Protein AF-0000000069191379 (afdb_homodimer)

pLDDT: mean 88.13, std 10.53, range [28.73, 98.75]

Foldseek 3Di:
DPPPLDAPALAEEEEEFEAPPLCSLLLLVLLCVLCVVAFEFEAELACPDDDGPDDGPHYLVVVDHLVCQCVVVVDDNLVSSLVSLVVVLVCLVVVLVVVVPDPGRYYYYYHHNHRCSQQVHPSNQSNLVVNLSHYQYEYEYGGEQVQCPQLVSLLVVLVVVVSSCVRRVAAYEYEHEPCVPDPNVLSVCLQAPLVSSLVSCCVVDVVCNVVVNVSSVVSNVVSVPHHYFYAYSVPSPGCPCVVVNSVVRSVCSVVPVVVVVVVVVVVVVVVVVVVVVVVVVVVVVVD/DPPPLDAPALAEEEEEFEAPPLCSLLLLVLLCVLCVVAFEFEAELACPDDDGPDDGPHYLVVVDHLVCQCVVVVDDNLVSSLVSLVVVLVCLVVVLVVVVPDPGRYYYYYHHNHRCSQQVHPSNQSNLVVNLSHYQYEYEYGGEQVQCPQLVSVLVVLVVVVSSCVRRVAAYEYEHEDCVPDPNVLSVCLQAPLVSSLVSCCVVDVVCNVVVNVSSVVSNVVSVPHHYFYAYSVPSPGCPCVVVNSVVRSVCSVVPVVVVVVVVVVVVVVVVVVVVVVVVVVVVVVD

Nearest PDB structures (foldseek):
  5hci-assembly5_E  TM=9.777E-01  e=1.258E-28  Saccharomyces cerevisiae
  5hci-assembly4_F-5  TM=9.527E-01  e=1.159E-26  Saccharomyces cerevisiae
  5hci-assembly3_C-4  TM=9.500E-01  e=1.145E-25  Saccharomyces cerevisiae
  5hcn-assembly1_A  TM=8.365E-01  e=9.377E-24  Saccharomyces cerevisiae
  7zhf-assembly1_A  TM=8.586E-01  e=3.256E-19  Sulfolobus acidocaldarius

Sequence (574 aa):
MDIEFQIKENKVAILIIGMAGTGKTTFVQQLSKQLKNEKHTLINLDPAVYSLPYEPEEDIRKSINYKELMTKNKLGPNGAIMTALNLYSLQLNQLIEKIEKSDSNIQIIDTPGQIEVFTWSASGNLISQTLSMSMPTIIFYVIDIARCQNPNSFMSNLLFSCSIFYKFKLPMVIVFNKCDVADSKQPLEWLRNYDSFTEALKNKDTYLSTLSKQMVLTLEEFYNNFTVLEVSSLTGQGFEKINEVIATAKQEYMNITLVDIQKRMNDQKQKNYDKQINQITQKIQNLMDIEFQIKENKVAILIIGMAGTGKTTFVQQLSKQLKNEKHTLINLDPAVYSLPYEPEEDIRKSINYKELMTKNKLGPNGAIMTALNLYSLQLNQLIEKIEKSDSNIQIIDTPGQIEVFTWSASGNLISQTLSMSMPTIIFYVIDIARCQNPNSFMSNLLFSCSIFYKFKLPMVIVFNKCDVADSKQPLEWLRNYDSFTEALKNKDTYLSTLSKQMVLTLEEFYNNFTVLEVSSLTGQGFEKINEVIATAKQEYMNITLVDIQKRMNDQKQKNYDKQINQITQKIQNL

Organism: Paramecium tetraurelia (NCBI:txid5888)

Solvent-accessible surface area (backbone atoms only — not comparable to full-atom values): 29813 Å² total; per-residue (Å²): 133,81,79,73,78,63,61,39,76,79,32,38,37,35,40,41,42,34,51,70,88,31,45,59,72,48,33,51,43,38,48,50,62,74,37,64,91,47,53,60,41,39,32,38,58,36,47,66,64,85,78,69,96,58,79,53,79,40,50,42,55,80,82,36,60,40,68,56,42,23,65,78,65,72,36,40,70,66,56,20,52,40,50,47,42,45,60,49,54,74,47,43,66,58,51,51,52,51,51,70,70,41,86,43,35,36,37,41,32,41,49,39,51,57,41,61,53,37,71,72,27,70,40,34,49,48,52,54,48,55,45,47,55,39,19,38,38,31,34,40,39,37,37,38,32,69,65,28,72,45,56,44,40,32,51,17,50,53,32,36,52,50,15,52,37,46,56,69,60,44,34,52,31,42,29,38,23,43,52,81,81,23,77,51,63,62,50,52,43,38,57,76,30,60,64,61,34,47,50,51,38,44,75,72,34,67,82,50,32,67,65,43,44,53,44,45,56,43,46,38,65,57,44,70,70,46,49,72,41,57,24,14,42,88,80,56,47,61,51,85,53,48,67,58,52,51,50,50,39,43,49,44,18,60,69,44,44,46,48,50,51,53,51,52,53,50,51,48,51,50,49,51,49,50,51,51,50,50,53,50,50,51,53,58,69,71,102,132,81,79,73,79,64,62,41,77,80,32,36,36,36,40,42,43,34,51,70,87,31,45,60,72,50,33,53,43,37,50,51,62,74,39,64,91,47,52,58,42,39,32,38,59,36,48,66,63,86,78,68,95,58,80,52,79,39,50,43,55,80,81,37,60,39,68,55,42,22,64,77,66,70,36,39,69,65,56,20,52,40,48,47,44,45,59,51,54,74,49,44,66,59,52,50,50,53,50,72,72,41,86,43,34,34,36,41,33,39,48,40,50,56,41,62,52,38,70,73,28,71,41,33,48,48,53,53,48,54,44,47,54,41,19,36,37,32,34,39,40,37,36,37,34,68,64,29,70,45,55,45,40,33,50,17,50,53,32,35,51,49,16,51,36,48,57,66,60,44,35,53,32,43,29,37,21,43,52,82,81,25,76,52,64,62,50,53,43,39,56,75,29,59,66,60,34,48,50,51,37,43,76,72,33,67,80,51,32,68,65,42,44,54,45,45,56,44,46,37,67,57,43,69,70,44,49,72,42,56,23,15,43,87,80,54,46,60,54,85,54,48,68,58,52,52,52,52,38,44,47,44,17,60,69,44,44,46,48,52,51,52,50,52,52,52,51,50,51,49,50,52,49,50,51,51,50,49,54,50,50,52,54,58,70,71,103

Radius of gyration: 24.92 Å; Cα contacts (8 Å, |Δi|>4): 942; chains: 2; bounding box: 95×68×50 Å

InterPro domains:
  IPR004130 GPN-loop GTPase [PF03029] (16-250)
  IPR004130 GPN-loop GTPase [PTHR21231] (14-271)
  IPR027417 P-loop containing nucleoside triphosphate hydrolase [G3DSA:3.40.50.300] (3-253)
  IPR027417 P-loop containing nucleoside triphosphate hydrolase [SSF52540] (14-250)
  IPR030230 GPN-loop GTPase 1 [cd17870] (12-248)

Secondary structure (DSSP, 8-state):
--------TT-EEEEEEE-TTS-HHHHHHHHHHHTTTS-EEEEE--TT-S--SS--SEEHHHH--HHHHHHHTT--HHHHHHHHHHHHHTTHHHHHHHHHHSS-SEEEEEPPSSHHHHHTSHHHHHHHHHHHHHS-EEEEEEEEGGGGSSHHHHHHHHHHHHHHHHHH---EEEEEE-TTTS--HHHHHHHH-HHHHHHHHHHH-STHHHHHHHHHHHHHHHHTTSEEEE--TTT-TT-TTHHHHHHHHHHHIIIIIHHHHHHHHHHHHHHHHHHHHHHHHHHHHH-/--------TT-EEEEEEE-TTS-HHHHHHHHHHHTTTS-EEEEE--TT-S--SS--SEEHHHH--HHHHHHHHT--HHHHHHHHHHHHHTTHHHHHHHHHHSS-SEEEEEPPSSHHHHHTSHHHHHHHHHHHHHS-EEEEEEEEGGGGSSHHHHHHHHHHHHHHHHHH---EEEEEE-TTTS--HHHHHHHH-HHHHHHHHHHH-STTHHHHHHHHHHHHHHHTTSEEEE--TTT-TT-TTHHHHHHHHHHHIIIIIHHHHHHHHHHHHHHHHHHHHHHHHHHHHH-

Structure (mmCIF, N/CA/C/O backbone):
data_AF-0000000069191379-model_v1
#
loop_
_entity.id
_entity.type
_entity.pdbx_description
1 polymer 'GPN-loop GTPase'
#
loop_
_atom_site.group_PDB
_atom_site.id
_atom_site.type_symbol
_atom_site.label_atom_id
_atom_site.label_alt_id
_atom_site.label_comp_id
_atom_site.label_asym_id
_atom_site.label_entity_id
_atom_site.label_seq_id
_atom_site.pdbx_PDB_ins_code
_atom_site.Cartn_x
_atom_site.Cartn_y
_atom_site.Cartn_z
_atom_site.occupancy
_atom_site.B_iso_or_equiv
_atom_site.auth_seq_id
_atom_site.auth_comp_id
_atom_site.auth_asym_id
_atom_site.auth_atom_id
_atom_site.pdbx_PDB_model_num
ATOM 1 N N . MET A 1 1 ? -21.703 -32.844 -11.859 1 28.73 1 MET A N 1
ATOM 2 C CA . MET A 1 1 ? -20.344 -32.875 -12.406 1 28.73 1 MET A CA 1
ATOM 3 C C . MET A 1 1 ? -19.344 -32.281 -11.422 1 28.73 1 MET A C 1
ATOM 5 O O . MET A 1 1 ? -19.453 -31.109 -11.055 1 28.73 1 MET A O 1
ATOM 9 N N . ASP A 1 2 ? -18.75 -32.969 -10.469 1 37.78 2 ASP A N 1
ATOM 10 C CA . ASP A 1 2 ? -17.766 -32.688 -9.43 1 37.78 2 ASP A CA 1
ATOM 11 C C . ASP A 1 2 ? -16.547 -31.969 -10 1 37.78 2 ASP A C 1
ATOM 13 O O . ASP A 1 2 ? -15.828 -32.531 -10.828 1 37.78 2 ASP A O 1
ATOM 17 N N . ILE A 1 3 ? -16.547 -30.797 -10.391 1 44.41 3 ILE A N 1
ATOM 18 C CA . ILE A 1 3 ? -15.383 -30.078 -10.914 1 44.41 3 ILE A CA 1
ATOM 19 C C . ILE A 1 3 ? -14.148 -30.422 -10.086 1 44.41 3 ILE A C 1
ATOM 21 O O . ILE A 1 3 ? -14.062 -30.062 -8.906 1 44.41 3 ILE A O 1
ATOM 25 N N . GLU A 1 4 ? -13.664 -31.641 -10.156 1 50.31 4 GLU A N 1
ATOM 26 C CA . GLU A 1 4 ? -12.414 -32.094 -9.547 1 50.31 4 GLU A CA 1
ATOM 27 C C . GLU A 1 4 ? -11.312 -31.031 -9.727 1 50.31 4 GLU A C 1
ATOM 29 O O . GLU A 1 4 ? -11.016 -30.625 -10.852 1 50.31 4 GLU A O 1
ATOM 34 N N . PHE A 1 5 ? -11.164 -30.172 -8.781 1 62.31 5 PHE A N 1
ATOM 35 C CA . PHE A 1 5 ? -10.086 -29.219 -8.641 1 62.31 5 PHE A CA 1
ATOM 36 C C . PHE A 1 5 ? -8.727 -29.891 -8.805 1 62.31 5 PHE A C 1
ATOM 38 O O . PHE A 1 5 ? -8.375 -30.781 -8.023 1 62.31 5 PHE A O 1
ATOM 45 N N . GLN A 1 6 ? -8.25 -30 -10.094 1 81.31 6 GLN A N 1
ATOM 46 C CA . GLN A 1 6 ? -6.957 -30.656 -10.281 1 81.31 6 GLN A CA 1
ATOM 47 C C . GLN A 1 6 ? -5.828 -29.641 -10.391 1 81.31 6 GLN A C 1
ATOM 49 O O . GLN A 1 6 ? -5.84 -28.781 -11.281 1 81.31 6 GLN A O 1
ATOM 54 N N . ILE A 1 7 ? -4.914 -29.641 -9.375 1 90.25 7 ILE A N 1
ATOM 55 C CA . ILE A 1 7 ? -3.742 -28.781 -9.336 1 90.25 7 ILE A CA 1
ATOM 56 C C . ILE A 1 7 ? -2.65 -29.359 -10.234 1 90.25 7 ILE A C 1
ATOM 58 O O . ILE A 1 7 ? -2.32 -30.547 -10.141 1 90.25 7 ILE A O 1
ATOM 62 N N . LYS A 1 8 ? -2.199 -28.562 -11.172 1 94.38 8 LYS A N 1
ATOM 63 C CA . LYS A 1 8 ? -1.038 -28.953 -11.969 1 94.38 8 LYS A CA 1
ATOM 64 C C . LYS A 1 8 ? 0.255 -28.781 -11.18 1 94.38 8 LYS A C 1
ATOM 66 O O . LYS A 1 8 ? 0.921 -27.75 -11.281 1 94.38 8 LYS A O 1
ATOM 71 N N . GLU A 1 9 ? 0.688 -29.844 -10.617 1 94.31 9 GLU A N 1
ATOM 72 C CA . GLU A 1 9 ? 1.772 -29.781 -9.641 1 94.31 9 GLU A CA 1
ATOM 73 C C . GLU A 1 9 ? 3.117 -29.547 -10.32 1 94.31 9 GLU A C 1
ATOM 75 O O . GLU A 1 9 ? 4.09 -29.156 -9.672 1 94.31 9 GLU A O 1
ATOM 80 N N . ASN A 1 10 ? 3.162 -29.875 -11.609 1 95.06 10 ASN A N 1
ATOM 81 C CA . ASN A 1 10 ? 4.426 -29.734 -12.32 1 95.06 10 ASN A CA 1
ATOM 82 C C . ASN A 1 10 ? 4.641 -28.297 -12.805 1 95.06 10 ASN A C 1
ATOM 84 O O . ASN A 1 10 ? 5.672 -28 -13.406 1 95.06 10 ASN A O 1
ATOM 88 N N . LYS A 1 11 ? 3.766 -27.438 -12.539 1 97.25 11 LYS A N 1
ATOM 89 C CA . LYS A 1 11 ? 3.861 -26.031 -12.938 1 97.25 11 LYS A CA 1
ATOM 90 C C . LYS A 1 11 ? 3.924 -25.109 -11.719 1 97.25 11 LYS A C 1
ATOM 92 O O . LYS A 1 11 ? 3.592 -25.531 -10.602 1 97.25 11 LYS A O 1
ATOM 97 N N . VAL A 1 12 ? 4.438 -23.891 -11.961 1 98.44 12 VAL A N 1
ATOM 98 C CA . VAL A 1 12 ? 4.441 -22.891 -10.898 1 98.44 12 VAL A CA 1
ATOM 99 C C . VAL A 1 12 ? 4.176 -21.516 -11.492 1 98.44 12 VAL A C 1
ATOM 101 O O . VAL A 1 12 ? 4.684 -21.188 -12.57 1 98.44 12 VAL A O 1
ATOM 104 N N . ALA A 1 13 ? 3.246 -20.828 -10.883 1 98.56 13 ALA A N 1
ATOM 105 C CA . ALA A 1 13 ? 2.998 -19.422 -11.234 1 98.56 13 ALA A CA 1
ATOM 106 C C . ALA A 1 13 ? 3.654 -18.484 -10.234 1 98.56 13 ALA A C 1
ATOM 108 O O . ALA A 1 13 ? 3.506 -18.656 -9.023 1 98.56 13 ALA A O 1
ATOM 109 N N . ILE A 1 14 ? 4.402 -17.516 -10.75 1 98.75 14 ILE A N 1
ATOM 110 C CA . ILE A 1 14 ? 5.09 -16.531 -9.914 1 98.75 14 ILE A CA 1
ATOM 111 C C . ILE A 1 14 ? 4.5 -15.141 -10.164 1 98.75 14 ILE A C 1
ATOM 113 O O . ILE A 1 14 ? 4.707 -14.555 -11.227 1 98.75 14 ILE A O 1
ATOM 117 N N . LEU A 1 15 ? 3.801 -14.633 -9.188 1 98.44 15 LEU A N 1
ATOM 118 C CA . LEU A 1 15 ? 3.289 -13.273 -9.242 1 98.44 15 LEU A CA 1
ATOM 119 C C . LEU A 1 15 ? 4.34 -12.273 -8.766 1 98.44 15 LEU A C 1
ATOM 121 O O . LEU A 1 15 ? 4.758 -12.312 -7.605 1 98.44 15 LEU A O 1
ATOM 125 N N . ILE A 1 16 ? 4.738 -11.391 -9.68 1 98.44 16 ILE A N 1
ATOM 126 C CA . ILE A 1 16 ? 5.719 -10.375 -9.312 1 98.44 16 ILE A CA 1
ATOM 127 C C . ILE A 1 16 ? 5 -9.109 -8.844 1 98.44 16 ILE A C 1
ATOM 129 O O . ILE A 1 16 ? 4.363 -8.414 -9.641 1 98.44 16 ILE A O 1
ATOM 133 N N . ILE A 1 17 ? 5.125 -8.836 -7.527 1 96.75 17 ILE A N 1
ATOM 134 C CA . ILE A 1 17 ? 4.449 -7.695 -6.918 1 96.75 17 ILE A CA 1
ATOM 135 C C . ILE A 1 17 ? 5.477 -6.754 -6.297 1 96.75 17 ILE A C 1
ATOM 137 O O . ILE A 1 17 ? 6.48 -7.203 -5.734 1 96.75 17 ILE A O 1
ATOM 141 N N . GLY A 1 18 ? 5.281 -5.488 -6.43 1 92.25 18 GLY A N 1
ATOM 142 C CA . GLY A 1 18 ? 6.16 -4.473 -5.867 1 92.25 18 GLY A CA 1
ATOM 143 C C . GLY A 1 18 ? 5.742 -3.061 -6.23 1 92.25 18 GLY A C 1
ATOM 144 O O . GLY A 1 18 ? 5.027 -2.852 -7.211 1 92.25 18 GLY A O 1
ATOM 145 N N . MET A 1 19 ? 6.211 -2.162 -5.445 1 86.69 19 MET A N 1
ATOM 146 C CA . MET A 1 19 ? 5.875 -0.762 -5.684 1 86.69 19 MET A CA 1
ATOM 147 C C . MET A 1 19 ? 6.547 -0.248 -6.949 1 86.69 19 MET A C 1
ATOM 149 O O . MET A 1 19 ? 7.512 -0.845 -7.43 1 86.69 19 MET A O 1
ATOM 153 N N . ALA A 1 20 ? 5.98 0.893 -7.402 1 81.19 20 ALA A N 1
ATOM 154 C CA . ALA A 1 20 ? 6.586 1.519 -8.578 1 81.19 20 ALA A CA 1
ATOM 155 C C . ALA A 1 20 ? 8.031 1.924 -8.297 1 81.19 20 ALA A C 1
ATOM 157 O O . ALA A 1 20 ? 8.336 2.447 -7.223 1 81.19 20 ALA A O 1
ATOM 158 N N . GLY A 1 21 ? 8.898 1.618 -9.164 1 82.25 21 GLY A N 1
ATOM 159 C CA . GLY A 1 21 ? 10.273 2.066 -9.039 1 82.25 21 GLY A CA 1
ATOM 160 C C . GLY A 1 21 ? 11.18 1.044 -8.375 1 82.25 21 GLY A C 1
ATOM 161 O O . GLY A 1 21 ? 12.398 1.237 -8.297 1 82.25 21 GLY A O 1
ATOM 162 N N . THR A 1 22 ? 10.586 -0.043 -7.926 1 90.38 22 THR A N 1
ATOM 163 C CA . THR A 1 22 ? 11.398 -1.034 -7.227 1 90.38 22 THR A CA 1
ATOM 164 C C . THR A 1 22 ? 12.172 -1.895 -8.219 1 90.38 22 THR A C 1
ATOM 166 O O . THR A 1 22 ? 13.086 -2.625 -7.832 1 90.38 22 THR A O 1
ATOM 169 N N . GLY A 1 23 ? 11.773 -1.884 -9.516 1 91.19 23 GLY A N 1
ATOM 170 C CA . GLY A 1 23 ? 12.477 -2.631 -10.547 1 91.19 23 GLY A CA 1
ATOM 171 C C . GLY A 1 23 ? 11.789 -3.93 -10.914 1 91.19 23 GLY A C 1
ATOM 172 O O . GLY A 1 23 ? 12.438 -4.879 -11.367 1 91.19 23 GLY A O 1
ATOM 173 N N . LYS A 1 24 ? 10.5 -3.984 -10.797 1 93.62 24 LYS A N 1
ATOM 174 C CA . LYS A 1 24 ? 9.727 -5.199 -11.062 1 93.62 24 LYS A CA 1
ATOM 175 C C . LYS A 1 24 ? 9.945 -5.684 -12.492 1 93.62 24 LYS A C 1
ATOM 177 O O . LYS A 1 24 ? 10.25 -6.855 -12.711 1 93.62 24 LYS A O 1
ATOM 182 N N . THR A 1 25 ? 9.773 -4.715 -13.484 1 93.31 25 THR A N 1
ATOM 183 C CA . THR A 1 25 ? 9.867 -5.082 -14.891 1 93.31 25 THR A CA 1
ATOM 184 C C . THR A 1 25 ? 11.281 -5.539 -15.234 1 93.31 25 THR A C 1
ATOM 186 O O . THR A 1 25 ? 11.461 -6.512 -15.969 1 93.31 25 THR A O 1
ATOM 189 N N . THR A 1 26 ? 12.289 -4.887 -14.711 1 95.12 26 THR A N 1
ATOM 190 C CA . THR A 1 26 ? 13.68 -5.293 -14.891 1 95.12 26 THR A CA 1
ATOM 191 C C . THR A 1 26 ? 13.938 -6.641 -14.227 1 95.12 26 THR A C 1
ATOM 193 O O . THR A 1 26 ? 14.703 -7.457 -14.742 1 95.12 26 THR A O 1
ATOM 196 N N . PHE A 1 27 ? 13.32 -6.855 -13.078 1 97.81 27 PHE A N 1
ATOM 197 C CA . PHE A 1 27 ? 13.445 -8.125 -12.367 1 97.81 27 PHE A CA 1
ATOM 198 C C . PHE A 1 27 ? 12.883 -9.266 -13.203 1 97.81 27 PHE A C 1
ATOM 200 O O . PHE A 1 27 ? 13.492 -10.336 -13.297 1 97.81 27 PHE A O 1
ATOM 207 N N . VAL A 1 28 ? 11.727 -9.047 -13.859 1 98.12 28 VAL A N 1
ATOM 208 C CA . VAL A 1 28 ? 11.086 -10.062 -14.695 1 98.12 28 VAL A CA 1
ATOM 209 C C . VAL A 1 28 ? 12.023 -10.438 -15.844 1 98.12 28 VAL A C 1
ATOM 211 O O . VAL A 1 28 ? 12.211 -11.617 -16.141 1 98.12 28 VAL A O 1
ATOM 214 N N . GLN A 1 29 ? 12.562 -9.438 -16.453 1 97.75 29 GLN A N 1
ATOM 215 C CA . GLN A 1 29 ? 13.5 -9.68 -17.547 1 97.75 29 GLN A CA 1
ATOM 216 C C . GLN A 1 29 ? 14.703 -10.5 -17.078 1 97.75 29 GLN A C 1
ATOM 218 O O . GLN A 1 29 ? 15.086 -11.477 -17.734 1 97.75 29 GLN A O 1
ATOM 223 N N . GLN A 1 30 ? 15.305 -10.086 -15.977 1 98.06 30 GLN A N 1
ATOM 224 C CA . GLN A 1 30 ? 16.484 -10.766 -15.453 1 98.06 30 GLN A CA 1
ATOM 225 C C . GLN A 1 30 ? 16.141 -12.18 -14.992 1 98.06 30 GLN A C 1
ATOM 227 O O . GLN A 1 30 ? 16.922 -13.117 -15.195 1 98.06 30 GLN A O 1
ATOM 232 N N . LEU A 1 31 ? 14.977 -12.328 -14.352 1 98.19 31 LEU A N 1
ATOM 233 C CA . LEU A 1 31 ? 14.516 -13.641 -13.922 1 98.19 31 LEU A CA 1
ATOM 234 C C . LEU A 1 31 ? 14.375 -14.586 -15.109 1 98.19 31 LEU A C 1
ATOM 236 O O . LEU A 1 31 ? 14.789 -15.742 -15.047 1 98.19 31 LEU A O 1
ATOM 240 N N . SER A 1 32 ? 13.797 -14.07 -16.172 1 97.56 32 SER A N 1
ATOM 241 C CA . SER A 1 32 ? 13.656 -14.844 -17.391 1 97.56 32 SER A CA 1
ATOM 242 C C . SER A 1 32 ? 15.008 -15.305 -17.922 1 97.56 32 SER A C 1
ATOM 244 O O . SER A 1 32 ? 15.172 -16.453 -18.328 1 97.56 32 SER A O 1
ATOM 246 N N . LYS A 1 33 ? 15.945 -14.398 -17.891 1 97.19 33 LYS A N 1
ATOM 247 C CA . LYS A 1 33 ? 17.297 -14.727 -18.344 1 97.19 33 LYS A CA 1
ATOM 248 C C . LYS A 1 33 ? 17.922 -15.805 -17.469 1 97.19 33 LYS A C 1
ATOM 250 O O . LYS A 1 33 ? 18.594 -16.703 -17.969 1 97.19 33 LYS A O 1
ATOM 255 N N . GLN A 1 34 ? 17.703 -15.695 -16.172 1 96.56 34 GLN A N 1
ATOM 256 C CA . GLN A 1 34 ? 18.312 -16.609 -15.219 1 96.56 34 GLN A CA 1
ATOM 257 C C . GLN A 1 34 ? 17.641 -17.984 -15.281 1 96.56 34 GLN A C 1
ATOM 259 O O . GLN A 1 34 ? 18.25 -19 -14.898 1 96.56 34 GLN A O 1
ATOM 264 N N . LEU A 1 35 ? 16.469 -18.016 -15.812 1 96.62 35 LEU A N 1
ATOM 265 C CA . LEU A 1 35 ? 15.719 -19.266 -15.922 1 96.62 35 LEU A CA 1
ATOM 266 C C . LEU A 1 35 ? 15.766 -19.797 -17.344 1 96.62 35 LEU A C 1
ATOM 268 O O . LEU A 1 35 ? 14.844 -20.5 -17.781 1 96.62 35 LEU A O 1
ATOM 272 N N . LYS A 1 36 ? 16.75 -19.562 -18.031 1 91.31 36 LYS A N 1
ATOM 273 C CA . LYS A 1 36 ? 16.844 -19.922 -19.453 1 91.31 36 LYS A CA 1
ATOM 274 C C . LYS A 1 36 ? 16.812 -21.438 -19.641 1 91.31 36 LYS A C 1
ATOM 276 O O . LYS A 1 36 ? 16.359 -21.922 -20.672 1 91.31 36 LYS A O 1
ATOM 281 N N . ASN A 1 37 ? 17.203 -22.188 -18.688 1 92.06 37 ASN A N 1
ATOM 282 C CA . ASN A 1 37 ? 17.234 -23.641 -18.797 1 92.06 37 ASN A CA 1
ATOM 283 C C . ASN A 1 37 ? 15.898 -24.266 -18.391 1 92.06 37 ASN A C 1
ATOM 285 O O . ASN A 1 37 ? 15.719 -25.469 -18.484 1 92.06 37 ASN A O 1
ATOM 289 N N . GLU A 1 38 ? 14.992 -23.438 -17.953 1 93.94 38 GLU A N 1
ATOM 290 C CA . GLU A 1 38 ? 13.633 -23.859 -17.609 1 93.94 38 GLU A CA 1
ATOM 291 C C . GLU A 1 38 ? 12.625 -23.281 -18.609 1 93.94 38 GLU A C 1
ATOM 293 O O . GLU A 1 38 ? 12.742 -22.141 -19.047 1 93.94 38 GLU A O 1
ATOM 298 N N . LYS A 1 39 ? 11.812 -24.141 -19.062 1 96.38 39 LYS A N 1
ATOM 299 C CA . LYS A 1 39 ? 10.75 -23.625 -19.922 1 96.38 39 LYS A CA 1
ATOM 300 C C . LYS A 1 39 ? 9.812 -22.703 -19.125 1 96.38 39 LYS A C 1
ATOM 302 O O . LYS A 1 39 ? 9.188 -23.141 -18.156 1 96.38 39 LYS A O 1
ATOM 307 N N . HIS A 1 40 ? 9.805 -21.438 -19.5 1 97.31 40 HIS A N 1
ATOM 308 C CA . HIS A 1 40 ? 8.977 -20.484 -18.766 1 97.31 40 HIS A CA 1
ATOM 309 C C . HIS A 1 40 ? 8.227 -19.562 -19.719 1 97.31 40 HIS A C 1
ATOM 311 O O . HIS A 1 40 ? 8.586 -19.453 -20.891 1 97.31 40 HIS A O 1
ATOM 317 N N . THR A 1 41 ? 7.148 -19.078 -19.203 1 97.12 41 THR A N 1
ATOM 318 C CA . THR A 1 41 ? 6.324 -18.125 -19.938 1 97.12 41 THR A CA 1
ATOM 319 C C . THR A 1 41 ? 6.273 -16.797 -19.203 1 97.12 41 THR A C 1
ATOM 321 O O . THR A 1 41 ? 6.195 -16.75 -17.969 1 97.12 41 THR A O 1
ATOM 324 N N . LEU A 1 42 ? 6.309 -15.703 -20 1 98.06 42 LEU A N 1
ATOM 325 C CA . LEU A 1 42 ? 6.168 -14.352 -19.469 1 98.06 42 LEU A CA 1
ATOM 326 C C . LEU A 1 42 ? 4.777 -13.797 -19.75 1 98.06 42 LEU A C 1
ATOM 328 O O . LEU A 1 42 ? 4.301 -13.844 -20.875 1 98.06 42 LEU A O 1
ATOM 332 N N . ILE A 1 43 ? 4.141 -13.367 -18.703 1 98.06 43 ILE A N 1
ATOM 333 C CA . ILE A 1 43 ? 2.793 -12.82 -18.797 1 98.06 43 ILE A CA 1
ATOM 334 C C . ILE A 1 43 ? 2.771 -11.398 -18.25 1 98.06 43 ILE A C 1
ATOM 336 O O . ILE A 1 43 ? 3.186 -11.156 -17.109 1 98.06 43 ILE A O 1
ATOM 340 N N . ASN A 1 44 ? 2.303 -10.422 -19.031 1 97.62 44 ASN A N 1
ATOM 341 C CA . ASN A 1 44 ? 2.172 -9.039 -18.578 1 97.62 44 ASN A CA 1
ATOM 342 C C . ASN A 1 44 ? 0.726 -8.695 -18.25 1 97.62 44 ASN A C 1
ATOM 344 O O . ASN A 1 44 ? -0.142 -8.711 -19.125 1 97.62 44 ASN A O 1
ATOM 348 N N . LEU A 1 45 ? 0.503 -8.352 -17 1 96.94 45 LEU A N 1
ATOM 349 C CA . LEU A 1 45 ? -0.832 -7.957 -16.562 1 96.94 45 LEU A CA 1
ATOM 350 C C . LEU A 1 45 ? -0.883 -6.465 -16.25 1 96.94 45 LEU A C 1
ATOM 352 O O . LEU A 1 45 ? -1.843 -5.988 -15.633 1 96.94 45 LEU A O 1
ATOM 356 N N . ASP A 1 46 ? 0.133 -5.695 -16.594 1 94.06 46 ASP A N 1
ATOM 357 C CA . ASP A 1 46 ? 0.14 -4.242 -16.438 1 94.06 46 ASP A CA 1
ATOM 358 C C . ASP A 1 46 ? -0.352 -3.555 -17.719 1 94.06 46 ASP A C 1
ATOM 360 O O . ASP A 1 46 ? 0.407 -3.393 -18.672 1 94.06 46 ASP A O 1
ATOM 364 N N . PRO A 1 47 ? -1.542 -3.072 -17.688 1 94.06 47 PRO A N 1
ATOM 365 C CA . PRO A 1 47 ? -2.076 -2.461 -18.906 1 94.06 47 PRO A CA 1
ATOM 366 C C . PRO A 1 47 ? -1.51 -1.067 -19.156 1 94.06 47 PRO A C 1
ATOM 368 O O . PRO A 1 47 ? -1.688 -0.517 -20.25 1 94.06 47 PRO A O 1
ATOM 371 N N . ALA A 1 48 ? -0.866 -0.484 -18.141 1 89.31 48 ALA A N 1
ATOM 372 C CA . ALA A 1 48 ? -0.46 0.916 -18.234 1 89.31 48 ALA A CA 1
ATOM 373 C C . ALA A 1 48 ? 1.012 1.035 -18.625 1 89.31 48 ALA A C 1
ATOM 375 O O . ALA A 1 48 ? 1.515 2.139 -18.844 1 89.31 48 ALA A O 1
ATOM 376 N N . VAL A 1 49 ? 1.692 -0.083 -18.719 1 87.06 49 VAL A N 1
ATOM 377 C CA . VAL A 1 49 ? 3.119 -0.036 -19.016 1 87.06 49 VAL A CA 1
ATOM 378 C C . VAL A 1 49 ? 3.326 0.376 -20.484 1 87.06 49 VAL A C 1
ATOM 380 O O . VAL A 1 49 ? 2.617 -0.095 -21.375 1 87.06 49 VAL A O 1
ATOM 383 N N . TYR A 1 50 ? 4.242 1.336 -20.672 1 81.12 50 TYR A N 1
ATOM 384 C CA . TYR A 1 50 ? 4.473 1.89 -22 1 81.12 50 TYR A CA 1
ATOM 385 C C . TYR A 1 50 ? 5.305 0.936 -22.844 1 81.12 50 TYR A C 1
ATOM 387 O O . TYR A 1 50 ? 4.961 0.661 -24 1 81.12 50 TYR A O 1
ATOM 395 N N . SER A 1 51 ? 6.383 0.491 -22.266 1 87.56 51 SER A N 1
ATOM 396 C CA . SER A 1 51 ? 7.285 -0.421 -22.969 1 87.56 51 SER A CA 1
ATOM 397 C C . SER A 1 51 ? 7.824 -1.491 -22.016 1 87.56 51 SER A C 1
ATOM 399 O O . SER A 1 51 ? 8.008 -1.24 -20.828 1 87.56 51 SER A O 1
ATOM 401 N N . LEU A 1 52 ? 8.016 -2.67 -22.609 1 92.44 52 LEU A N 1
ATOM 402 C CA . LEU A 1 52 ? 8.547 -3.797 -21.844 1 92.44 52 LEU A CA 1
ATOM 403 C C . LEU A 1 52 ? 9.914 -4.211 -22.375 1 92.44 52 LEU A C 1
ATOM 405 O O . LEU A 1 52 ? 10.141 -4.23 -23.594 1 92.44 52 LEU A O 1
ATOM 409 N N . PRO A 1 53 ? 10.852 -4.48 -21.516 1 93.94 53 PRO A N 1
ATOM 410 C CA . PRO A 1 53 ? 12.172 -4.957 -21.938 1 93.94 53 PRO A CA 1
ATOM 411 C C . PRO A 1 53 ? 12.18 -6.449 -22.266 1 93.94 53 PRO A C 1
ATOM 413 O O . PRO A 1 53 ? 13.25 -7.031 -22.484 1 93.94 53 PRO A O 1
ATOM 416 N N . TYR A 1 54 ? 11.07 -7.121 -22.25 1 95.56 54 TYR A N 1
ATOM 417 C CA . TYR A 1 54 ? 10.883 -8.523 -22.594 1 95.56 54 TYR A CA 1
ATOM 418 C C . TYR A 1 54 ? 9.656 -8.719 -23.484 1 95.56 54 TYR A C 1
ATOM 420 O O . TYR A 1 54 ? 8.852 -7.797 -23.641 1 95.56 54 TYR A O 1
ATOM 428 N N . GLU A 1 55 ? 9.586 -9.875 -24.047 1 95.06 55 GLU A N 1
ATOM 429 C CA . GLU A 1 55 ? 8.438 -10.203 -24.891 1 95.06 55 GLU A CA 1
ATOM 430 C C . GLU A 1 55 ? 7.484 -11.148 -24.172 1 95.06 55 GLU A C 1
ATOM 432 O O . GLU A 1 55 ? 7.77 -12.344 -24.047 1 95.06 55 GLU A O 1
ATOM 437 N N . PRO A 1 56 ? 6.398 -10.617 -23.797 1 97 56 PRO A N 1
ATOM 438 C CA . PRO A 1 56 ? 5.453 -11.492 -23.094 1 97 56 PRO A CA 1
ATOM 439 C C . PRO A 1 56 ? 4.676 -12.398 -24.047 1 97 56 PRO A C 1
ATOM 441 O O . PRO A 1 56 ? 4.32 -11.984 -25.156 1 97 56 PRO A O 1
ATOM 444 N N . GLU A 1 57 ? 4.508 -13.602 -23.688 1 95.69 57 GLU A N 1
ATOM 445 C CA . GLU A 1 57 ? 3.658 -14.516 -24.438 1 95.69 57 GLU A CA 1
ATOM 446 C C . GLU A 1 57 ? 2.186 -14.133 -24.312 1 95.69 57 GLU A C 1
ATOM 448 O O . GLU A 1 57 ? 1.406 -14.336 -25.25 1 95.69 57 GLU A O 1
ATOM 453 N N . GLU A 1 58 ? 1.824 -13.68 -23.141 1 96.12 58 GLU A N 1
ATOM 454 C CA . GLU A 1 58 ? 0.505 -13.117 -22.875 1 96.12 58 GLU A CA 1
ATOM 455 C C . GLU A 1 58 ? 0.61 -11.672 -22.391 1 96.12 58 GLU A C 1
ATOM 457 O O . GLU A 1 58 ? 1.391 -11.375 -21.484 1 96.12 58 GLU A O 1
ATOM 462 N N . ASP A 1 59 ? -0.174 -10.82 -23.062 1 96.62 59 ASP A N 1
ATOM 463 C CA . ASP A 1 59 ? -0.088 -9.391 -22.781 1 96.62 59 ASP A CA 1
ATOM 464 C C . ASP A 1 59 ? -1.478 -8.766 -22.703 1 96.62 59 ASP A C 1
ATOM 466 O O . ASP A 1 59 ? -2.189 -8.688 -23.703 1 96.62 59 ASP A O 1
ATOM 470 N N . ILE A 1 60 ? -1.765 -8.281 -21.531 1 96.81 60 ILE A N 1
ATOM 471 C CA . ILE A 1 60 ? -3.08 -7.691 -21.312 1 96.81 60 ILE A CA 1
ATOM 472 C C . ILE A 1 60 ? -3.295 -6.539 -22.297 1 96.81 60 ILE A C 1
ATOM 474 O O . ILE A 1 60 ? -4.426 -6.258 -22.703 1 96.81 60 ILE A O 1
ATOM 478 N N . ARG A 1 61 ? -2.283 -5.883 -22.812 1 94.88 61 ARG A N 1
A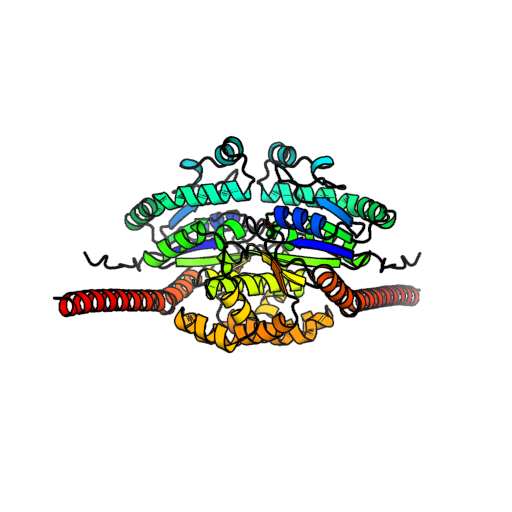TOM 479 C CA . ARG A 1 61 ? -2.363 -4.715 -23.688 1 94.88 61 ARG A CA 1
ATOM 480 C C . ARG A 1 61 ? -2.91 -5.094 -25.062 1 94.88 61 ARG A C 1
ATOM 482 O O . ARG A 1 61 ? -3.365 -4.227 -25.812 1 94.88 61 ARG A O 1
ATOM 489 N N . LYS A 1 62 ? -2.828 -6.324 -25.375 1 93.62 62 LYS A N 1
ATOM 490 C CA . LYS A 1 62 ? -3.328 -6.801 -26.656 1 93.62 62 LYS A CA 1
ATOM 491 C C . LYS A 1 62 ? -4.852 -6.891 -26.656 1 93.62 62 LYS A C 1
ATOM 493 O O . LYS A 1 62 ? -5.488 -6.746 -27.703 1 93.62 62 LYS A O 1
ATOM 498 N N . SER A 1 63 ? -5.422 -7.152 -25.484 1 91.44 63 SER A N 1
ATOM 499 C CA . SER A 1 63 ? -6.867 -7.355 -25.406 1 91.44 63 SER A CA 1
ATOM 500 C C . SER A 1 63 ? -7.57 -6.109 -24.891 1 91.44 63 SER A C 1
ATOM 502 O O . SER A 1 63 ? -8.766 -5.914 -25.125 1 91.44 63 SER A O 1
ATOM 504 N N . ILE A 1 64 ? -6.859 -5.352 -24.125 1 92.38 64 ILE A N 1
ATOM 505 C CA . ILE A 1 64 ? -7.484 -4.215 -23.453 1 92.38 64 ILE A CA 1
ATOM 506 C C . ILE A 1 64 ? -6.648 -2.957 -23.688 1 92.38 64 ILE A C 1
ATOM 508 O O . ILE A 1 64 ? -5.465 -2.916 -23.344 1 92.38 64 ILE A O 1
ATOM 512 N N . ASN A 1 65 ? -7.309 -1.946 -24.172 1 90.56 65 ASN A N 1
ATOM 513 C CA . ASN A 1 65 ? -6.656 -0.658 -24.391 1 90.56 65 ASN A CA 1
ATOM 514 C C . ASN A 1 65 ? -6.875 0.281 -23.203 1 90.56 65 ASN A C 1
ATOM 516 O O . ASN A 1 65 ? -7.914 0.931 -23.109 1 90.56 65 ASN A O 1
ATOM 520 N N . TYR A 1 66 ? -5.82 0.44 -22.453 1 87.25 66 TYR A N 1
ATOM 521 C CA . TYR A 1 66 ? -5.82 1.22 -21.234 1 87.25 66 TYR A CA 1
ATOM 522 C C . TYR A 1 66 ? -6.137 2.686 -21.516 1 87.25 66 TYR A C 1
ATOM 524 O O . TYR A 1 66 ? -6.91 3.312 -20.781 1 87.25 66 TYR A O 1
ATOM 532 N N . LYS A 1 67 ? -5.586 3.264 -22.484 1 83.81 67 LYS A N 1
ATOM 533 C CA . LYS A 1 67 ? -5.766 4.672 -22.828 1 83.81 67 LYS A CA 1
ATOM 534 C C . LYS A 1 67 ? -7.203 4.957 -23.266 1 83.81 67 LYS A C 1
ATOM 536 O O . LYS A 1 67 ? -7.77 5.996 -22.922 1 83.81 67 LYS A O 1
ATOM 541 N N . GLU A 1 68 ? -7.676 4.07 -23.969 1 89 68 GLU A N 1
ATOM 542 C CA . GLU A 1 68 ? -9.055 4.199 -24.438 1 89 68 GLU A CA 1
ATOM 543 C C . GLU A 1 68 ? -10.031 4.141 -23.266 1 89 68 GLU A C 1
ATOM 545 O O . GLU A 1 68 ? -11.039 4.855 -23.25 1 89 68 GLU A O 1
ATOM 550 N N . LEU A 1 69 ? -9.711 3.26 -22.297 1 87.56 69 LEU A N 1
ATOM 551 C CA . LEU A 1 69 ? -10.562 3.146 -21.125 1 87.56 69 LEU A CA 1
ATOM 552 C C . LEU A 1 69 ? -10.617 4.465 -20.359 1 87.56 69 LEU A C 1
ATOM 554 O O . LEU A 1 69 ? -11.664 4.848 -19.828 1 87.56 69 LEU A O 1
ATOM 558 N N . MET A 1 70 ? -9.5 5.133 -20.281 1 84.5 70 MET A N 1
ATOM 559 C CA . MET A 1 70 ? -9.422 6.402 -19.562 1 84.5 70 MET A CA 1
ATOM 560 C C . MET A 1 70 ? -10.258 7.473 -20.266 1 84.5 70 MET A C 1
ATOM 562 O O . MET A 1 70 ? -10.969 8.234 -19.609 1 84.5 70 MET A O 1
ATOM 566 N N . THR A 1 71 ? -10.18 7.531 -21.562 1 83.12 71 THR A N 1
ATOM 567 C CA . THR A 1 71 ? -10.82 8.578 -22.344 1 83.12 71 THR A CA 1
ATOM 568 C C . THR A 1 71 ? -12.328 8.328 -22.453 1 83.12 71 THR A C 1
ATOM 570 O O . THR A 1 71 ? -13.125 9.227 -22.203 1 83.12 71 THR A O 1
ATOM 573 N N . LYS A 1 72 ? -12.672 7.141 -22.781 1 85.62 72 LYS A N 1
ATOM 574 C CA . LYS A 1 72 ? -14.062 6.801 -23.047 1 85.62 72 LYS A CA 1
ATOM 575 C C . LYS A 1 72 ? -14.891 6.84 -21.766 1 85.62 72 LYS A C 1
ATOM 577 O O . LYS A 1 72 ? -16.047 7.27 -21.781 1 85.62 72 LYS A O 1
ATOM 582 N N . ASN A 1 73 ? -14.289 6.449 -20.672 1 80.62 73 ASN A N 1
ATOM 583 C CA . ASN A 1 73 ? -15.047 6.324 -19.438 1 80.62 73 ASN A CA 1
ATOM 584 C C . ASN A 1 73 ? -14.703 7.434 -18.453 1 80.62 73 ASN A C 1
ATOM 586 O O . ASN A 1 73 ? -15.172 7.434 -17.312 1 80.62 73 ASN A O 1
ATOM 590 N N . LYS A 1 74 ? -13.836 8.352 -18.891 1 80.38 74 LYS A N 1
ATOM 591 C CA . LYS A 1 74 ? -13.43 9.484 -18.062 1 80.38 74 LYS A CA 1
ATOM 592 C C . LYS A 1 74 ? -12.914 9.023 -16.703 1 80.38 74 LYS A C 1
ATOM 594 O O . LYS A 1 74 ? -13.344 9.531 -15.664 1 80.38 74 LYS A O 1
ATOM 599 N N . LEU A 1 75 ? -12.148 8 -16.797 1 80.25 75 LEU A N 1
ATOM 600 C CA . LEU A 1 75 ? -11.586 7.406 -15.594 1 80.25 75 LEU A CA 1
ATOM 601 C C . LEU A 1 75 ? -10.195 7.965 -15.305 1 80.25 75 LEU A C 1
ATOM 603 O O . LEU A 1 75 ? -9.461 8.32 -16.234 1 80.25 75 LEU A O 1
ATOM 607 N N . GLY A 1 76 ? -9.875 8.047 -14 1 80.75 76 GLY A N 1
ATOM 608 C CA . GLY A 1 76 ? -8.477 8.234 -13.633 1 80.75 76 GLY A CA 1
ATOM 609 C C . GLY A 1 76 ? -7.621 7.008 -13.875 1 80.75 76 GLY A C 1
ATOM 610 O O . GLY A 1 76 ? -8.133 5.961 -14.281 1 80.75 76 GLY A O 1
ATOM 611 N N . PRO A 1 77 ? -6.375 7.152 -13.68 1 84.25 77 PRO A N 1
ATOM 612 C CA . PRO A 1 77 ? -5.465 6.035 -13.938 1 84.25 77 PRO A CA 1
ATOM 613 C C . PRO A 1 77 ? -5.832 4.781 -13.148 1 84.25 77 PRO A C 1
ATOM 615 O O . PRO A 1 77 ? -5.879 3.684 -13.711 1 84.25 77 PRO A O 1
ATOM 618 N N . ASN A 1 78 ? -6.09 4.902 -11.844 1 84.25 78 ASN A N 1
ATOM 619 C CA . ASN A 1 78 ? -6.434 3.74 -11.031 1 84.25 78 ASN A CA 1
ATOM 620 C C . ASN A 1 78 ? -7.723 3.08 -11.516 1 84.25 78 ASN A C 1
ATOM 622 O O . ASN A 1 78 ? -7.793 1.856 -11.633 1 84.25 78 ASN A O 1
ATOM 626 N N . GLY A 1 79 ? -8.648 3.938 -11.781 1 84.19 79 GLY A N 1
ATOM 627 C CA . GLY A 1 79 ? -9.906 3.406 -12.289 1 84.19 79 GLY A CA 1
ATOM 628 C C . GLY A 1 79 ? -9.742 2.646 -13.594 1 84.19 79 GLY A C 1
ATOM 629 O O . GLY A 1 79 ? -10.352 1.596 -13.789 1 84.19 79 GLY A O 1
ATOM 630 N N . ALA A 1 80 ? -8.906 3.188 -14.414 1 88.75 80 ALA A N 1
ATOM 631 C CA . ALA A 1 80 ? -8.68 2.572 -15.719 1 88.75 80 ALA A CA 1
ATOM 632 C C . ALA A 1 80 ? -7.953 1.238 -15.578 1 88.75 80 ALA A C 1
ATOM 634 O O . ALA A 1 80 ? -8.297 0.263 -16.25 1 88.75 80 ALA A O 1
ATOM 635 N N . ILE A 1 81 ? -6.918 1.155 -14.75 1 90.5 81 ILE A N 1
ATOM 636 C CA . ILE A 1 81 ? -6.16 -0.078 -14.547 1 90.5 81 ILE A CA 1
ATOM 637 C C . ILE A 1 81 ? -7.055 -1.132 -13.906 1 90.5 81 ILE A C 1
ATOM 639 O O . ILE A 1 81 ? -7.051 -2.295 -14.312 1 90.5 81 ILE A O 1
ATOM 643 N N . MET A 1 82 ? -7.832 -0.723 -12.945 1 90.06 82 MET A N 1
ATOM 644 C CA . MET A 1 82 ? -8.75 -1.645 -12.289 1 90.06 82 MET A CA 1
ATOM 645 C C . MET A 1 82 ? -9.773 -2.197 -13.273 1 90.06 82 MET A C 1
ATOM 647 O O . MET A 1 82 ? -10.062 -3.396 -13.273 1 90.06 82 MET A O 1
ATOM 651 N N . THR A 1 83 ? -10.289 -1.298 -14.102 1 91.31 83 THR A N 1
ATOM 652 C CA . THR A 1 83 ? -11.25 -1.714 -15.117 1 91.31 83 THR A CA 1
ATOM 653 C C . THR A 1 83 ? -10.609 -2.68 -16.109 1 91.31 83 THR A C 1
ATOM 655 O O . THR A 1 83 ? -11.219 -3.682 -16.484 1 91.31 83 THR A O 1
ATOM 658 N N . ALA A 1 84 ? -9.43 -2.361 -16.484 1 94.5 84 ALA A N 1
ATOM 659 C CA . ALA A 1 84 ? -8.703 -3.236 -17.406 1 94.5 84 ALA A CA 1
ATOM 660 C C . ALA A 1 84 ? -8.531 -4.633 -16.812 1 94.5 84 ALA A C 1
ATOM 662 O O . ALA A 1 84 ? -8.773 -5.633 -17.484 1 94.5 84 ALA A O 1
ATOM 663 N N . LEU A 1 85 ? -8.148 -4.73 -15.57 1 94.44 85 LEU A N 1
ATOM 664 C CA . LEU A 1 85 ? -7.961 -6.008 -14.898 1 94.44 85 LEU A CA 1
ATOM 665 C C . LEU A 1 85 ? -9.289 -6.746 -14.75 1 94.44 85 LEU A C 1
ATOM 667 O O . LEU A 1 85 ? -9.344 -7.973 -14.891 1 94.44 85 LEU A O 1
ATOM 671 N N . ASN A 1 86 ? -10.273 -5.996 -14.477 1 92.06 86 ASN A N 1
ATOM 672 C CA . ASN A 1 86 ? -11.602 -6.59 -14.383 1 92.06 86 ASN A CA 1
ATOM 673 C C . ASN A 1 86 ? -12.039 -7.207 -15.703 1 92.06 86 ASN A C 1
ATOM 675 O O . ASN A 1 86 ? -12.57 -8.32 -15.727 1 92.06 86 ASN A O 1
ATOM 679 N N . LEU A 1 87 ? -11.859 -6.41 -16.719 1 94.31 87 LEU A N 1
ATOM 680 C CA . LEU A 1 87 ? -12.203 -6.918 -18.047 1 94.31 87 LEU A CA 1
ATOM 681 C C . LEU A 1 87 ? -11.359 -8.133 -18.391 1 94.31 87 LEU A C 1
ATOM 683 O O . LEU A 1 87 ? -11.867 -9.117 -18.938 1 94.31 87 LEU A O 1
ATOM 687 N N . TYR A 1 88 ? -10.133 -8.102 -18.094 1 94.69 88 TYR A N 1
ATOM 688 C CA . TYR A 1 88 ? -9.234 -9.219 -18.375 1 94.69 88 TYR A CA 1
ATOM 689 C C . TYR A 1 88 ? -9.641 -10.461 -17.594 1 94.69 88 TYR A C 1
ATOM 691 O O . TYR A 1 88 ? -9.492 -11.586 -18.078 1 94.69 88 TYR A O 1
ATOM 699 N N . SER A 1 89 ? -10.102 -10.266 -16.391 1 93.5 89 SER A N 1
ATOM 700 C CA . SER A 1 89 ? -10.477 -11.375 -15.523 1 93.5 89 SER A CA 1
ATOM 701 C C . SER A 1 89 ? -11.594 -12.211 -16.156 1 93.5 89 SER A C 1
ATOM 703 O O . SER A 1 89 ? -11.758 -13.391 -15.812 1 93.5 89 SER A O 1
ATOM 705 N N . LEU A 1 90 ? -12.289 -11.648 -17.062 1 92.38 90 LEU A N 1
ATOM 706 C CA . LEU A 1 90 ? -13.359 -12.367 -17.75 1 92.38 90 LEU A CA 1
ATOM 707 C C . LEU A 1 90 ? -12.797 -13.445 -18.656 1 92.38 90 LEU A C 1
ATOM 709 O O . LEU A 1 90 ? -13.5 -14.375 -19.047 1 92.38 90 LEU A O 1
ATOM 713 N N . GLN A 1 91 ? -11.594 -13.336 -19 1 92.38 91 GLN A N 1
ATOM 714 C CA . GLN A 1 91 ? -10.992 -14.328 -19.891 1 92.38 91 GLN A CA 1
ATOM 715 C C . GLN A 1 91 ? -9.891 -15.109 -19.172 1 92.38 91 GLN A C 1
ATOM 717 O O . GLN A 1 91 ? -9.008 -15.672 -19.828 1 92.38 91 GLN A O 1
ATOM 722 N N . LEU A 1 92 ? -9.891 -15.125 -17.953 1 93.69 92 LEU A N 1
ATOM 723 C CA . LEU A 1 92 ? -8.852 -15.773 -17.156 1 93.69 92 LEU A CA 1
ATOM 724 C C . LEU A 1 92 ? -8.828 -17.281 -17.422 1 93.69 92 LEU A C 1
ATOM 726 O O . LEU A 1 92 ? -7.762 -17.906 -17.391 1 93.69 92 LEU A O 1
ATOM 730 N N . ASN A 1 93 ? -9.977 -17.828 -17.625 1 92.56 93 ASN A N 1
ATOM 731 C CA . ASN A 1 93 ? -10.039 -19.25 -17.891 1 92.56 93 ASN A CA 1
ATOM 732 C C . ASN A 1 93 ? -9.281 -19.625 -19.172 1 92.56 93 ASN A C 1
ATOM 734 O O . ASN A 1 93 ? -8.664 -20.688 -19.25 1 92.56 93 ASN A O 1
ATOM 738 N N . GLN A 1 94 ? -9.367 -18.766 -20.125 1 94.5 94 GLN A N 1
ATOM 739 C CA . GLN A 1 94 ? -8.625 -18.984 -21.359 1 94.5 94 GLN A CA 1
ATOM 740 C C . GLN A 1 94 ? -7.121 -18.969 -21.109 1 94.5 94 GLN A C 1
ATOM 742 O O . GLN A 1 94 ? -6.379 -19.766 -21.688 1 94.5 94 GLN A O 1
ATOM 747 N N . LEU A 1 95 ? -6.715 -18.078 -20.297 1 94.62 95 LEU A N 1
ATOM 748 C CA . LEU A 1 95 ? -5.301 -18.016 -19.938 1 94.62 95 LEU A CA 1
ATOM 749 C C . LEU A 1 95 ? -4.855 -19.297 -19.234 1 94.62 95 LEU A C 1
ATOM 751 O O . LEU A 1 95 ? -3.805 -19.859 -19.562 1 94.62 95 LEU A O 1
ATOM 755 N N . ILE A 1 96 ? -5.688 -19.766 -18.328 1 95.56 96 ILE A N 1
ATOM 756 C CA . ILE A 1 96 ? -5.363 -20.969 -17.578 1 95.56 96 ILE A CA 1
ATOM 757 C C . ILE A 1 96 ? -5.262 -22.172 -18.531 1 95.56 96 ILE A C 1
ATOM 759 O O . ILE A 1 96 ? -4.332 -22.969 -18.422 1 95.56 96 ILE A O 1
ATOM 763 N N . GLU A 1 97 ? -6.16 -22.234 -19.391 1 95.19 97 GLU A N 1
ATOM 764 C CA . GLU A 1 97 ? -6.148 -23.312 -20.359 1 95.19 97 GLU A CA 1
ATOM 765 C C . GLU A 1 97 ? -4.879 -23.281 -21.219 1 95.19 97 GLU A C 1
ATOM 767 O O . GLU A 1 97 ? -4.273 -24.328 -21.469 1 95.19 97 GLU A O 1
ATOM 772 N N . LYS A 1 98 ? -4.547 -22.125 -21.625 1 95.5 98 LYS A N 1
ATOM 773 C CA . LYS A 1 98 ? -3.334 -21.953 -22.422 1 95.5 98 LYS A CA 1
ATOM 774 C C . LYS A 1 98 ? -2.1 -22.391 -21.641 1 95.5 98 LYS A C 1
ATOM 776 O O . LYS A 1 98 ? -1.216 -23.047 -22.188 1 95.5 98 LYS A O 1
ATOM 781 N N . ILE A 1 99 ? -2.045 -22.016 -20.391 1 95.75 99 ILE A N 1
ATOM 782 C CA . ILE A 1 99 ? -0.92 -22.359 -19.531 1 95.75 99 ILE A CA 1
ATOM 783 C C . ILE A 1 99 ? -0.858 -23.875 -19.344 1 95.75 99 ILE A C 1
ATOM 785 O O . ILE A 1 99 ? 0.216 -24.484 -19.438 1 95.75 99 ILE A O 1
ATOM 789 N N . GLU A 1 100 ? -2.016 -24.438 -19.109 1 93.06 100 GLU A N 1
ATOM 790 C CA . GLU A 1 100 ? -2.088 -25.875 -18.859 1 93.06 100 GLU A CA 1
ATOM 791 C C . GLU A 1 100 ? -1.64 -26.672 -20.094 1 93.06 100 GLU A C 1
ATOM 793 O O . GLU A 1 100 ? -1.033 -27.75 -19.953 1 93.06 100 GLU A O 1
ATOM 798 N N . LYS A 1 101 ? -1.893 -26.141 -21.234 1 94.06 101 LYS A N 1
ATOM 799 C CA . LYS A 1 101 ? -1.564 -26.828 -22.469 1 94.06 101 LYS A CA 1
ATOM 800 C C . LYS A 1 101 ? -0.114 -26.578 -22.875 1 94.06 101 LYS A C 1
ATOM 802 O O . LYS A 1 101 ? 0.465 -27.344 -23.641 1 94.06 101 LYS A O 1
ATOM 807 N N . SER A 1 102 ? 0.416 -25.562 -22.344 1 95.12 102 SER A N 1
ATOM 808 C CA . SER A 1 102 ? 1.784 -25.203 -22.703 1 95.12 102 SER A CA 1
ATOM 809 C C . SER A 1 102 ? 2.793 -26.125 -22.031 1 95.12 102 SER A C 1
ATOM 811 O O . SER A 1 102 ? 2.475 -26.781 -21.047 1 95.12 102 SER A O 1
ATOM 813 N N . ASP A 1 103 ? 3.977 -26.172 -22.562 1 94.81 103 ASP A N 1
ATOM 814 C CA . ASP A 1 103 ? 5.039 -27 -22 1 94.81 103 ASP A CA 1
ATOM 815 C C . ASP A 1 103 ? 5.848 -26.219 -20.969 1 94.81 103 ASP A C 1
ATOM 817 O O . ASP A 1 103 ? 6.785 -26.75 -20.359 1 94.81 103 ASP A O 1
ATOM 821 N N . SER A 1 104 ? 5.43 -25.047 -20.703 1 96.06 104 SER A N 1
ATOM 822 C CA . SER A 1 104 ? 6.148 -24.219 -19.75 1 96.06 104 SER A CA 1
ATOM 823 C C . SER A 1 104 ? 5.855 -24.625 -18.312 1 96.06 104 SER A C 1
ATOM 825 O O . SER A 1 104 ? 4.695 -24.828 -17.938 1 96.06 104 SER A O 1
ATOM 827 N N . ASN A 1 105 ? 6.934 -24.75 -17.531 1 96.62 105 ASN A N 1
ATOM 828 C CA . ASN A 1 105 ? 6.793 -25.156 -16.141 1 96.62 105 ASN A CA 1
ATOM 829 C C . ASN A 1 105 ? 6.668 -23.938 -15.227 1 96.62 105 ASN A C 1
ATOM 831 O O . ASN A 1 105 ? 6.133 -24.047 -14.117 1 96.62 105 ASN A O 1
ATOM 835 N N . ILE A 1 106 ? 7.211 -22.844 -15.656 1 98.38 106 ILE A N 1
ATOM 836 C CA . ILE A 1 106 ? 7.219 -21.641 -14.82 1 98.38 106 ILE A CA 1
ATOM 837 C C . ILE A 1 106 ? 6.488 -20.516 -15.539 1 98.38 106 ILE A C 1
ATOM 839 O O . ILE A 1 106 ? 6.793 -20.203 -16.688 1 98.38 106 ILE A O 1
ATOM 843 N N . GLN A 1 107 ? 5.473 -19.984 -14.883 1 98.44 107 GLN A N 1
ATOM 844 C CA . GLN A 1 107 ? 4.773 -18.812 -15.375 1 98.44 107 GLN A CA 1
ATOM 845 C C . GLN A 1 107 ? 5.168 -17.562 -14.586 1 98.44 107 GLN A C 1
ATOM 847 O O . GLN A 1 107 ? 4.91 -17.469 -13.383 1 98.44 107 GLN A O 1
ATOM 852 N N . ILE A 1 108 ? 5.809 -16.641 -15.227 1 98.62 108 ILE A N 1
ATOM 853 C CA . ILE A 1 108 ? 6.203 -15.383 -14.602 1 98.62 108 ILE A CA 1
ATOM 854 C C . ILE A 1 108 ? 5.199 -14.289 -14.953 1 98.62 108 ILE A C 1
ATOM 856 O O . ILE A 1 108 ? 5.07 -13.906 -16.125 1 98.62 108 ILE A O 1
ATOM 860 N N . ILE A 1 109 ? 4.57 -13.797 -13.938 1 98.38 109 ILE A N 1
ATOM 861 C CA . ILE A 1 109 ? 3.467 -12.875 -14.172 1 98.38 109 ILE A CA 1
ATOM 862 C C . ILE A 1 109 ? 3.826 -11.492 -13.625 1 98.38 109 ILE A C 1
ATOM 864 O O . ILE A 1 109 ? 3.963 -11.312 -12.406 1 98.38 109 ILE A O 1
ATOM 868 N N . ASP A 1 110 ? 3.938 -10.539 -14.484 1 97.56 110 ASP A N 1
ATOM 869 C CA . ASP A 1 110 ? 4.195 -9.141 -14.156 1 97.56 110 ASP A CA 1
ATOM 870 C C . ASP A 1 110 ? 2.896 -8.406 -13.82 1 97.56 110 ASP A C 1
ATOM 872 O O . ASP A 1 110 ? 1.962 -8.391 -14.625 1 97.56 110 ASP A O 1
ATOM 876 N N . THR A 1 111 ? 2.816 -7.836 -12.656 1 96.5 111 THR A N 1
ATOM 877 C CA . THR A 1 111 ? 1.597 -7.176 -12.211 1 96.5 111 THR A CA 1
ATOM 878 C C . THR A 1 111 ? 1.733 -5.66 -12.312 1 96.5 111 THR A C 1
ATOM 880 O O . THR A 1 111 ? 2.836 -5.141 -12.492 1 96.5 111 THR A O 1
ATOM 883 N N . PRO A 1 112 ? 0.65 -4.965 -12.211 1 92.5 112 PRO A N 1
ATOM 884 C CA . PRO A 1 112 ? 0.685 -3.506 -12.352 1 92.5 112 PRO A CA 1
ATOM 885 C C . PRO A 1 112 ? 1.604 -2.836 -11.336 1 92.5 112 PRO A C 1
ATOM 887 O O . PRO A 1 112 ? 1.694 -3.285 -10.188 1 92.5 112 PRO A O 1
ATOM 890 N N . GLY A 1 113 ? 2.152 -1.722 -11.797 1 86.38 113 GLY A N 1
ATOM 891 C CA . GLY A 1 113 ? 2.984 -0.926 -10.914 1 86.38 113 GLY A CA 1
ATOM 892 C C . GLY A 1 113 ? 2.209 -0.308 -9.766 1 86.38 113 GLY A C 1
ATOM 893 O O . GLY A 1 113 ? 2.768 -0.06 -8.695 1 86.38 113 GLY A O 1
ATOM 894 N N . GLN A 1 114 ? 0.995 -0.039 -10.031 1 86.44 114 GLN A N 1
ATOM 895 C CA . GLN A 1 114 ? 0.114 0.406 -8.961 1 86.44 114 GLN A CA 1
ATOM 896 C C . GLN A 1 114 ? -0.315 -0.763 -8.078 1 86.44 114 GLN A C 1
ATOM 898 O O . GLN A 1 114 ? -1.36 -1.373 -8.312 1 86.44 114 GLN A O 1
ATOM 903 N N . ILE A 1 115 ? 0.441 -0.982 -7.094 1 88.25 115 ILE A N 1
ATOM 904 C CA . ILE A 1 115 ? 0.372 -2.203 -6.297 1 88.25 115 ILE A CA 1
ATOM 905 C C . ILE A 1 115 ? -1.027 -2.354 -5.703 1 88.25 115 ILE A C 1
ATOM 907 O O . ILE A 1 115 ? -1.566 -3.461 -5.645 1 88.25 115 ILE A O 1
ATOM 911 N N . GLU A 1 116 ? -1.658 -1.261 -5.32 1 86.38 116 GLU A N 1
ATOM 912 C CA . GLU A 1 116 ? -2.947 -1.307 -4.637 1 86.38 116 GLU A CA 1
ATOM 913 C C . GLU A 1 116 ? -4.051 -1.789 -5.57 1 86.38 116 GLU A C 1
ATOM 915 O O . GLU A 1 116 ? -5.004 -2.439 -5.133 1 86.38 116 GLU A O 1
ATOM 920 N N . VAL A 1 117 ? -3.902 -1.435 -6.855 1 87.19 117 VAL A N 1
ATOM 921 C CA . VAL A 1 117 ? -4.934 -1.797 -7.82 1 87.19 117 VAL A CA 1
ATOM 922 C C . VAL A 1 117 ? -4.961 -3.312 -8.008 1 87.19 117 VAL A C 1
ATOM 924 O O . VAL A 1 117 ? -5.992 -3.881 -8.375 1 87.19 117 VAL A O 1
ATOM 927 N N . PHE A 1 118 ? -3.846 -3.904 -7.777 1 91 118 PHE A N 1
ATOM 928 C CA . PHE A 1 118 ? -3.795 -5.359 -7.887 1 91 118 PHE A CA 1
ATOM 929 C C . PHE A 1 118 ? -4.09 -6.008 -6.539 1 91 118 PHE A C 1
ATOM 931 O O . PHE A 1 118 ? -4.91 -6.926 -6.453 1 91 118 PHE A O 1
ATOM 938 N N . THR A 1 119 ? -3.496 -5.535 -5.48 1 90.5 119 THR A N 1
ATOM 939 C CA . THR A 1 119 ? -3.549 -6.219 -4.195 1 90.5 119 THR A CA 1
ATOM 940 C C . THR A 1 119 ? -4.898 -5.992 -3.518 1 90.5 119 THR A C 1
ATOM 942 O O . THR A 1 119 ? -5.379 -6.855 -2.777 1 90.5 119 THR A O 1
ATOM 945 N N . TRP A 1 120 ? -5.527 -4.945 -3.773 1 85.25 120 TRP A N 1
ATOM 946 C CA . TRP A 1 120 ? -6.742 -4.629 -3.035 1 85.25 120 TRP A CA 1
ATOM 947 C C . TRP A 1 120 ? -7.953 -4.598 -3.965 1 85.25 120 TRP A C 1
ATOM 949 O O . TRP A 1 120 ? -9.016 -4.09 -3.596 1 85.25 120 TRP A O 1
AT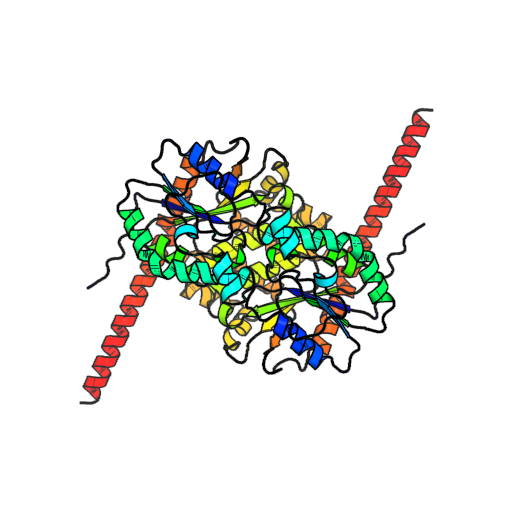OM 959 N N . SER A 1 121 ? -7.789 -5.172 -5.074 1 86.25 121 SER A N 1
ATOM 960 C CA . SER A 1 121 ? -8.914 -5.203 -6 1 86.25 121 SER A CA 1
ATOM 961 C C . SER A 1 121 ? -9.523 -6.602 -6.078 1 86.25 121 SER A C 1
ATOM 963 O O . SER A 1 121 ? -8.867 -7.59 -5.758 1 86.25 121 SER A O 1
ATOM 965 N N . ALA A 1 122 ? -10.773 -6.637 -6.496 1 85.81 122 ALA A N 1
ATOM 966 C CA . ALA A 1 122 ? -11.438 -7.91 -6.742 1 85.81 122 ALA A CA 1
ATOM 967 C C . ALA A 1 122 ? -10.734 -8.695 -7.844 1 85.81 122 ALA A C 1
ATOM 969 O O . ALA A 1 122 ? -10.617 -9.922 -7.766 1 85.81 122 ALA A O 1
ATOM 970 N N . SER A 1 123 ? -10.281 -7.965 -8.805 1 90.88 123 SER A N 1
ATOM 971 C CA . SER A 1 123 ? -9.625 -8.625 -9.93 1 90.88 123 SER A CA 1
ATOM 972 C C . SER A 1 123 ? -8.305 -9.258 -9.508 1 90.88 123 SER A C 1
ATOM 974 O O . SER A 1 123 ? -7.984 -10.383 -9.906 1 90.88 123 SER A O 1
ATOM 976 N N . GLY A 1 124 ? -7.559 -8.5 -8.711 1 93 124 GLY A N 1
ATOM 977 C CA . GLY A 1 124 ? -6.328 -9.078 -8.188 1 93 124 GLY A CA 1
ATOM 978 C C . GLY A 1 124 ? -6.551 -10.359 -7.402 1 93 124 GLY A C 1
ATOM 979 O O . GLY A 1 124 ? -5.812 -11.328 -7.562 1 93 124 GLY A O 1
ATOM 980 N N . ASN A 1 125 ? -7.559 -10.336 -6.629 1 91.31 125 ASN A N 1
ATOM 981 C CA . ASN A 1 125 ? -7.922 -11.523 -5.855 1 91.31 125 ASN A CA 1
ATOM 982 C C . ASN A 1 125 ? -8.328 -12.68 -6.758 1 91.31 125 ASN A C 1
ATOM 984 O O . ASN A 1 125 ? -7.906 -13.82 -6.543 1 91.31 125 ASN A O 1
ATOM 988 N N . LEU A 1 126 ? -9.148 -12.375 -7.711 1 93.62 126 LEU A N 1
ATOM 989 C CA . LEU A 1 126 ? -9.648 -13.398 -8.625 1 93.62 126 LEU A CA 1
ATOM 990 C C . LEU A 1 126 ? -8.508 -14.039 -9.406 1 93.62 126 LEU A C 1
ATOM 992 O O . LEU A 1 126 ? -8.453 -15.258 -9.547 1 93.62 126 LEU A O 1
ATOM 996 N N . ILE A 1 127 ? -7.637 -13.219 -9.875 1 95.75 127 ILE A N 1
ATOM 997 C CA . ILE A 1 127 ? -6.504 -13.711 -10.648 1 95.75 127 ILE A CA 1
ATOM 998 C C . ILE A 1 127 ? -5.637 -14.625 -9.789 1 95.75 127 ILE A C 1
ATOM 1000 O O . ILE A 1 127 ? -5.316 -15.742 -10.188 1 95.75 127 ILE A O 1
ATOM 1004 N N . SER A 1 128 ? -5.312 -14.195 -8.617 1 95.81 128 SER A N 1
ATOM 1005 C CA . SER A 1 128 ? -4.457 -14.961 -7.711 1 95.81 128 SER A CA 1
ATOM 1006 C C . SER A 1 128 ? -5.117 -16.281 -7.309 1 95.81 128 SER A C 1
ATOM 1008 O O . SER A 1 128 ? -4.465 -17.328 -7.293 1 95.81 128 SER A O 1
ATOM 1010 N N . GLN A 1 129 ? -6.363 -16.203 -7.055 1 92.69 129 GLN A N 1
ATOM 1011 C CA . GLN A 1 129 ? -7.102 -17.391 -6.629 1 92.69 129 GLN A CA 1
ATOM 1012 C C . GLN A 1 129 ? -7.223 -18.406 -7.77 1 92.69 129 GLN A C 1
ATOM 1014 O O . GLN A 1 129 ? -7.07 -19.609 -7.555 1 92.69 129 GLN A O 1
ATOM 1019 N N . THR A 1 130 ? -7.547 -17.875 -8.93 1 94.62 130 THR A N 1
ATOM 1020 C CA . THR A 1 130 ? -7.688 -18.75 -10.086 1 94.62 130 THR A CA 1
ATOM 1021 C C . THR A 1 130 ? -6.371 -19.469 -10.391 1 94.62 130 THR A C 1
ATOM 1023 O O . THR A 1 130 ? -6.355 -20.672 -10.641 1 94.62 130 THR A O 1
ATOM 1026 N N . LEU A 1 131 ? -5.316 -18.75 -10.32 1 96.38 131 LEU A N 1
ATOM 1027 C CA . LEU A 1 131 ? -4 -19.344 -10.516 1 96.38 131 LEU A CA 1
ATOM 1028 C C . LEU A 1 131 ? -3.715 -20.375 -9.43 1 96.38 131 LEU A C 1
ATOM 1030 O O . LEU A 1 131 ? -3.303 -21.5 -9.727 1 96.38 131 LEU A O 1
ATOM 1034 N N . SER A 1 132 ? -4 -20 -8.203 1 95.44 132 SER A N 1
ATOM 1035 C CA . SER A 1 132 ? -3.686 -20.828 -7.055 1 95.44 132 SER A CA 1
ATOM 1036 C C . SER A 1 132 ? -4.5 -22.125 -7.066 1 95.44 132 SER A C 1
ATOM 1038 O O . SER A 1 132 ? -4.035 -23.156 -6.586 1 95.44 132 SER A O 1
ATOM 1040 N N . MET A 1 133 ? -5.633 -22.016 -7.652 1 93.44 133 MET A N 1
ATOM 1041 C CA . MET A 1 133 ? -6.496 -23.188 -7.723 1 93.44 133 MET A CA 1
ATOM 1042 C C . MET A 1 133 ? -6.133 -24.062 -8.922 1 93.44 133 MET A C 1
ATOM 1044 O O . MET A 1 133 ? -6.566 -25.203 -9.008 1 93.44 133 MET A O 1
ATOM 1048 N N . SER A 1 134 ? -5.27 -23.609 -9.781 1 95.19 134 SER A N 1
ATOM 1049 C CA . SER A 1 134 ? -4.914 -24.359 -10.977 1 95.19 134 SER A CA 1
ATOM 1050 C C . SER A 1 134 ? -3.504 -24.922 -10.875 1 95.19 134 SER A C 1
ATOM 1052 O O . SER A 1 134 ? -3.227 -26 -11.406 1 95.19 134 SER A O 1
ATOM 1054 N N . MET A 1 135 ? -2.641 -24.219 -10.211 1 97.25 135 MET A N 1
ATOM 1055 C CA . MET A 1 135 ? -1.24 -24.625 -10.086 1 97.25 135 MET A CA 1
ATOM 1056 C C . MET A 1 135 ? -0.592 -23.953 -8.875 1 97.25 135 MET A C 1
ATOM 1058 O O . MET A 1 135 ? -1.093 -22.953 -8.367 1 97.25 135 MET A O 1
ATOM 1062 N N . PRO A 1 136 ? 0.527 -24.531 -8.398 1 97.75 136 PRO A N 1
ATOM 1063 C CA . PRO A 1 136 ? 1.252 -23.812 -7.344 1 97.75 136 PRO A CA 1
ATOM 1064 C C . PRO A 1 136 ? 1.552 -22.359 -7.699 1 97.75 136 PRO A C 1
ATOM 1066 O O . PRO A 1 136 ? 2.076 -22.078 -8.781 1 97.75 136 PRO A O 1
ATOM 1069 N N . THR A 1 137 ? 1.119 -21.516 -6.84 1 98.12 137 THR A N 1
ATOM 1070 C CA . THR A 1 137 ? 1.255 -20.078 -7.066 1 98.12 137 THR A CA 1
ATOM 1071 C C . THR A 1 137 ? 1.997 -19.422 -5.906 1 98.12 137 THR A C 1
ATOM 1073 O O . THR A 1 137 ? 1.677 -19.656 -4.738 1 98.12 137 THR A O 1
ATOM 1076 N N . ILE A 1 138 ? 3.045 -18.656 -6.273 1 98 138 ILE A N 1
ATOM 1077 C CA . ILE A 1 138 ? 3.855 -18 -5.258 1 98 138 ILE A CA 1
ATOM 1078 C C . ILE A 1 138 ? 4.012 -16.516 -5.605 1 98 138 ILE A C 1
ATOM 1080 O O . ILE A 1 138 ? 3.771 -16.109 -6.746 1 98 138 ILE A O 1
ATOM 1084 N N . ILE A 1 139 ? 4.34 -15.719 -4.586 1 97.56 139 ILE A N 1
ATOM 1085 C CA . ILE A 1 139 ? 4.527 -14.281 -4.773 1 97.56 139 ILE A CA 1
ATOM 1086 C C . ILE A 1 139 ? 6.008 -13.93 -4.621 1 97.56 139 ILE A C 1
ATOM 1088 O O . ILE A 1 139 ? 6.664 -14.375 -3.68 1 97.56 139 ILE A O 1
ATOM 1092 N N . PHE A 1 140 ? 6.551 -13.258 -5.547 1 98.19 140 PHE A N 1
ATOM 1093 C CA . PHE A 1 140 ? 7.805 -12.531 -5.383 1 98.19 140 PHE A CA 1
ATOM 1094 C C . PHE A 1 140 ? 7.539 -11.055 -5.125 1 98.19 140 PHE A C 1
ATOM 1096 O O . PHE A 1 140 ? 7.113 -10.328 -6.023 1 98.19 140 PHE A O 1
ATOM 1103 N N . TYR A 1 141 ? 7.73 -10.711 -3.863 1 96.62 141 TYR A N 1
ATOM 1104 C CA . TYR A 1 141 ? 7.531 -9.32 -3.488 1 96.62 141 TYR A CA 1
ATOM 1105 C C . TYR A 1 141 ? 8.836 -8.531 -3.594 1 96.62 141 TYR A C 1
ATOM 1107 O O . TYR A 1 141 ? 9.727 -8.688 -2.758 1 96.62 141 TYR A O 1
ATOM 1115 N N . VAL A 1 142 ? 8.883 -7.605 -4.574 1 96.69 142 VAL A N 1
ATOM 1116 C CA . VAL A 1 142 ? 10.125 -6.91 -4.906 1 96.69 142 VAL A CA 1
ATOM 1117 C C . VAL A 1 142 ? 10.195 -5.59 -4.148 1 96.69 142 VAL A C 1
ATOM 1119 O O . VAL A 1 142 ? 9.289 -4.758 -4.246 1 96.69 142 VAL A O 1
ATOM 1122 N N . ILE A 1 143 ? 11.281 -5.449 -3.365 1 93.81 143 ILE A N 1
ATOM 1123 C CA . ILE A 1 143 ? 11.508 -4.223 -2.607 1 93.81 143 ILE A CA 1
ATOM 1124 C C . ILE A 1 143 ? 12.82 -3.576 -3.051 1 93.81 143 ILE A C 1
ATOM 1126 O O . ILE A 1 143 ? 13.75 -4.27 -3.48 1 93.81 143 ILE A O 1
ATOM 1130 N N . ASP A 1 144 ? 12.875 -2.277 -3 1 92.5 144 ASP A N 1
ATOM 1131 C CA . ASP A 1 144 ? 14.094 -1.513 -3.262 1 92.5 144 ASP A CA 1
ATOM 1132 C C . ASP A 1 144 ? 14.93 -1.363 -1.993 1 92.5 144 ASP A C 1
ATOM 1134 O O . ASP A 1 144 ? 14.5 -0.729 -1.029 1 92.5 144 ASP A O 1
ATOM 1138 N N . ILE A 1 145 ? 16.141 -1.833 -2.037 1 93.38 145 ILE A N 1
ATOM 1139 C CA . ILE A 1 145 ? 17.016 -1.815 -0.866 1 93.38 145 ILE A CA 1
ATOM 1140 C C . ILE A 1 145 ? 17.266 -0.373 -0.426 1 93.38 145 ILE A C 1
ATOM 1142 O O . ILE A 1 145 ? 17.328 -0.087 0.771 1 93.38 145 ILE A O 1
ATOM 1146 N N . ALA A 1 146 ? 17.359 0.522 -1.337 1 88.5 146 ALA A N 1
ATOM 1147 C CA . ALA A 1 146 ? 17.641 1.925 -1.035 1 88.5 146 ALA A CA 1
ATOM 1148 C C . ALA A 1 146 ? 16.516 2.537 -0.207 1 88.5 146 ALA A C 1
ATOM 1150 O O . ALA A 1 146 ? 16.75 3.404 0.636 1 88.5 146 ALA A O 1
ATOM 1151 N N . ARG A 1 147 ? 15.336 2.076 -0.36 1 83.81 147 ARG A N 1
ATOM 1152 C CA . ARG A 1 147 ? 14.172 2.604 0.345 1 83.81 147 ARG A CA 1
ATOM 1153 C C . ARG A 1 147 ? 14.031 1.967 1.724 1 83.81 147 ARG A C 1
ATOM 1155 O O . ARG A 1 147 ? 13.164 2.354 2.506 1 83.81 147 ARG A O 1
ATOM 1162 N N . CYS A 1 148 ? 14.914 1.032 2.041 1 87.75 148 CYS A N 1
ATOM 1163 C CA . CYS A 1 148 ? 14.812 0.292 3.293 1 87.75 148 CYS A CA 1
ATOM 1164 C C . CYS A 1 148 ? 16 0.58 4.199 1 87.75 148 CYS A C 1
ATOM 1166 O O . CYS A 1 148 ? 16.297 -0.192 5.117 1 87.75 148 CYS A O 1
ATOM 1168 N N . GLN A 1 149 ? 16.688 1.67 3.91 1 87.69 149 GLN A N 1
ATOM 1169 C CA . GLN A 1 149 ? 17.875 1.988 4.695 1 87.69 149 GLN A CA 1
ATOM 1170 C C . GLN A 1 149 ? 17.5 2.6 6.043 1 87.69 149 GLN A C 1
ATOM 1172 O O . GLN A 1 149 ? 18.266 2.512 7.008 1 87.69 149 GLN A O 1
ATOM 1177 N N . ASN A 1 150 ? 16.375 3.275 6.129 1 85.88 150 ASN A N 1
ATOM 1178 C CA . ASN A 1 150 ? 15.836 3.836 7.359 1 85.88 150 ASN A CA 1
ATOM 1179 C C . ASN A 1 150 ? 14.984 2.816 8.109 1 85.88 150 ASN A C 1
ATOM 1181 O O . ASN A 1 150 ? 14.102 2.182 7.523 1 85.88 150 ASN A O 1
ATOM 1185 N N . PRO A 1 151 ? 15.266 2.607 9.391 1 85.62 151 PRO A N 1
ATOM 1186 C CA . PRO A 1 151 ? 14.531 1.587 10.133 1 85.62 151 PRO A CA 1
ATOM 1187 C C . PRO A 1 151 ? 13.016 1.776 10.055 1 85.62 151 PRO A C 1
ATOM 1189 O O . PRO A 1 151 ? 12.266 0.795 10.016 1 85.62 151 PRO A O 1
ATOM 1192 N N . ASN A 1 152 ? 12.555 3.016 10.07 1 83.19 152 ASN A N 1
ATOM 1193 C CA . ASN A 1 152 ? 11.117 3.266 9.953 1 83.19 152 ASN A CA 1
ATOM 1194 C C . ASN A 1 152 ? 10.586 2.85 8.586 1 83.19 152 ASN A C 1
ATOM 1196 O O . ASN A 1 152 ? 9.508 2.264 8.492 1 83.19 152 ASN A O 1
ATOM 1200 N N . SER A 1 153 ? 11.352 3.18 7.621 1 84.19 153 SER A N 1
ATOM 1201 C CA . SER A 1 153 ? 10.969 2.773 6.273 1 84.19 153 SER A CA 1
ATOM 1202 C C . SER A 1 153 ? 11.016 1.256 6.121 1 84.19 153 SER A C 1
ATOM 1204 O O . SER A 1 153 ? 10.148 0.667 5.469 1 84.19 153 SER A O 1
ATOM 1206 N N . PHE A 1 154 ? 12.031 0.693 6.766 1 88.94 154 PHE A N 1
ATOM 1207 C CA . PHE A 1 154 ? 12.141 -0.761 6.75 1 88.94 154 PHE A CA 1
ATOM 1208 C C . PHE A 1 154 ? 10.93 -1.401 7.418 1 88.94 154 PHE A C 1
ATOM 1210 O O . PHE A 1 154 ? 10.336 -2.336 6.875 1 88.94 154 PHE A O 1
ATOM 1217 N N . MET A 1 155 ? 10.562 -0.925 8.57 1 85.62 155 MET A N 1
ATOM 1218 C CA . MET A 1 155 ? 9.398 -1.415 9.297 1 85.62 155 MET A CA 1
ATOM 1219 C C . MET A 1 155 ? 8.133 -1.267 8.461 1 85.62 155 MET A C 1
ATOM 1221 O O . MET A 1 155 ? 7.324 -2.193 8.375 1 85.62 155 MET A O 1
ATOM 1225 N N . SER A 1 156 ? 7.969 -0.127 7.891 1 86.25 156 SER A N 1
ATOM 1226 C CA . SER A 1 156 ? 6.801 0.133 7.059 1 86.25 156 SER A CA 1
ATOM 1227 C C . SER A 1 156 ? 6.711 -0.86 5.906 1 86.25 156 SER A C 1
ATOM 1229 O O . SER A 1 156 ? 5.633 -1.378 5.605 1 86.25 156 SER A O 1
ATOM 1231 N N . ASN A 1 157 ? 7.785 -1.183 5.324 1 86.56 157 ASN A N 1
ATOM 1232 C CA . ASN A 1 157 ? 7.805 -2.127 4.215 1 86.56 157 ASN A CA 1
ATOM 1233 C C . ASN A 1 157 ? 7.461 -3.541 4.676 1 86.56 157 ASN A C 1
ATOM 1235 O O . ASN A 1 157 ? 6.785 -4.285 3.959 1 86.56 157 ASN A O 1
ATOM 1239 N N . LEU A 1 158 ? 8.008 -3.883 5.793 1 86.44 158 LEU A N 1
ATOM 1240 C CA . LEU A 1 158 ? 7.711 -5.203 6.336 1 86.44 158 LEU A CA 1
ATOM 1241 C C . LEU A 1 158 ? 6.219 -5.348 6.625 1 86.44 158 LEU A C 1
ATOM 1243 O O . LEU A 1 158 ? 5.613 -6.371 6.289 1 86.44 158 LEU A O 1
ATOM 1247 N N . LEU A 1 159 ? 5.668 -4.332 7.215 1 86.81 159 LEU A N 1
ATOM 1248 C CA . LEU A 1 159 ? 4.246 -4.355 7.527 1 86.81 159 LEU A CA 1
ATOM 1249 C C . LEU A 1 159 ? 3.408 -4.418 6.254 1 86.81 159 LEU A C 1
ATOM 1251 O O . LEU A 1 159 ? 2.402 -5.129 6.203 1 86.81 159 LEU A O 1
ATOM 1255 N N . PHE A 1 160 ? 3.898 -3.748 5.344 1 87.81 160 PHE A N 1
ATOM 1256 C CA . PHE A 1 160 ? 3.201 -3.762 4.062 1 87.81 160 PHE A CA 1
ATOM 1257 C C . PHE A 1 160 ? 3.27 -5.141 3.424 1 87.81 160 PHE A C 1
ATOM 1259 O O . PHE A 1 160 ? 2.275 -5.633 2.887 1 87.81 160 PHE A O 1
ATOM 1266 N N . SER A 1 161 ? 4.348 -5.77 3.467 1 89.94 161 SER A N 1
ATOM 1267 C CA . SER A 1 161 ? 4.488 -7.117 2.93 1 89.94 161 SER A CA 1
ATOM 1268 C C . SER A 1 161 ? 3.574 -8.102 3.654 1 89.94 161 SER A C 1
ATOM 1270 O O . SER A 1 161 ? 3.006 -9 3.033 1 89.94 161 SER A O 1
ATOM 1272 N N . CYS A 1 162 ? 3.396 -7.898 4.902 1 87.25 162 CYS A N 1
ATOM 1273 C CA . CYS A 1 162 ? 2.484 -8.734 5.672 1 87.25 162 CYS A CA 1
ATOM 1274 C C . CYS A 1 162 ? 1.042 -8.523 5.227 1 87.25 162 CYS A C 1
ATOM 1276 O O . CYS A 1 162 ? 0.25 -9.469 5.203 1 87.25 162 CYS A O 1
ATOM 1278 N N . SER A 1 163 ? 0.769 -7.266 4.965 1 88.44 163 SER A N 1
ATOM 1279 C CA . SER A 1 163 ? -0.577 -6.98 4.48 1 88.44 163 SER A CA 1
ATOM 1280 C C . SER A 1 163 ? -0.867 -7.723 3.182 1 88.44 163 SER A C 1
ATOM 1282 O O . SER A 1 163 ? -1.96 -8.266 3.002 1 88.44 163 SER A O 1
ATOM 1284 N N . ILE A 1 164 ? 0.091 -7.762 2.32 1 90.69 164 ILE A N 1
ATOM 1285 C CA . ILE A 1 164 ? -0.056 -8.469 1.055 1 90.69 164 ILE A CA 1
ATOM 1286 C C . ILE A 1 164 ? -0.194 -9.969 1.314 1 90.69 164 ILE A C 1
ATOM 1288 O O . ILE A 1 164 ? -1.04 -10.633 0.712 1 90.69 164 ILE A O 1
ATOM 1292 N N . PHE A 1 165 ? 0.617 -10.484 2.156 1 87.69 165 PHE A N 1
ATOM 1293 C CA . PHE A 1 165 ? 0.589 -11.898 2.502 1 87.69 165 PHE A CA 1
ATOM 1294 C C . PHE A 1 165 ? -0.787 -12.305 3.018 1 87.69 165 PHE A C 1
ATOM 1296 O O . PHE A 1 165 ? -1.339 -13.32 2.596 1 87.69 165 PHE A O 1
ATOM 1303 N N . TYR A 1 166 ? -1.397 -11.531 3.842 1 82.94 166 TYR A N 1
ATOM 1304 C CA . TYR A 1 166 ? -2.691 -11.859 4.43 1 82.94 166 TYR A CA 1
ATOM 1305 C C . TYR A 1 166 ? -3.807 -11.742 3.4 1 82.94 166 TYR A C 1
ATOM 1307 O O . TYR A 1 166 ? -4.82 -12.438 3.492 1 82.94 166 TYR A O 1
ATOM 1315 N N . LYS A 1 167 ? -3.568 -10.922 2.506 1 87.25 167 LYS A N 1
ATOM 1316 C CA . LYS A 1 167 ? -4.582 -10.734 1.473 1 87.25 167 LYS A CA 1
ATOM 1317 C C . LYS A 1 167 ? -4.645 -11.938 0.538 1 87.25 167 LYS A C 1
ATOM 1319 O O . LYS A 1 167 ? -5.727 -12.445 0.245 1 87.25 167 LYS A O 1
ATOM 1324 N N . PHE A 1 168 ? -3.488 -12.367 0.143 1 90.69 168 PHE A N 1
ATOM 1325 C CA . PHE A 1 168 ? -3.457 -13.375 -0.908 1 90.69 168 PHE A CA 1
ATOM 1326 C C . PHE A 1 168 ? -3.291 -14.766 -0.315 1 90.69 168 PHE A C 1
ATOM 1328 O O . PHE A 1 168 ? -3.658 -15.766 -0.942 1 90.69 168 PHE A O 1
ATOM 1335 N N . LYS A 1 169 ? -2.652 -14.883 0.778 1 86.5 169 LYS A N 1
ATOM 1336 C CA . LYS A 1 169 ? -2.398 -16.141 1.465 1 86.5 169 LYS A CA 1
ATOM 1337 C C . LYS A 1 169 ? -1.595 -17.109 0.585 1 86.5 169 LYS A C 1
ATOM 1339 O O . LYS A 1 169 ? -1.956 -18.266 0.438 1 86.5 169 LYS A O 1
ATOM 1344 N N . LEU A 1 170 ? -0.655 -16.547 -0.051 1 92.62 170 LEU A N 1
ATOM 1345 C CA . LEU A 1 170 ? 0.269 -17.312 -0.889 1 92.62 170 LEU A CA 1
ATOM 1346 C C . LEU A 1 170 ? 1.688 -17.234 -0.338 1 92.62 170 LEU A C 1
ATOM 1348 O O . LEU A 1 170 ? 2.064 -16.234 0.285 1 92.62 170 LEU A O 1
ATOM 1352 N N . PRO A 1 171 ? 2.43 -18.344 -0.573 1 93.38 171 PRO A N 1
ATOM 1353 C CA . PRO A 1 171 ? 3.84 -18.219 -0.198 1 93.38 171 PRO A CA 1
ATOM 1354 C C . PRO A 1 171 ? 4.516 -17.016 -0.843 1 93.38 171 PRO A C 1
ATOM 1356 O O . PRO A 1 171 ? 4.258 -16.703 -2.01 1 93.38 171 PRO A O 1
ATOM 1359 N N . MET A 1 172 ? 5.336 -16.406 -0.022 1 94.31 172 MET A N 1
ATOM 1360 C CA . MET A 1 172 ? 5.922 -15.148 -0.487 1 94.31 172 MET A CA 1
ATOM 1361 C C . MET A 1 172 ? 7.438 -15.164 -0.325 1 94.31 172 MET A C 1
ATOM 1363 O O . MET A 1 172 ? 7.953 -15.586 0.712 1 94.31 172 MET A O 1
ATOM 1367 N N . VAL A 1 173 ? 8.094 -14.812 -1.357 1 96.31 173 VAL A N 1
ATOM 1368 C CA . VAL A 1 173 ? 9.531 -14.562 -1.34 1 96.31 173 VAL A CA 1
ATOM 1369 C C . VAL A 1 173 ? 9.797 -13.062 -1.358 1 96.31 173 VAL A C 1
ATOM 1371 O O . VAL A 1 173 ? 9.328 -12.352 -2.252 1 96.31 173 VAL A O 1
ATOM 1374 N N . ILE A 1 174 ? 10.477 -12.586 -0.35 1 94.38 174 ILE A N 1
ATOM 1375 C CA . ILE A 1 174 ? 10.859 -11.18 -0.33 1 94.38 174 ILE A CA 1
ATOM 1376 C C . ILE A 1 174 ? 12.117 -10.969 -1.17 1 94.38 174 ILE A C 1
ATOM 1378 O O . ILE A 1 174 ? 13.172 -11.523 -0.861 1 94.38 174 ILE A O 1
ATOM 1382 N N . VAL A 1 175 ? 12.016 -10.188 -2.207 1 96.62 175 VAL A N 1
ATOM 1383 C CA . VAL A 1 175 ? 13.133 -9.938 -3.113 1 96.62 175 VAL A CA 1
ATOM 1384 C C . VAL A 1 175 ? 13.719 -8.555 -2.836 1 96.62 175 VAL A C 1
ATOM 13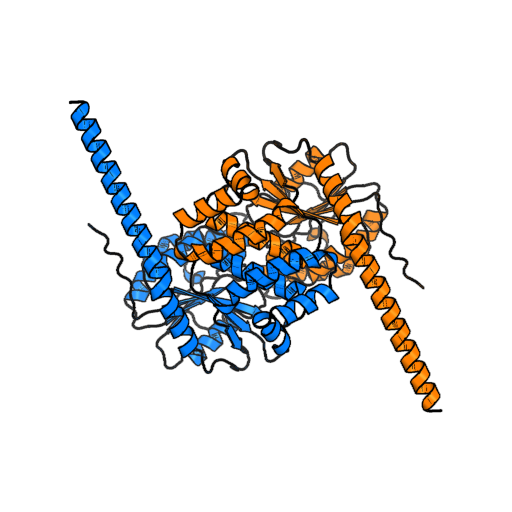86 O O . VAL A 1 175 ? 13.109 -7.535 -3.174 1 96.62 175 VAL A O 1
ATOM 1389 N N . PHE A 1 176 ? 14.914 -8.531 -2.217 1 95.44 176 PHE A N 1
ATOM 1390 C CA . PHE A 1 176 ? 15.672 -7.293 -2.062 1 95.44 176 PHE A CA 1
ATOM 1391 C C . PHE A 1 176 ? 16.422 -6.961 -3.34 1 95.44 176 PHE A C 1
ATOM 1393 O O . PHE A 1 176 ? 17.5 -7.504 -3.59 1 95.44 176 PHE A O 1
ATOM 1400 N N . ASN A 1 177 ? 15.859 -6.023 -4.066 1 96.81 177 ASN A N 1
ATOM 1401 C CA . ASN A 1 177 ? 16.406 -5.703 -5.379 1 96.81 177 ASN A CA 1
ATOM 1402 C C . ASN A 1 177 ? 17.344 -4.5 -5.312 1 96.81 177 ASN A C 1
ATOM 1404 O O . ASN A 1 177 ? 17.359 -3.77 -4.32 1 96.81 177 ASN A O 1
ATOM 1408 N N . LYS A 1 178 ? 18.297 -4.289 -6.254 1 96.31 178 LYS A N 1
ATOM 1409 C CA . LYS A 1 178 ? 19.25 -3.193 -6.465 1 96.31 178 LYS A CA 1
ATOM 1410 C C . LYS A 1 178 ? 20.391 -3.246 -5.449 1 96.31 178 LYS A C 1
ATOM 1412 O O . LYS A 1 178 ? 20.797 -2.213 -4.922 1 96.31 178 LYS A O 1
ATOM 1417 N N . CYS A 1 179 ? 20.828 -4.438 -5.199 1 95.06 179 CYS A N 1
ATOM 1418 C CA . CYS A 1 179 ? 21.922 -4.605 -4.25 1 95.06 179 CYS A CA 1
ATOM 1419 C C . CYS A 1 179 ? 23.234 -4.074 -4.832 1 95.06 179 CYS A C 1
ATOM 1421 O O . CYS A 1 179 ? 24.219 -3.936 -4.113 1 95.06 179 CYS A O 1
ATOM 1423 N N . ASP A 1 180 ? 23.234 -3.656 -6.113 1 94.31 180 ASP A N 1
ATOM 1424 C CA . ASP A 1 180 ? 24.391 -3.057 -6.754 1 94.31 180 ASP A CA 1
ATOM 1425 C C . ASP A 1 180 ? 24.516 -1.578 -6.391 1 94.31 180 ASP A C 1
ATOM 1427 O O . ASP A 1 180 ? 25.609 -1 -6.488 1 94.31 180 ASP A O 1
ATOM 1431 N N . VAL A 1 181 ? 23.469 -0.944 -5.965 1 91.12 181 VAL A N 1
ATOM 1432 C CA . VAL A 1 181 ? 23.516 0.498 -5.746 1 91.12 181 VAL A CA 1
ATOM 1433 C C . VAL A 1 181 ? 23.344 0.798 -4.258 1 91.12 181 VAL A C 1
ATOM 1435 O O . VAL A 1 181 ? 23.703 1.878 -3.789 1 91.12 181 VAL A O 1
ATOM 1438 N N . ALA A 1 182 ? 22.75 -0.089 -3.512 1 90.75 182 ALA A N 1
ATOM 1439 C CA . ALA A 1 182 ? 22.516 0.155 -2.092 1 90.75 182 ALA A CA 1
ATOM 1440 C C . ALA A 1 182 ? 23.016 -1.015 -1.245 1 90.75 182 ALA A C 1
ATOM 1442 O O . ALA A 1 182 ? 22.922 -2.172 -1.661 1 90.75 182 ALA A O 1
ATOM 1443 N N . ASP A 1 183 ? 23.438 -0.652 -0.081 1 90.62 183 ASP A N 1
ATOM 1444 C CA . ASP A 1 183 ? 23.953 -1.663 0.843 1 90.62 183 ASP A CA 1
ATOM 1445 C C . ASP A 1 183 ? 22.797 -2.441 1.486 1 90.62 183 ASP A C 1
ATOM 1447 O O . ASP A 1 183 ? 21.859 -1.847 2.012 1 90.62 183 ASP A O 1
ATOM 1451 N N . SER A 1 184 ? 22.922 -3.789 1.444 1 90.12 184 SER A N 1
ATOM 1452 C CA . SER A 1 184 ? 21.844 -4.629 1.954 1 90.12 184 SER A CA 1
ATOM 1453 C C . SER A 1 184 ? 22.172 -5.176 3.338 1 90.12 184 SER A C 1
ATOM 1455 O O . SER A 1 184 ? 21.328 -5.805 3.98 1 90.12 184 SER A O 1
ATOM 1457 N N . LYS A 1 185 ? 23.266 -4.945 3.842 1 90.88 185 LYS A N 1
ATOM 1458 C CA . LYS A 1 185 ? 23.719 -5.57 5.082 1 90.88 185 LYS A CA 1
ATOM 1459 C C . LYS A 1 185 ? 22.797 -5.211 6.246 1 90.88 185 LYS A C 1
ATOM 1461 O O . LYS A 1 185 ? 22.312 -6.094 6.961 1 90.88 185 LYS A O 1
ATOM 1466 N N . GLN A 1 186 ? 22.547 -3.982 6.375 1 91.38 186 GLN A N 1
ATOM 1467 C CA . GLN A 1 186 ? 21.734 -3.521 7.508 1 91.38 186 GLN A CA 1
ATOM 1468 C C . GLN A 1 186 ? 20.297 -4.008 7.395 1 91.38 186 GLN A C 1
ATOM 1470 O O . GLN A 1 186 ? 19.766 -4.598 8.336 1 91.38 186 GLN A O 1
ATOM 1475 N N . PRO A 1 187 ? 19.625 -3.793 6.25 1 90.19 187 PRO A N 1
ATOM 1476 C CA . PRO A 1 187 ? 18.266 -4.312 6.125 1 90.19 187 PRO A CA 1
ATOM 1477 C C . PRO A 1 187 ? 18.188 -5.82 6.363 1 90.19 187 PRO A C 1
ATOM 1479 O O . PRO A 1 187 ? 17.234 -6.301 6.992 1 90.19 187 PRO A O 1
ATOM 1482 N N . LEU A 1 188 ? 19.156 -6.551 5.891 1 88.38 188 LEU A N 1
ATOM 1483 C CA . LEU A 1 188 ? 19.156 -7.996 6.078 1 88.38 188 LEU A CA 1
ATOM 1484 C C . LEU A 1 188 ? 19.391 -8.352 7.543 1 88.38 188 LEU A C 1
ATOM 1486 O O . LEU A 1 188 ? 18.812 -9.32 8.047 1 88.38 188 LEU A O 1
ATOM 1490 N N . GLU A 1 189 ? 20.203 -7.582 8.172 1 89.5 189 GLU A N 1
ATOM 1491 C CA . GLU A 1 189 ? 20.406 -7.766 9.602 1 89.5 189 GLU A CA 1
ATOM 1492 C C . GLU A 1 189 ? 19.125 -7.496 10.383 1 89.5 189 GLU A C 1
ATOM 1494 O O . GLU A 1 189 ? 18.781 -8.227 11.312 1 89.5 189 GLU A O 1
ATOM 1499 N N . TRP A 1 190 ? 18.422 -6.422 10 1 87.81 190 TRP A N 1
ATOM 1500 C CA . TRP A 1 190 ? 17.172 -6.07 10.656 1 87.81 190 TRP A CA 1
ATOM 1501 C C . TRP A 1 190 ? 16.141 -7.184 10.484 1 87.81 190 TRP A C 1
ATOM 1503 O O . TRP A 1 190 ? 15.32 -7.422 11.375 1 87.81 190 TRP A O 1
ATOM 1513 N N . LEU A 1 191 ? 16.203 -7.852 9.414 1 85.62 191 LEU A N 1
ATOM 1514 C CA . LEU A 1 191 ? 15.242 -8.914 9.109 1 85.62 191 LEU A CA 1
ATOM 1515 C C . LEU A 1 191 ? 15.484 -10.133 9.992 1 85.62 191 LEU A C 1
ATOM 1517 O O . LEU A 1 191 ? 14.539 -10.844 10.344 1 85.62 191 LEU A O 1
ATOM 1521 N N . ARG A 1 192 ? 16.734 -10.406 10.375 1 84.19 192 ARG A N 1
ATOM 1522 C CA . ARG A 1 192 ? 17.109 -11.664 11.023 1 84.19 192 ARG A CA 1
ATOM 1523 C C . ARG A 1 192 ? 17.375 -11.453 12.508 1 84.19 192 ARG A C 1
ATOM 1525 O O . ARG A 1 192 ? 17.391 -12.414 13.281 1 84.19 192 ARG A O 1
ATOM 1532 N N . ASN A 1 193 ? 17.625 -10.211 12.852 1 84.75 193 ASN A N 1
ATOM 1533 C CA . ASN A 1 193 ? 17.984 -9.914 14.234 1 84.75 193 ASN A CA 1
ATOM 1534 C C . ASN A 1 193 ? 17.047 -8.859 14.844 1 84.75 193 ASN A C 1
ATOM 1536 O O . ASN A 1 193 ? 17.312 -7.66 14.719 1 84.75 193 ASN A O 1
ATOM 1540 N N . TYR A 1 194 ? 16.188 -9.305 15.641 1 79.62 194 TYR A N 1
ATOM 1541 C CA . TYR A 1 194 ? 15.164 -8.469 16.25 1 79.62 194 TYR A CA 1
ATOM 1542 C C . TYR A 1 194 ? 15.789 -7.395 17.125 1 79.62 194 TYR A C 1
ATOM 1544 O O . TYR A 1 194 ? 15.32 -6.254 17.156 1 79.62 194 TYR A O 1
ATOM 1552 N N . ASP A 1 195 ? 16.734 -7.762 17.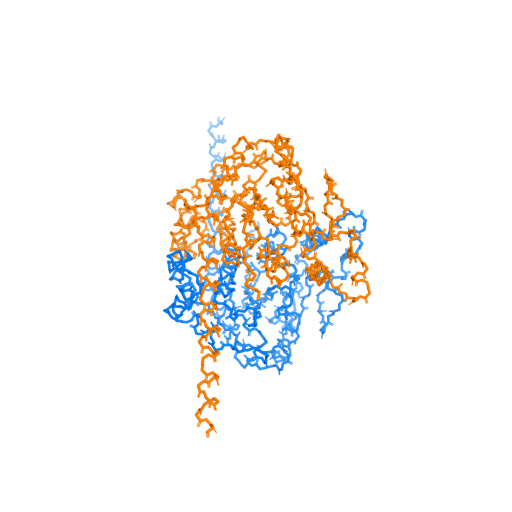828 1 83.44 195 ASP A N 1
ATOM 1553 C CA . ASP A 1 195 ? 17.375 -6.816 18.75 1 83.44 195 ASP A CA 1
ATOM 1554 C C . ASP A 1 195 ? 18.016 -5.664 17.984 1 83.44 195 ASP A C 1
ATOM 1556 O O . ASP A 1 195 ? 17.891 -4.504 18.375 1 83.44 195 ASP A O 1
ATOM 1560 N N . SER A 1 196 ? 18.672 -6.086 17 1 86.69 196 SER A N 1
ATOM 1561 C CA . SER A 1 196 ? 19.312 -5.059 16.188 1 86.69 196 SER A CA 1
ATOM 1562 C C . SER A 1 196 ? 18.281 -4.098 15.602 1 86.69 196 SER A C 1
ATOM 1564 O O . SER A 1 196 ? 18.5 -2.887 15.555 1 86.69 196 SER A O 1
ATOM 1566 N N . PHE A 1 197 ? 17.219 -4.641 15.156 1 86.44 197 PHE A N 1
ATOM 1567 C CA . PHE A 1 197 ? 16.172 -3.822 14.555 1 86.44 197 PHE A CA 1
ATOM 1568 C C . PHE A 1 197 ? 15.516 -2.922 15.602 1 86.44 197 PHE A C 1
ATOM 1570 O O . PHE A 1 197 ? 15.32 -1.729 15.359 1 86.44 197 PHE A O 1
ATOM 1577 N N . THR A 1 198 ? 15.258 -3.471 16.75 1 83.31 198 THR A N 1
ATOM 1578 C CA . THR A 1 198 ? 14.633 -2.711 17.828 1 83.31 198 THR A CA 1
ATOM 1579 C C . THR A 1 198 ? 15.539 -1.569 18.281 1 83.31 198 THR A C 1
ATOM 1581 O O . THR A 1 198 ? 15.062 -0.466 18.547 1 83.31 198 THR A O 1
ATOM 1584 N N . GLU A 1 199 ? 16.766 -1.794 18.297 1 84.69 199 GLU A N 1
ATOM 1585 C CA . GLU A 1 199 ? 17.734 -0.762 18.672 1 84.69 199 GLU A CA 1
ATOM 1586 C C . GLU A 1 199 ? 17.766 0.36 17.641 1 84.69 199 GLU A C 1
ATOM 1588 O O . GLU A 1 199 ? 17.859 1.537 18 1 84.69 199 GLU A O 1
ATOM 1593 N N . ALA A 1 200 ? 17.734 -0.03 16.438 1 84.75 200 ALA A N 1
ATOM 1594 C CA . ALA A 1 200 ? 17.734 0.965 15.375 1 84.75 200 ALA A CA 1
ATOM 1595 C C . ALA A 1 200 ? 16.5 1.851 15.438 1 84.75 200 ALA A C 1
ATOM 1597 O O . ALA A 1 200 ? 16.562 3.053 15.172 1 84.75 200 ALA A O 1
ATOM 1598 N N . LEU A 1 201 ? 15.375 1.284 15.773 1 81.69 201 LEU A N 1
ATOM 1599 C CA . LEU A 1 201 ? 14.117 2.02 15.867 1 81.69 201 LEU A CA 1
ATOM 1600 C C . LEU A 1 201 ? 14.141 2.975 17.062 1 81.69 201 LEU A C 1
ATOM 1602 O O . LEU A 1 201 ? 13.648 4.102 16.969 1 81.69 201 LEU A O 1
ATOM 1606 N N . LYS A 1 202 ? 14.664 2.529 18.188 1 75.75 202 LYS A N 1
ATOM 1607 C CA . LYS A 1 202 ? 14.727 3.336 19.406 1 75.75 202 LYS A CA 1
ATOM 1608 C C . LYS A 1 202 ? 15.617 4.559 19.203 1 75.75 202 LYS A C 1
ATOM 1610 O O . LYS A 1 202 ? 15.328 5.633 19.734 1 75.75 202 LYS A O 1
ATOM 1615 N N . ASN A 1 203 ? 16.625 4.344 18.562 1 71.81 203 ASN A N 1
ATOM 1616 C CA . ASN A 1 203 ? 17.578 5.43 18.328 1 71.81 203 ASN A CA 1
ATOM 1617 C C . ASN A 1 203 ? 16.984 6.504 17.422 1 71.81 203 ASN A C 1
ATOM 1619 O O . ASN A 1 203 ? 17.422 7.66 17.453 1 71.81 203 ASN A O 1
ATOM 1623 N N . LYS A 1 204 ? 16 6.109 16.734 1 65 204 LYS A N 1
ATOM 1624 C CA . LYS A 1 204 ? 15.43 7.055 15.781 1 65 204 LYS A CA 1
ATOM 1625 C C . LYS A 1 204 ? 14.164 7.707 16.344 1 65 204 LYS A C 1
ATOM 1627 O O . LYS A 1 204 ? 13.891 8.875 16.062 1 65 204 LYS A O 1
ATOM 1632 N N . ASP A 1 205 ? 13.32 6.922 16.953 1 61.62 205 ASP A N 1
ATOM 1633 C CA . ASP A 1 205 ? 12.016 7.438 17.344 1 61.62 205 ASP A CA 1
ATOM 1634 C C . ASP A 1 205 ? 11.609 6.914 18.719 1 61.62 205 ASP A C 1
ATOM 1636 O O . ASP A 1 205 ? 11.406 5.711 18.906 1 61.62 205 ASP A O 1
ATOM 1640 N N . THR A 1 206 ? 11.625 7.715 19.734 1 56.66 206 THR A N 1
ATOM 1641 C CA . THR A 1 206 ? 11.203 7.309 21.078 1 56.66 206 THR A CA 1
ATOM 1642 C C . THR A 1 206 ? 9.727 6.93 21.094 1 56.66 206 THR A C 1
ATOM 1644 O O . THR A 1 206 ? 9.328 6.012 21.812 1 56.66 206 THR A O 1
ATOM 1647 N N . TYR A 1 207 ? 8.93 7.715 20.484 1 53.78 207 TYR A N 1
ATOM 1648 C CA . TYR A 1 207 ? 7.477 7.551 20.516 1 53.78 207 TYR A CA 1
ATOM 1649 C C . TYR A 1 207 ? 7.082 6.148 20.062 1 53.78 207 TYR A C 1
ATOM 1651 O O . TYR A 1 207 ? 6.293 5.473 20.719 1 53.78 207 TYR A O 1
ATOM 1659 N N . LEU A 1 208 ? 7.641 5.746 18.984 1 58.31 208 LEU A N 1
ATOM 1660 C CA . LEU A 1 208 ? 7.277 4.461 18.406 1 58.31 208 LEU A CA 1
ATOM 1661 C C . LEU A 1 208 ? 7.918 3.312 19.172 1 58.31 208 LEU A C 1
ATOM 1663 O O . LEU A 1 208 ? 7.594 2.145 18.953 1 58.31 208 LEU A O 1
ATOM 1667 N N . SER A 1 209 ? 8.594 3.744 20.234 1 58.06 209 SER A N 1
ATOM 1668 C CA . SER A 1 209 ? 9.484 2.732 20.797 1 58.06 209 SER A CA 1
ATOM 1669 C C . SER A 1 209 ? 8.703 1.56 21.375 1 58.06 209 SER A C 1
ATOM 1671 O O . SER A 1 209 ? 9.031 0.399 21.125 1 58.06 209 SER A O 1
ATOM 1673 N N . THR A 1 210 ? 7.656 1.879 22.25 1 57.59 210 THR A N 1
ATOM 1674 C CA . THR A 1 210 ? 6.996 0.721 22.844 1 57.59 210 THR A CA 1
ATOM 1675 C C . THR A 1 210 ? 6.203 -0.048 21.797 1 57.59 210 THR A C 1
ATOM 1677 O O . THR A 1 210 ? 6.285 -1.276 21.719 1 57.59 210 THR A O 1
ATOM 1680 N N . LEU A 1 211 ? 5.52 0.688 21.031 1 60.12 211 LEU A N 1
ATOM 1681 C CA . LEU A 1 211 ? 4.727 0.076 19.969 1 60.12 211 LEU A CA 1
ATOM 1682 C C . LEU A 1 211 ? 5.621 -0.641 18.969 1 60.12 211 LEU A C 1
ATOM 1684 O O . LEU A 1 211 ? 5.297 -1.745 18.516 1 60.12 211 LEU A O 1
ATOM 1688 N N . SER A 1 212 ? 6.719 -0.118 18.984 1 67.81 212 SER A N 1
ATOM 1689 C CA . SER A 1 212 ? 7.664 -0.621 17.984 1 67.81 212 SER A CA 1
ATOM 1690 C C . SER A 1 212 ? 8.258 -1.959 18.422 1 67.81 212 SER A C 1
ATOM 1692 O O . SER A 1 212 ? 8.406 -2.869 17.594 1 67.81 212 SER A O 1
ATOM 1694 N N . LYS A 1 213 ? 8.359 -2.07 19.75 1 71.5 213 LYS A N 1
ATOM 1695 C CA . LYS A 1 213 ? 9.016 -3.293 20.203 1 71.5 213 LYS A CA 1
ATOM 1696 C C . LYS A 1 213 ? 8.117 -4.512 20 1 71.5 213 LYS A C 1
ATOM 1698 O O . LYS A 1 213 ? 8.562 -5.531 19.469 1 71.5 213 LYS A O 1
ATOM 1703 N N . GLN A 1 214 ? 6.918 -4.426 20.438 1 68.62 214 GLN A N 1
ATOM 1704 C CA . GLN A 1 214 ? 5.992 -5.543 20.297 1 68.62 214 GLN A CA 1
ATOM 1705 C C . GLN A 1 214 ? 5.73 -5.855 18.812 1 68.62 214 GLN A C 1
ATOM 1707 O O . GLN A 1 214 ? 5.641 -7.023 18.438 1 68.62 214 GLN A O 1
ATOM 1712 N N . MET A 1 215 ? 5.648 -4.871 18.094 1 74.75 215 MET A N 1
ATOM 1713 C CA . MET A 1 215 ? 5.398 -5.07 16.672 1 74.75 215 MET A CA 1
ATOM 1714 C C . MET A 1 215 ? 6.59 -5.754 16 1 74.75 215 MET A C 1
ATOM 1716 O O . MET A 1 215 ? 6.414 -6.668 15.195 1 74.75 215 MET A O 1
ATOM 1720 N N . VAL A 1 216 ? 7.719 -5.348 16.453 1 75 216 VAL A N 1
ATOM 1721 C CA . VAL A 1 216 ? 8.938 -5.902 15.883 1 75 216 VAL A CA 1
ATOM 1722 C C . VAL A 1 216 ? 9.039 -7.387 16.219 1 75 216 VAL A C 1
ATOM 1724 O O . VAL A 1 216 ? 9.391 -8.203 15.367 1 75 216 VAL A O 1
ATOM 1727 N N . LEU A 1 217 ? 8.711 -7.688 17.453 1 73.5 217 LEU A N 1
ATOM 1728 C CA . LEU A 1 217 ? 8.789 -9.078 17.891 1 73.5 217 LEU A CA 1
ATOM 1729 C C . LEU A 1 217 ? 7.82 -9.953 17.109 1 73.5 217 LEU A C 1
ATOM 1731 O O . LEU A 1 217 ? 8.172 -11.062 16.703 1 73.5 217 LEU A O 1
ATOM 1735 N N . THR A 1 218 ? 6.707 -9.484 16.922 1 72.62 218 THR A N 1
ATOM 1736 C CA . THR A 1 218 ? 5.695 -10.219 16.172 1 72.62 218 THR A CA 1
ATOM 1737 C C . THR A 1 218 ? 6.117 -10.383 14.719 1 72.62 218 THR A C 1
ATOM 1739 O O . THR A 1 218 ? 5.941 -11.445 14.133 1 72.62 218 THR A O 1
ATOM 1742 N N . LEU A 1 219 ? 6.625 -9.352 14.164 1 75.56 219 LEU A N 1
ATOM 1743 C CA . LEU A 1 219 ? 7.07 -9.406 12.773 1 75.56 219 LEU A CA 1
ATOM 1744 C C . LEU A 1 219 ? 8.227 -10.391 12.609 1 75.56 219 LEU A C 1
ATOM 1746 O O . LEU A 1 219 ? 8.328 -11.062 11.586 1 75.56 219 LEU A O 1
ATOM 1750 N N . GLU A 1 220 ? 9 -10.453 13.633 1 75.31 220 GLU A N 1
ATOM 1751 C CA . GLU A 1 220 ? 10.125 -11.391 13.586 1 75.31 220 GLU A CA 1
ATOM 1752 C C . GLU A 1 220 ? 9.641 -12.82 13.398 1 75.31 220 GLU A C 1
ATOM 1754 O O . GLU A 1 220 ? 10.219 -13.578 12.617 1 75.31 220 GLU A O 1
ATOM 1759 N N . GLU A 1 221 ? 8.711 -13.18 14.078 1 70.12 221 GLU A N 1
ATOM 1760 C CA . GLU A 1 221 ? 8.164 -14.523 13.961 1 70.12 221 GLU A CA 1
ATOM 1761 C C . GLU A 1 221 ? 7.633 -14.781 12.555 1 70.12 221 GLU A C 1
ATOM 1763 O O . GLU A 1 221 ? 7.754 -15.891 12.039 1 70.12 221 GLU A O 1
ATOM 1768 N N . PHE A 1 222 ? 7.141 -13.719 12.039 1 69.5 222 PHE A N 1
ATOM 1769 C CA . PHE A 1 222 ? 6.578 -13.797 10.703 1 69.5 222 PHE A CA 1
ATOM 1770 C C . PHE A 1 222 ? 7.68 -13.898 9.656 1 69.5 222 PHE A C 1
ATOM 1772 O O . PHE A 1 222 ? 7.617 -14.75 8.758 1 69.5 222 PHE A O 1
ATOM 1779 N N . TYR A 1 223 ? 8.664 -13.172 9.859 1 72.31 223 TYR A N 1
ATOM 1780 C CA . TYR A 1 223 ? 9.648 -13.008 8.789 1 72.31 223 TYR A CA 1
ATOM 1781 C C . TYR A 1 223 ? 10.703 -14.109 8.844 1 72.31 223 TYR A C 1
ATOM 1783 O O . TYR A 1 223 ? 11.398 -14.359 7.859 1 72.31 223 TYR A O 1
ATOM 1791 N N . ASN A 1 224 ? 10.805 -14.672 10.023 1 71.88 224 ASN A N 1
ATOM 1792 C CA . ASN A 1 224 ? 11.75 -15.781 10.109 1 71.88 224 ASN A CA 1
ATOM 1793 C C . ASN A 1 224 ? 11.375 -16.922 9.164 1 71.88 224 ASN A C 1
ATOM 1795 O O . ASN A 1 224 ? 12.211 -17.75 8.812 1 71.88 224 ASN A O 1
ATOM 1799 N N . ASN A 1 225 ? 10.18 -16.844 8.672 1 70.62 225 ASN A N 1
ATOM 1800 C CA . ASN A 1 225 ? 9.68 -17.906 7.805 1 70.62 225 ASN A CA 1
ATOM 1801 C C . ASN A 1 225 ? 9.703 -17.484 6.34 1 70.62 225 ASN A C 1
ATOM 1803 O O . ASN A 1 225 ? 9.383 -18.281 5.453 1 70.62 225 ASN A O 1
ATOM 1807 N N . PHE A 1 226 ? 10.047 -16.188 6.121 1 77.44 226 PHE A N 1
ATOM 1808 C CA . PHE A 1 226 ? 10.031 -15.727 4.738 1 77.44 226 PHE A CA 1
ATOM 1809 C C . PHE A 1 226 ? 11.352 -16.047 4.047 1 77.44 226 PHE A C 1
ATOM 1811 O O . PHE A 1 226 ? 12.422 -15.906 4.641 1 77.44 226 PHE A O 1
ATOM 1818 N N . THR A 1 227 ? 11.234 -16.641 2.879 1 88.69 227 THR A N 1
ATOM 1819 C CA . THR A 1 227 ? 12.406 -16.75 2.012 1 88.69 227 THR A CA 1
ATOM 1820 C C . THR A 1 227 ? 12.797 -15.391 1.451 1 88.69 227 THR A C 1
ATOM 1822 O O . THR A 1 227 ? 11.938 -14.602 1.049 1 88.69 227 THR A O 1
ATOM 1825 N N . VAL A 1 228 ? 14.062 -15.102 1.6 1 91.44 228 VAL A N 1
ATOM 1826 C CA . VAL A 1 228 ? 14.547 -13.805 1.138 1 91.44 228 VAL A CA 1
ATOM 1827 C C . VAL A 1 228 ? 15.555 -14.008 0.007 1 91.44 228 VAL A C 1
ATOM 1829 O O . VAL A 1 228 ? 16.375 -14.93 0.046 1 91.44 228 VAL A O 1
ATOM 1832 N N . LEU A 1 229 ? 15.445 -13.211 -0.979 1 94.81 229 LEU A N 1
ATOM 1833 C CA . LEU A 1 229 ? 16.375 -13.203 -2.102 1 94.81 229 LEU A CA 1
ATOM 1834 C C . LEU A 1 229 ? 16.953 -11.805 -2.318 1 94.81 229 LEU A C 1
ATOM 1836 O O . LEU A 1 229 ? 16.219 -10.844 -2.504 1 94.81 229 LEU A O 1
ATOM 1840 N N . GLU A 1 230 ? 18.25 -11.688 -2.156 1 95.44 230 GLU A N 1
ATOM 1841 C CA . GLU A 1 230 ? 18.938 -10.445 -2.461 1 95.44 230 GLU A CA 1
ATOM 1842 C C . GLU A 1 230 ? 19.516 -10.461 -3.877 1 95.44 230 GLU A C 1
ATOM 1844 O O . GLU A 1 230 ? 20.328 -11.328 -4.215 1 95.44 230 GLU A O 1
ATOM 1849 N N . VAL A 1 231 ? 19.109 -9.391 -4.707 1 97.75 231 VAL A N 1
ATOM 1850 C CA . VAL A 1 231 ? 19.547 -9.492 -6.102 1 97.75 231 VAL A CA 1
ATOM 1851 C C . VAL A 1 231 ? 19.797 -8.094 -6.664 1 97.75 231 VAL A C 1
ATOM 1853 O O . VAL A 1 231 ? 19.422 -7.094 -6.051 1 97.75 231 VAL A O 1
ATOM 1856 N N . SER A 1 232 ? 20.469 -8.039 -7.719 1 97.81 232 SER A N 1
ATOM 1857 C CA . SER A 1 232 ? 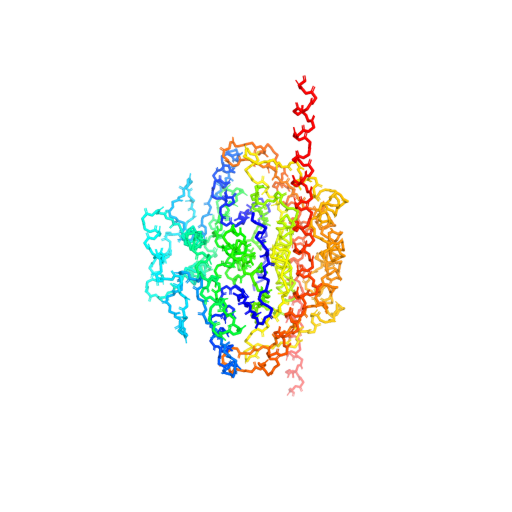20.469 -6.914 -8.648 1 97.81 232 SER A CA 1
ATOM 1858 C C . SER A 1 232 ? 19.891 -7.305 -10 1 97.81 232 SER A C 1
ATOM 1860 O O . SER A 1 232 ? 20.516 -8.047 -10.758 1 97.81 232 SER A O 1
ATOM 1862 N N . SER A 1 233 ? 18.75 -6.805 -10.258 1 96.94 233 SER A N 1
ATOM 1863 C CA . SER A 1 233 ? 18.094 -7.113 -11.531 1 96.94 233 SER A CA 1
ATOM 1864 C C . SER A 1 233 ? 18.891 -6.559 -12.711 1 96.94 233 SER A C 1
ATOM 1866 O O . SER A 1 233 ? 18.797 -7.078 -13.82 1 96.94 233 SER A O 1
ATOM 1868 N N . LEU A 1 234 ? 19.641 -5.539 -12.453 1 95.94 234 LEU A N 1
ATOM 1869 C CA . LEU A 1 234 ? 20.438 -4.91 -13.516 1 95.94 234 LEU A CA 1
ATOM 1870 C C . LEU A 1 234 ? 21.625 -5.773 -13.883 1 95.94 234 LEU A C 1
ATOM 1872 O O . LEU A 1 234 ? 21.875 -6.031 -15.07 1 95.94 234 LEU A O 1
ATOM 1876 N N . THR A 1 235 ? 22.344 -6.359 -12.883 1 96.69 235 THR A N 1
ATOM 1877 C CA . THR A 1 235 ? 23.609 -7.035 -13.117 1 96.69 235 THR A CA 1
ATOM 1878 C C . THR A 1 235 ? 23.422 -8.547 -13.148 1 96.69 235 THR A C 1
ATOM 1880 O O . THR A 1 235 ? 24.266 -9.273 -13.672 1 96.69 235 THR A O 1
ATOM 1883 N N . GLY A 1 236 ? 22.406 -9.016 -12.516 1 96.88 236 GLY A N 1
ATOM 1884 C CA . GLY A 1 236 ? 22.203 -10.453 -12.398 1 96.88 236 GLY A CA 1
ATOM 1885 C C . GLY A 1 236 ? 22.781 -11.031 -11.125 1 96.88 236 GLY A C 1
ATOM 1886 O O . GLY A 1 236 ? 22.625 -12.227 -10.859 1 96.88 236 GLY A O 1
ATOM 1887 N N . GLN A 1 237 ? 23.281 -10.18 -10.32 1 96.94 237 GLN A N 1
ATOM 1888 C CA . GLN A 1 237 ? 23.844 -10.633 -9.055 1 96.94 237 GLN A CA 1
ATOM 1889 C C . GLN A 1 237 ? 22.766 -11.188 -8.141 1 96.94 237 GLN A C 1
ATOM 1891 O O . GLN A 1 237 ? 21.672 -10.633 -8.055 1 96.94 237 GLN A O 1
ATOM 1896 N N . GLY A 1 238 ? 23.062 -12.359 -7.484 1 96.44 238 GLY A N 1
ATOM 1897 C CA . GLY A 1 238 ? 22.203 -12.859 -6.422 1 96.44 238 GLY A CA 1
ATOM 1898 C C . GLY A 1 238 ? 21.188 -13.867 -6.902 1 96.44 238 GLY A C 1
ATOM 1899 O O . GLY A 1 238 ? 20.406 -14.406 -6.105 1 96.44 238 GLY A O 1
ATOM 1900 N N . PHE A 1 239 ? 21.188 -14.25 -8.203 1 97.38 239 PHE A N 1
ATOM 1901 C CA . PHE A 1 239 ? 20.156 -15.125 -8.766 1 97.38 239 PHE A CA 1
ATOM 1902 C C . PHE A 1 239 ? 20.625 -16.578 -8.742 1 97.38 239 PHE A C 1
ATOM 1904 O O . PHE A 1 239 ? 19.922 -17.453 -9.234 1 97.38 239 PHE A O 1
ATOM 1911 N N . GLU A 1 240 ? 21.688 -16.859 -8.156 1 95.12 240 GLU A N 1
ATOM 1912 C CA . GLU A 1 240 ? 22.281 -18.188 -8.203 1 95.12 240 GLU A CA 1
ATOM 1913 C C . GLU A 1 240 ? 21.359 -19.234 -7.594 1 95.12 240 GLU A C 1
ATOM 1915 O O . GLU A 1 240 ? 21.281 -20.359 -8.086 1 95.12 240 GLU A O 1
ATOM 1920 N N . LYS A 1 241 ? 20.656 -18.844 -6.586 1 94.25 241 LYS A N 1
ATOM 1921 C CA . LYS A 1 241 ? 19.828 -19.812 -5.867 1 94.25 241 LYS A CA 1
ATOM 1922 C C . LYS A 1 241 ? 18.359 -19.672 -6.25 1 94.25 241 LYS A C 1
ATOM 1924 O O . LYS A 1 241 ? 17.484 -20.125 -5.516 1 94.25 241 LYS A O 1
ATOM 1929 N N . ILE A 1 242 ? 18.109 -19.141 -7.426 1 97.12 242 ILE A N 1
ATOM 1930 C CA . ILE A 1 242 ? 16.734 -18.797 -7.812 1 97.12 242 ILE A CA 1
ATOM 1931 C C . ILE A 1 242 ? 15.891 -20.062 -7.906 1 97.12 242 ILE A C 1
ATOM 1933 O O . ILE A 1 242 ? 14.75 -20.078 -7.445 1 97.12 242 ILE A O 1
ATOM 1937 N N . ASN A 1 243 ? 16.469 -21.141 -8.469 1 96.44 243 ASN A N 1
ATOM 1938 C CA . ASN A 1 243 ? 15.711 -22.391 -8.602 1 96.44 243 ASN A CA 1
ATOM 1939 C C . ASN A 1 243 ? 15.367 -22.984 -7.242 1 96.44 243 ASN A C 1
ATOM 1941 O O . ASN A 1 243 ? 14.266 -23.5 -7.051 1 96.44 243 ASN A O 1
ATOM 1945 N N . GLU A 1 244 ? 16.297 -22.844 -6.371 1 96.69 244 GLU A N 1
ATOM 1946 C CA . GLU A 1 244 ? 16.078 -23.359 -5.02 1 96.69 244 GLU A CA 1
ATOM 1947 C C . GLU A 1 244 ? 15 -22.547 -4.297 1 96.69 244 GLU A C 1
ATOM 1949 O O . GLU A 1 244 ? 14.18 -23.109 -3.576 1 96.69 244 GLU A O 1
ATOM 1954 N N . VAL A 1 245 ? 15.031 -21.281 -4.484 1 97 245 VAL A N 1
ATOM 1955 C CA . VAL A 1 245 ? 14.07 -20.391 -3.861 1 97 245 VAL A CA 1
ATOM 1956 C C . VAL A 1 245 ? 12.664 -20.703 -4.371 1 97 245 VAL A C 1
ATOM 1958 O O . VAL A 1 245 ? 11.719 -20.797 -3.586 1 97 245 VAL A O 1
ATOM 1961 N N . ILE A 1 246 ? 12.539 -20.891 -5.672 1 97.56 246 ILE A N 1
ATOM 1962 C CA . ILE A 1 246 ? 11.258 -21.203 -6.281 1 97.56 246 ILE A CA 1
ATOM 1963 C C . ILE A 1 246 ? 10.758 -22.562 -5.766 1 97.56 246 ILE A C 1
ATOM 1965 O O . ILE A 1 246 ? 9.586 -22.688 -5.402 1 97.56 246 ILE A O 1
ATOM 1969 N N . ALA A 1 247 ? 11.625 -23.516 -5.695 1 96.56 247 ALA A N 1
ATOM 1970 C CA . ALA A 1 247 ? 11.258 -24.844 -5.223 1 96.56 247 ALA A CA 1
ATOM 1971 C C . ALA A 1 247 ? 10.773 -24.797 -3.777 1 96.56 247 ALA A C 1
ATOM 1973 O O . ALA A 1 247 ? 9.797 -25.469 -3.424 1 96.56 247 ALA A O 1
ATOM 1974 N N . THR A 1 248 ? 11.477 -24.031 -2.973 1 95.81 248 THR A N 1
ATOM 1975 C CA . THR A 1 248 ? 11.109 -23.891 -1.565 1 95.81 248 THR A CA 1
ATOM 1976 C C . THR A 1 248 ? 9.734 -23.266 -1.422 1 95.81 248 THR A C 1
ATOM 1978 O O . THR A 1 248 ? 8.898 -23.734 -0.649 1 95.81 248 THR A O 1
ATOM 1981 N N . ALA A 1 249 ? 9.492 -22.188 -2.137 1 95.88 249 ALA A N 1
ATOM 1982 C CA . ALA A 1 249 ? 8.203 -21.516 -2.086 1 95.88 249 ALA A CA 1
ATOM 1983 C C . ALA A 1 249 ? 7.086 -22.406 -2.613 1 95.88 249 ALA A C 1
ATOM 1985 O O . ALA A 1 249 ? 5.977 -22.406 -2.076 1 95.88 249 ALA A O 1
ATOM 1986 N N . LYS A 1 250 ? 7.414 -23.156 -3.662 1 96.69 250 LYS A N 1
ATOM 1987 C CA . LYS A 1 250 ? 6.449 -24.094 -4.211 1 96.69 250 LYS A CA 1
ATOM 1988 C C . LYS A 1 250 ? 6.078 -25.172 -3.184 1 96.69 250 LYS A C 1
ATOM 1990 O O . LYS A 1 250 ? 4.91 -25.531 -3.059 1 96.69 250 LYS A O 1
ATOM 1995 N N . GLN A 1 251 ? 7.047 -25.625 -2.518 1 95.25 251 GLN A N 1
ATOM 1996 C CA . GLN A 1 251 ? 6.797 -26.625 -1.483 1 95.25 251 GLN A CA 1
ATOM 1997 C C . GLN A 1 251 ? 5.918 -26.062 -0.372 1 95.25 251 GLN A C 1
ATOM 1999 O O . GLN A 1 251 ? 5.062 -26.766 0.171 1 95.25 251 GLN A O 1
ATOM 2004 N N . GLU A 1 252 ? 6.16 -24.859 -0.06 1 92.12 252 GLU A N 1
ATOM 2005 C CA . GLU A 1 252 ? 5.309 -24.203 0.927 1 92.12 252 GLU A CA 1
ATOM 2006 C C . GLU A 1 252 ? 3.861 -24.141 0.451 1 92.12 252 GLU A C 1
ATOM 2008 O O . GLU A 1 252 ? 2.934 -24.359 1.233 1 92.12 252 GLU A O 1
ATOM 2013 N N . TYR A 1 253 ? 3.717 -23.844 -0.778 1 94.44 253 TYR A N 1
ATOM 2014 C CA . TYR A 1 253 ? 2.373 -23.859 -1.348 1 94.44 253 TYR A CA 1
ATOM 2015 C C . TYR A 1 253 ? 1.729 -25.234 -1.189 1 94.44 253 TYR A C 1
ATOM 2017 O O . TYR A 1 253 ? 0.58 -25.328 -0.751 1 94.44 253 TYR A O 1
ATOM 2025 N N . MET A 1 254 ? 2.475 -26.234 -1.484 1 94.12 254 MET A N 1
ATOM 2026 C CA . MET A 1 254 ? 1.951 -27.594 -1.458 1 94.12 254 MET A CA 1
ATOM 2027 C C . MET A 1 254 ? 1.581 -28 -0.037 1 94.12 254 MET A C 1
ATOM 2029 O O . MET A 1 254 ? 0.583 -28.703 0.172 1 94.12 254 MET A O 1
ATOM 2033 N N . ASN A 1 255 ? 2.342 -27.531 0.896 1 90.94 255 ASN A N 1
ATOM 2034 C CA . ASN A 1 255 ? 2.189 -28.016 2.268 1 90.94 255 ASN A CA 1
ATOM 2035 C C . ASN A 1 255 ? 1.163 -27.188 3.037 1 90.94 255 ASN A C 1
ATOM 2037 O O . ASN A 1 255 ? 0.523 -27.688 3.961 1 90.94 255 ASN A O 1
ATOM 2041 N N . ILE A 1 256 ? 1.033 -26 2.537 1 87.44 256 ILE A N 1
ATOM 2042 C CA . ILE A 1 256 ? 0.232 -25.125 3.383 1 87.44 256 ILE A CA 1
ATOM 2043 C C . ILE A 1 256 ? -0.976 -24.625 2.6 1 87.44 256 ILE A C 1
ATOM 2045 O O . ILE A 1 256 ? -2.119 -24.938 2.938 1 87.44 256 ILE A O 1
ATOM 2049 N N . THR A 1 257 ? -0.738 -23.922 1.568 1 88.44 257 THR A N 1
ATOM 2050 C CA . THR A 1 257 ? -1.802 -23.266 0.818 1 88.44 257 THR A CA 1
ATOM 2051 C C . THR A 1 257 ? -2.764 -24.297 0.229 1 88.44 257 THR A C 1
ATOM 2053 O O . THR A 1 257 ? -3.982 -24.141 0.326 1 88.44 257 THR A O 1
ATOM 2056 N N . LEU A 1 258 ? -2.189 -25.297 -0.335 1 90.81 258 LEU A N 1
ATOM 2057 C CA . LEU A 1 258 ? -3.008 -26.328 -0.962 1 90.81 258 LEU A CA 1
ATOM 2058 C C . LEU A 1 258 ? -3.885 -27.031 0.07 1 90.81 2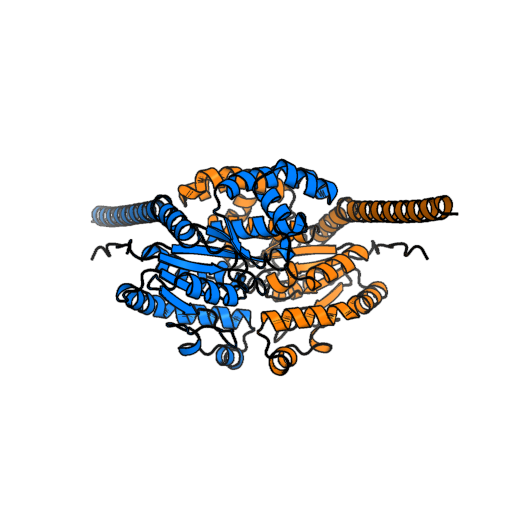58 LEU A C 1
ATOM 2060 O O . LEU A 1 258 ? -5.059 -27.312 -0.19 1 90.81 258 LEU A O 1
ATOM 2064 N N . VAL A 1 259 ? -3.34 -27.297 1.161 1 86.56 259 VAL A N 1
ATOM 2065 C CA . VAL A 1 259 ? -4.07 -27.969 2.227 1 86.56 259 VAL A CA 1
ATOM 2066 C C . VAL A 1 259 ? -5.242 -27.109 2.684 1 86.56 259 VAL A C 1
ATOM 2068 O O . VAL A 1 259 ? -6.348 -27.609 2.906 1 86.56 259 VAL A O 1
ATOM 2071 N N . ASP A 1 260 ? -5.012 -25.875 2.768 1 83.62 260 ASP A N 1
ATOM 2072 C CA . ASP A 1 260 ? -6.059 -24.938 3.164 1 83.62 260 ASP A CA 1
ATOM 2073 C C . ASP A 1 260 ? -7.164 -24.875 2.111 1 83.62 260 ASP A C 1
ATOM 2075 O O . ASP A 1 260 ? -8.352 -24.812 2.451 1 83.62 260 ASP A O 1
ATOM 2079 N N . ILE A 1 261 ? -6.766 -24.812 0.898 1 84.69 261 ILE A N 1
ATOM 2080 C CA . ILE A 1 261 ? -7.723 -24.766 -0.203 1 84.69 261 ILE A CA 1
ATOM 2081 C C . ILE A 1 261 ? -8.602 -26.016 -0.176 1 84.69 261 ILE A C 1
ATOM 2083 O O . ILE A 1 261 ? -9.82 -25.922 -0.318 1 84.69 261 ILE A O 1
ATOM 2087 N N . GLN A 1 262 ? -7.984 -27.094 0.001 1 85.94 262 GLN A N 1
ATOM 2088 C CA . GLN A 1 262 ? -8.703 -28.375 0.008 1 85.94 262 GLN A CA 1
ATOM 2089 C C . GLN A 1 262 ? -9.672 -28.453 1.183 1 85.94 262 GLN A C 1
ATOM 2091 O O . GLN A 1 262 ? -10.789 -28.938 1.038 1 85.94 262 GLN A O 1
ATOM 2096 N N . LYS A 1 263 ? -9.227 -27.969 2.254 1 83 263 LYS A N 1
ATOM 2097 C CA . LYS A 1 263 ? -10.094 -27.938 3.428 1 83 263 LYS A CA 1
ATOM 2098 C C . LYS A 1 263 ? -11.312 -27.062 3.193 1 83 263 LYS A C 1
ATOM 2100 O O . LYS A 1 263 ? -12.438 -27.422 3.564 1 83 263 LYS A O 1
ATOM 2105 N N . ARG A 1 264 ? -11.172 -25.953 2.596 1 79.19 264 ARG A N 1
ATOM 2106 C CA . ARG A 1 264 ? -12.266 -25.031 2.324 1 79.19 264 ARG A CA 1
ATOM 2107 C C . ARG A 1 264 ? -13.266 -25.625 1.336 1 79.19 264 ARG A C 1
ATOM 2109 O O . ARG A 1 264 ? -14.469 -25.375 1.43 1 79.19 264 ARG A O 1
ATOM 2116 N N . MET A 1 265 ? -12.711 -26.266 0.448 1 80.69 265 MET A N 1
ATOM 2117 C CA . MET A 1 265 ? -13.555 -26.891 -0.561 1 80.69 265 MET A CA 1
ATOM 2118 C C . MET A 1 265 ? -14.398 -28 0.056 1 80.69 265 MET A C 1
ATOM 2120 O O . MET A 1 265 ? -15.57 -28.156 -0.287 1 80.69 265 MET A O 1
ATOM 2124 N N . ASN A 1 266 ? -13.766 -28.719 0.899 1 83.69 266 ASN A N 1
ATOM 2125 C CA . ASN A 1 266 ? -14.492 -29.797 1.571 1 83.69 266 ASN A CA 1
ATOM 2126 C C . ASN A 1 266 ? -15.57 -29.25 2.496 1 83.69 266 ASN A C 1
ATOM 2128 O O . ASN A 1 266 ? -16.672 -29.797 2.564 1 83.69 266 ASN A O 1
ATOM 2132 N N . ASP A 1 267 ? -15.258 -28.188 3.15 1 81.44 267 ASP A N 1
ATOM 2133 C CA . ASP A 1 267 ? -16.234 -27.547 4.027 1 81.44 267 ASP A CA 1
ATOM 2134 C C . ASP A 1 267 ? -17.422 -27.016 3.227 1 81.44 267 ASP A C 1
ATOM 2136 O O . ASP A 1 267 ? -18.562 -27.109 3.664 1 81.44 267 ASP A O 1
ATOM 2140 N N . GLN A 1 268 ? -17.125 -26.422 2.184 1 79.38 268 GLN A N 1
ATOM 2141 C CA . GLN A 1 268 ? -18.188 -25.875 1.339 1 79.38 268 GLN A CA 1
ATOM 2142 C C . GLN A 1 268 ? -19.078 -26.969 0.783 1 79.38 268 GLN A C 1
ATOM 2144 O O . GLN A 1 268 ? -20.297 -26.812 0.698 1 79.38 268 GLN A O 1
ATOM 2149 N N . LYS A 1 269 ? -18.5 -28.047 0.345 1 81.88 269 LYS A N 1
ATOM 2150 C CA . LYS A 1 269 ? -19.266 -29.188 -0.132 1 81.88 269 LYS A CA 1
ATOM 2151 C C . LYS A 1 269 ? -20.203 -29.719 0.956 1 81.88 269 LYS A C 1
ATOM 2153 O O . LYS A 1 269 ? -21.359 -30.047 0.687 1 81.88 269 LYS A O 1
ATOM 2158 N N . GLN A 1 270 ? -19.609 -29.797 2.105 1 82.19 270 GLN A N 1
ATOM 2159 C CA . GLN A 1 270 ? -20.406 -30.281 3.225 1 82.19 270 GLN A CA 1
ATOM 2160 C C . GLN A 1 270 ? -21.562 -29.328 3.529 1 82.19 270 GLN A C 1
ATOM 2162 O O . GLN A 1 270 ? -22.688 -29.781 3.791 1 82.19 270 GLN A O 1
ATOM 2167 N N . LYS A 1 271 ? -21.281 -28.094 3.484 1 81 271 LYS A N 1
ATOM 2168 C CA . LYS A 1 271 ? -22.328 -27.109 3.736 1 81 271 LYS A CA 1
ATOM 2169 C C . LYS A 1 271 ? -23.422 -27.188 2.674 1 81 271 LYS A C 1
ATOM 2171 O O . LYS A 1 271 ? -24.609 -27.062 2.982 1 81 271 LYS A O 1
ATOM 2176 N N . ASN A 1 272 ? -23.016 -27.328 1.471 1 81 272 ASN A N 1
ATOM 2177 C CA . ASN A 1 272 ? -23.969 -27.484 0.38 1 81 272 ASN A CA 1
ATOM 2178 C C . ASN A 1 272 ? -24.797 -28.766 0.526 1 81 272 ASN A C 1
ATOM 2180 O O . ASN A 1 272 ? -26 -28.766 0.262 1 81 272 ASN A O 1
ATOM 2184 N N . TYR A 1 273 ? -24.141 -29.703 0.958 1 81.44 273 TYR A N 1
ATOM 2185 C CA . TYR A 1 273 ? -24.828 -30.969 1.208 1 81.44 273 TYR A CA 1
ATOM 2186 C C . TYR A 1 273 ? -25.828 -30.828 2.344 1 81.44 273 TYR A C 1
ATOM 2188 O O . TYR A 1 273 ? -26.969 -31.297 2.236 1 81.44 273 TYR A O 1
ATOM 2196 N N . ASP A 1 274 ? -25.391 -30.203 3.385 1 81.5 274 ASP A N 1
ATOM 2197 C CA . ASP A 1 274 ? -26.25 -29.984 4.535 1 81.5 274 ASP A CA 1
ATOM 2198 C C . ASP A 1 274 ? -27.469 -29.125 4.156 1 81.5 274 ASP A C 1
ATOM 2200 O O . ASP A 1 274 ? -28.578 -29.391 4.605 1 81.5 274 ASP A O 1
ATOM 2204 N N . LYS A 1 275 ? -27.312 -28.094 3.41 1 84.75 275 LYS A N 1
ATOM 2205 C CA . LYS A 1 275 ? -28.406 -27.25 2.957 1 84.75 275 LYS A CA 1
ATOM 2206 C C . LYS A 1 275 ? -29.422 -28.031 2.129 1 84.75 275 LYS A C 1
ATOM 2208 O O . LYS A 1 275 ? -30.625 -27.859 2.271 1 84.75 275 LYS A O 1
ATOM 2213 N N . GLN A 1 276 ? -28.875 -28.844 1.261 1 81.06 276 GLN A N 1
ATOM 2214 C CA . GLN A 1 276 ? -29.719 -29.672 0.421 1 81.06 276 GLN A CA 1
ATOM 2215 C C . GLN A 1 276 ? -30.547 -30.656 1.265 1 81.06 276 GLN A C 1
ATOM 2217 O O . GLN A 1 276 ? -31.734 -30.828 1.025 1 81.06 276 GLN A O 1
ATOM 2222 N N . ILE A 1 277 ? -29.969 -31.141 2.191 1 85.69 277 ILE A N 1
ATOM 2223 C CA . ILE A 1 277 ? -30.641 -32.094 3.082 1 85.69 277 ILE A CA 1
ATOM 2224 C C . ILE A 1 277 ? -31.734 -31.344 3.865 1 85.69 277 ILE A C 1
ATOM 2226 O O . ILE A 1 277 ? -32.844 -31.875 4.035 1 85.69 277 ILE A O 1
ATOM 2230 N N . ASN A 1 278 ? -31.375 -30.172 4.328 1 85.12 278 ASN A N 1
ATOM 2231 C CA . ASN A 1 278 ? -32.344 -29.375 5.07 1 85.12 278 ASN A CA 1
ATOM 2232 C C . ASN A 1 278 ? -33.562 -29.016 4.203 1 85.12 278 ASN A C 1
ATOM 2234 O O . ASN A 1 278 ? -34.688 -29.047 4.672 1 85.12 278 ASN A O 1
ATOM 2238 N N . GLN A 1 279 ? -33.25 -28.625 2.986 1 86.19 279 GLN A N 1
ATOM 2239 C CA . GLN A 1 279 ? -34.312 -28.297 2.061 1 86.19 279 GLN A CA 1
ATOM 2240 C C . GLN A 1 279 ? -35.219 -29.5 1.803 1 86.19 279 GLN A C 1
ATOM 2242 O O . GLN A 1 279 ? -36.438 -29.391 1.763 1 86.19 279 GLN A O 1
ATOM 2247 N N . ILE A 1 280 ? -34.562 -30.547 1.62 1 83.5 280 ILE A N 1
ATOM 2248 C CA . ILE A 1 280 ? -35.281 -31.781 1.373 1 83.5 280 ILE A CA 1
ATOM 2249 C C . ILE A 1 280 ? -36.125 -32.156 2.602 1 83.5 280 ILE A C 1
ATOM 2251 O O . ILE A 1 280 ? -37.281 -32.531 2.48 1 83.5 280 ILE A O 1
ATOM 2255 N N . THR A 1 281 ? -35.562 -32.031 3.762 1 84.62 281 THR A N 1
ATOM 2256 C CA . THR A 1 281 ? -36.25 -32.344 5.012 1 84.62 281 THR A CA 1
ATOM 2257 C C . THR A 1 281 ? -37.438 -31.422 5.215 1 84.62 281 THR A C 1
ATOM 2259 O O . THR A 1 281 ? -38.5 -31.875 5.633 1 84.62 281 THR A O 1
ATOM 2262 N N . GLN A 1 282 ? -37.25 -30.203 4.914 1 84.69 282 GLN A N 1
ATOM 2263 C CA . GLN A 1 282 ? -38.344 -29.266 5.043 1 84.69 282 GLN A CA 1
ATOM 2264 C C . GLN A 1 282 ? -39.469 -29.594 4.07 1 84.69 282 GLN A C 1
ATOM 2266 O O . GLN A 1 282 ? -40.656 -29.484 4.422 1 84.69 282 GLN A O 1
ATOM 2271 N N . LYS A 1 283 ? -39.156 -29.984 2.852 1 81.56 283 LYS A N 1
ATOM 2272 C CA . LYS A 1 283 ? -40.156 -30.359 1.857 1 81.56 283 LYS A CA 1
ATOM 2273 C C . LYS A 1 283 ? -40.938 -31.609 2.297 1 81.56 283 LYS A C 1
ATOM 2275 O O . LYS A 1 283 ? -42.156 -31.688 2.1 1 81.56 283 LYS A O 1
ATOM 2280 N N . ILE A 1 284 ? -40.219 -32.406 2.91 1 79.44 284 ILE A N 1
ATOM 2281 C CA . ILE A 1 284 ? -40.812 -33.656 3.393 1 79.44 284 ILE A CA 1
ATOM 2282 C C . ILE A 1 284 ? -41.75 -33.375 4.566 1 79.44 284 ILE A C 1
ATOM 2284 O O . ILE A 1 284 ? -42.844 -33.906 4.645 1 79.44 284 ILE A O 1
ATOM 2288 N N . GLN A 1 285 ? -41.375 -32.406 5.363 1 80.88 285 GLN A N 1
ATOM 2289 C CA . GLN A 1 285 ? -42.219 -32.062 6.523 1 80.88 285 GLN A CA 1
ATOM 2290 C C . GLN A 1 285 ? -43.469 -31.312 6.098 1 80.88 285 GLN A C 1
ATOM 2292 O O . GLN A 1 285 ? -44.5 -31.422 6.746 1 80.88 285 GLN A O 1
ATOM 2297 N N . ASN A 1 286 ? -43.344 -30.672 5.055 1 79.56 286 ASN A N 1
ATOM 2298 C CA . ASN A 1 286 ? -44.5 -29.922 4.551 1 79.56 286 ASN A CA 1
ATOM 2299 C C . ASN A 1 286 ? -45.406 -30.797 3.717 1 79.56 286 ASN A C 1
ATOM 2301 O O . ASN A 1 286 ? -46.5 -30.375 3.307 1 79.56 286 ASN A O 1
ATOM 2305 N N . LEU A 1 287 ? -45.125 -31.891 3.33 1 66.56 287 LEU A N 1
ATOM 2306 C CA . LEU A 1 287 ? -46 -32.875 2.711 1 66.56 287 LEU A CA 1
ATOM 2307 C C . LEU A 1 287 ? -46.781 -33.656 3.771 1 66.56 287 LEU A C 1
ATOM 2309 O O . LEU A 1 287 ? -47.938 -34 3.572 1 66.56 287 LEU A O 1
ATOM 2313 N N . MET B 1 1 ? 22.031 32.094 12.281 1 29.02 1 MET B N 1
ATOM 2314 C CA . MET B 1 1 ? 20.594 32.375 12.32 1 29.02 1 MET B CA 1
ATOM 2315 C C . MET B 1 1 ? 19.797 31.141 12.703 1 29.02 1 MET B C 1
ATOM 2317 O O . MET B 1 1 ? 19.859 30.125 12 1 29.02 1 MET B O 1
ATOM 2321 N N . ASP B 1 2 ? 19.547 30.781 13.945 1 37.91 2 ASP B N 1
ATOM 2322 C CA . ASP B 1 2 ? 18.844 29.688 14.602 1 37.91 2 ASP B CA 1
ATOM 2323 C C . ASP B 1 2 ? 17.438 29.516 14.016 1 37.91 2 ASP B C 1
ATOM 2325 O O . ASP B 1 2 ? 16.594 30.406 14.109 1 37.91 2 ASP B O 1
ATOM 2329 N N . ILE B 1 3 ? 17.188 29.062 12.898 1 44.44 3 ILE B N 1
ATOM 2330 C CA . ILE B 1 3 ? 15.867 28.844 12.336 1 44.44 3 ILE B CA 1
ATOM 2331 C C . ILE B 1 3 ? 14.93 28.297 13.414 1 44.44 3 ILE B C 1
ATOM 2333 O O . ILE B 1 3 ? 15.102 27.156 13.859 1 44.44 3 ILE B O 1
ATOM 2337 N N . GLU B 1 4 ? 14.586 29.047 14.422 1 50.38 4 GLU B N 1
ATOM 2338 C CA . GLU B 1 4 ? 13.586 28.703 15.438 1 50.38 4 GLU B CA 1
ATOM 2339 C C . GLU B 1 4 ? 12.359 28.062 14.805 1 50.38 4 GLU B C 1
ATOM 2341 O O . GLU B 1 4 ? 11.734 28.641 13.914 1 50.38 4 GLU B O 1
ATOM 2346 N N . PHE B 1 5 ? 12.344 26.797 14.742 1 62.34 5 PHE B N 1
ATOM 2347 C CA . PHE B 1 5 ? 11.219 25.969 14.344 1 62.34 5 PHE B CA 1
ATOM 2348 C C . PHE B 1 5 ? 9.953 26.344 15.109 1 62.34 5 PHE B C 1
ATOM 2350 O O . PHE B 1 5 ? 9.93 26.281 16.344 1 62.34 5 PHE B O 1
ATOM 2357 N N . GLN B 1 6 ? 9.18 27.344 14.547 1 81.38 6 GLN B N 1
ATOM 2358 C CA . GLN B 1 6 ? 7.98 27.75 15.273 1 81.38 6 GLN B CA 1
ATOM 2359 C C . GLN B 1 6 ? 6.742 27.047 14.719 1 81.38 6 GLN B C 1
ATOM 2361 O O . GLN B 1 6 ? 6.426 27.188 13.531 1 81.38 6 GLN B O 1
ATOM 2366 N N . ILE B 1 7 ? 6.125 26.172 15.562 1 90.25 7 ILE B N 1
ATOM 2367 C CA . ILE B 1 7 ? 4.898 25.453 15.227 1 90.25 7 ILE B CA 1
ATOM 2368 C C . ILE B 1 7 ? 3.695 26.375 15.414 1 90.25 7 ILE B C 1
ATOM 2370 O O . ILE B 1 7 ? 3.553 27.016 16.453 1 90.25 7 ILE B O 1
ATOM 2374 N N . LYS B 1 8 ? 2.928 26.531 14.367 1 94.44 8 LYS B N 1
ATOM 2375 C CA . LYS B 1 8 ? 1.662 27.25 14.5 1 94.44 8 LYS B CA 1
ATOM 2376 C C . LYS B 1 8 ? 0.606 26.375 15.18 1 94.44 8 LYS B C 1
ATOM 2378 O O . LYS B 1 8 ? -0.194 25.734 14.5 1 94.44 8 LYS B O 1
ATOM 2383 N N . GLU B 1 9 ? 0.473 26.578 16.422 1 94.44 9 GLU B N 1
ATOM 2384 C CA . GLU B 1 9 ? -0.32 25.656 17.234 1 94.44 9 GLU B CA 1
ATOM 2385 C C . GLU B 1 9 ? -1.814 25.875 17.016 1 94.44 9 GLU B C 1
ATOM 2387 O O . GLU B 1 9 ? -2.629 25.016 17.359 1 94.44 9 GLU B O 1
ATOM 2392 N N . ASN B 1 10 ? -2.141 27.031 16.516 1 95.06 10 ASN B N 1
ATOM 2393 C CA . ASN B 1 10 ? -3.555 27.344 16.312 1 95.06 10 ASN B CA 1
ATOM 2394 C C . ASN B 1 10 ? -4.07 26.781 14.992 1 95.06 10 ASN B C 1
ATOM 2396 O O . ASN B 1 10 ? -5.25 26.922 14.672 1 95.06 10 ASN B O 1
ATOM 2400 N N . LYS B 1 11 ? -3.277 26.125 14.25 1 97.25 11 LYS B N 1
ATOM 2401 C CA . LYS B 1 11 ? -3.65 25.531 12.969 1 97.25 11 LYS B CA 1
ATOM 2402 C C . LYS B 1 11 ? -3.508 24.016 13.008 1 97.25 11 LYS B C 1
ATOM 2404 O O . LYS B 1 11 ? -2.836 23.469 13.891 1 97.25 11 LYS B O 1
ATOM 2409 N N . VAL B 1 12 ? -4.215 23.359 12.07 1 98.44 12 VAL B N 1
ATOM 2410 C CA . VAL B 1 12 ? -4.074 21.922 11.938 1 98.44 12 VAL B CA 1
ATOM 2411 C C . VAL B 1 12 ? -4.152 21.516 10.461 1 98.44 12 VAL B C 1
ATOM 2413 O O . VAL B 1 12 ? -4.961 22.078 9.711 1 98.44 12 VAL B O 1
ATOM 2416 N N . ALA B 1 13 ? -3.193 20.734 10.055 1 98.56 13 ALA B N 1
ATOM 2417 C CA . ALA B 1 13 ? -3.225 20.156 8.719 1 98.56 13 ALA B CA 1
ATOM 2418 C C . ALA B 1 13 ? -3.715 18.703 8.766 1 98.56 13 ALA B C 1
ATOM 2420 O O . ALA B 1 13 ? -3.242 17.906 9.586 1 98.56 13 ALA B O 1
ATOM 2421 N N . ILE B 1 14 ? -4.688 18.391 7.914 1 98.75 14 ILE B N 1
ATOM 2422 C CA . ILE B 1 14 ? -5.258 17.047 7.836 1 98.75 14 ILE B CA 1
ATOM 2423 C C . ILE B 1 14 ? -4.93 16.438 6.48 1 98.75 14 ILE B C 1
ATOM 2425 O O . ILE B 1 14 ? -5.477 16.844 5.453 1 98.75 14 ILE B O 1
ATOM 2429 N N . LEU B 1 15 ? -4.074 15.445 6.492 1 98.44 15 LEU B N 1
ATOM 2430 C CA . LEU B 1 15 ? -3.766 14.68 5.285 1 98.44 15 LEU B CA 1
ATOM 2431 C C . LEU B 1 15 ? -4.777 13.555 5.082 1 98.44 15 LEU B C 1
ATOM 2433 O O . LEU B 1 15 ? -4.871 12.648 5.906 1 98.44 15 LEU B O 1
ATOM 2437 N N . ILE B 1 16 ? -5.5 13.656 3.977 1 98.44 16 ILE B N 1
ATOM 2438 C CA . ILE B 1 16 ? -6.477 12.617 3.666 1 98.44 16 ILE B CA 1
ATOM 2439 C C . ILE B 1 16 ? -5.824 11.539 2.795 1 98.44 16 ILE B C 1
ATOM 2441 O O . ILE B 1 16 ? -5.508 11.789 1.628 1 98.44 16 ILE B O 1
ATOM 2445 N N . ILE B 1 17 ? -5.637 10.344 3.393 1 96.75 17 ILE B N 1
ATOM 2446 C CA . ILE B 1 17 ? -4.973 9.242 2.709 1 96.75 17 ILE B CA 1
ATOM 2447 C C . ILE B 1 17 ? -5.918 8.039 2.627 1 96.75 17 ILE B C 1
ATOM 2449 O O . ILE B 1 17 ? -6.676 7.777 3.561 1 96.75 17 ILE B O 1
ATOM 2453 N N . GLY B 1 18 ? -5.914 7.371 1.537 1 92.31 18 GLY B N 1
ATOM 2454 C CA . GLY B 1 18 ? -6.734 6.188 1.321 1 92.31 18 GLY B CA 1
ATOM 2455 C C . GLY B 1 18 ? -6.602 5.617 -0.078 1 92.31 18 GLY B C 1
ATOM 2456 O O . GLY B 1 18 ? -6.188 6.32 -1.004 1 92.31 18 GLY B O 1
ATOM 2457 N N . MET B 1 19 ? -6.965 4.395 -0.172 1 87 19 MET B N 1
ATOM 2458 C CA . MET B 1 19 ? -6.875 3.727 -1.468 1 87 19 MET B CA 1
ATOM 2459 C C . MET B 1 19 ? -7.91 4.285 -2.438 1 87 19 MET B C 1
ATOM 2461 O O . MET B 1 19 ? -8.883 4.918 -2.02 1 87 19 MET B O 1
ATOM 2465 N N . ALA B 1 20 ? -7.637 3.963 -3.721 1 81.25 20 ALA B N 1
ATOM 2466 C CA . ALA B 1 20 ? -8.594 4.387 -4.738 1 81.25 20 ALA B CA 1
ATOM 2467 C C . ALA B 1 20 ? -9.961 3.746 -4.504 1 81.25 20 ALA B C 1
ATOM 2469 O O . ALA B 1 20 ? -10.047 2.559 -4.184 1 81.25 20 ALA B O 1
ATOM 2470 N N . GLY B 1 21 ? -10.977 4.5 -4.566 1 82.44 21 GLY B N 1
ATOM 2471 C CA . GLY B 1 21 ? -12.32 3.957 -4.48 1 82.44 21 GLY B CA 1
ATOM 2472 C C . GLY B 1 21 ? -12.883 3.984 -3.072 1 82.44 21 GLY B C 1
ATOM 2473 O O . GLY B 1 21 ? -14.055 3.648 -2.861 1 82.44 21 GLY B O 1
ATOM 2474 N N . THR B 1 22 ? -12.078 4.402 -2.133 1 90.5 22 THR B N 1
ATOM 2475 C CA . THR B 1 22 ? -12.547 4.387 -0.752 1 90.5 22 THR B CA 1
ATOM 2476 C C . THR B 1 22 ? -13.438 5.594 -0.474 1 90.5 22 THR B C 1
ATOM 2478 O O . THR B 1 22 ? -14.117 5.645 0.552 1 90.5 22 THR B O 1
ATOM 2481 N N . GLY B 1 23 ? -13.391 6.641 -1.342 1 91.38 23 GLY B N 1
ATOM 2482 C CA . GLY B 1 23 ? -14.242 7.812 -1.191 1 91.38 23 GLY B CA 1
ATOM 2483 C C . GLY B 1 23 ? -13.508 9 -0.6 1 91.38 23 GLY B C 1
ATOM 2484 O O . GLY B 1 23 ? -14.133 9.859 0.033 1 91.38 23 GLY B O 1
ATOM 2485 N N . LYS B 1 24 ? -12.234 9.102 -0.833 1 93.69 24 LYS B N 1
ATOM 2486 C CA . LYS B 1 24 ? -11.414 10.164 -0.267 1 93.69 24 LYS B CA 1
ATOM 2487 C C . LYS B 1 24 ? -11.922 11.539 -0.689 1 93.69 24 LYS B C 1
ATOM 2489 O O . LYS B 1 24 ? -12.133 12.414 0.153 1 93.69 24 LYS B O 1
ATOM 2494 N N . THR B 1 25 ? -12.148 11.703 -2.055 1 93.38 25 THR B N 1
ATOM 2495 C CA . THR B 1 25 ? -12.555 13 -2.586 1 93.38 25 THR B CA 1
ATOM 2496 C C . THR B 1 25 ? -13.938 13.383 -2.072 1 93.38 25 THR B C 1
ATOM 2498 O O . THR B 1 25 ? -14.18 14.539 -1.724 1 93.38 25 THR B O 1
ATOM 2501 N N . THR B 1 26 ? -14.852 12.438 -1.998 1 95.19 26 THR B N 1
ATOM 2502 C CA . THR B 1 26 ? -16.172 12.664 -1.435 1 95.19 26 THR B CA 1
ATOM 2503 C C . THR B 1 26 ? -16.078 12.984 0.055 1 95.19 26 THR B C 1
ATOM 2505 O O . THR B 1 26 ? -16.844 13.805 0.57 1 95.19 26 THR B O 1
ATOM 2508 N N . PHE B 1 27 ? -15.164 12.32 0.734 1 97.88 27 PHE B N 1
ATOM 2509 C CA . PHE B 1 27 ? -14.945 12.57 2.154 1 97.88 27 PHE B CA 1
ATOM 2510 C C . PHE B 1 27 ? -14.469 14 2.389 1 97.88 27 PHE B C 1
ATOM 2512 O O . PHE B 1 27 ? -14.945 14.672 3.309 1 97.88 27 PHE B O 1
ATOM 2519 N N . VAL B 1 28 ? -13.562 14.5 1.529 1 98.12 28 VAL B N 1
ATOM 2520 C CA . VAL B 1 28 ? -13.047 15.859 1.639 1 98.12 28 VAL B CA 1
ATOM 2521 C C . VAL B 1 28 ? -14.188 16.859 1.489 1 98.12 28 VAL B C 1
ATOM 2523 O O . VAL B 1 28 ? -14.289 17.812 2.268 1 98.12 28 VAL B O 1
ATOM 2526 N N . GLN B 1 29 ? -15 16.641 0.511 1 97.75 29 GLN B N 1
ATOM 2527 C CA . GLN B 1 29 ? -16.141 17.516 0.29 1 97.75 29 GLN B CA 1
ATOM 2528 C C . GLN B 1 29 ? -17.062 17.531 1.505 1 97.75 29 GLN B C 1
ATOM 2530 O O . GLN B 1 29 ? -17.484 18.594 1.963 1 97.75 29 GLN B O 1
ATOM 2535 N N . GLN B 1 30 ? -17.406 16.344 2.008 1 98.12 30 GLN B N 1
ATOM 2536 C CA . GLN B 1 30 ? -18.312 16.219 3.145 1 98.12 30 GLN B CA 1
ATOM 2537 C C . GLN B 1 30 ? -17.688 16.812 4.406 1 98.12 30 GLN B C 1
ATOM 2539 O O . GLN B 1 30 ? -18.375 17.469 5.199 1 98.12 30 GLN B O 1
ATOM 2544 N N . LEU B 1 31 ? -16.391 16.547 4.586 1 98.19 31 LEU B N 1
ATOM 2545 C CA . LEU B 1 31 ? -15.672 17.125 5.723 1 98.19 31 LEU B CA 1
ATOM 2546 C C . LEU B 1 31 ? -15.727 18.641 5.699 1 98.19 31 LEU B C 1
ATOM 2548 O O . LEU B 1 31 ? -15.953 19.281 6.73 1 98.19 31 LEU B O 1
ATOM 2552 N N . SER B 1 32 ? -15.516 19.203 4.535 1 97.56 32 SER B N 1
ATOM 2553 C CA . SER B 1 32 ? -15.602 20.641 4.363 1 97.56 32 SER B CA 1
ATOM 2554 C C . SER B 1 32 ? -16.969 21.172 4.75 1 97.56 32 SER B C 1
ATOM 2556 O O . SER B 1 32 ? -17.078 22.188 5.438 1 97.56 32 SER B O 1
ATOM 2558 N N . LYS B 1 33 ? -17.969 20.453 4.324 1 97.12 33 LYS B N 1
ATOM 2559 C CA . LYS B 1 33 ? -19.344 20.828 4.652 1 97.12 33 LYS B CA 1
ATOM 2560 C C . LYS B 1 33 ? -19.578 20.781 6.16 1 97.12 33 LYS B C 1
ATOM 2562 O O . LYS B 1 33 ? -20.234 21.656 6.723 1 97.12 33 LYS B O 1
ATOM 2567 N N . GLN B 1 34 ? -19.047 19.75 6.785 1 96.62 34 GLN B N 1
ATOM 2568 C CA . GLN B 1 34 ? -19.266 19.531 8.211 1 96.62 34 GLN B CA 1
ATOM 2569 C C . GLN B 1 34 ? -18.469 20.531 9.047 1 96.62 34 GLN B C 1
ATOM 2571 O O . GLN B 1 34 ? -18.828 20.812 10.195 1 96.62 34 GLN B O 1
ATOM 2576 N N . LEU B 1 35 ? -17.484 21.094 8.438 1 96.62 35 LEU B N 1
ATOM 2577 C CA . LEU B 1 35 ? -16.641 22.062 9.133 1 96.62 35 LEU B CA 1
ATOM 2578 C C . LEU B 1 35 ? -16.969 23.484 8.711 1 96.62 35 LEU B C 1
ATOM 2580 O O . LEU B 1 35 ? -16.109 24.375 8.75 1 96.62 35 LEU B O 1
ATOM 2584 N N . LYS B 1 36 ? -18.109 23.75 8.375 1 91.44 36 LYS B N 1
ATOM 2585 C CA . LYS B 1 36 ? -18.531 25.047 7.84 1 91.44 36 LYS B CA 1
ATOM 2586 C C . LYS B 1 36 ? -18.359 26.156 8.875 1 91.44 36 LYS B C 1
ATOM 2588 O O . LYS B 1 36 ? -18.125 27.312 8.523 1 91.44 36 LYS B O 1
ATOM 2593 N N . ASN B 1 37 ? -18.391 25.844 10.125 1 92.06 37 ASN B N 1
ATOM 2594 C CA . ASN B 1 37 ? -18.266 26.844 11.18 1 92.06 37 ASN B CA 1
ATOM 2595 C C . ASN B 1 37 ? -16.797 27.094 11.539 1 92.06 37 ASN B C 1
ATOM 2597 O O . ASN B 1 37 ? -16.5 27.953 12.367 1 92.06 37 ASN B O 1
ATOM 2601 N N . GLU B 1 38 ? -15.922 26.359 10.938 1 93.88 38 GLU B N 1
ATOM 2602 C CA . GLU B 1 38 ? -14.477 26.531 11.094 1 93.88 38 GLU B CA 1
ATOM 2603 C C . GLU B 1 38 ? -13.844 27.062 9.805 1 93.88 38 GLU B C 1
ATOM 2605 O O . GLU B 1 38 ? -14.234 26.656 8.711 1 93.88 38 GLU B O 1
ATOM 2610 N N . LYS B 1 39 ? -13.078 28.047 9.984 1 96.38 39 LYS B N 1
ATOM 2611 C CA . LYS B 1 39 ? -12.352 28.484 8.805 1 96.38 39 LYS B CA 1
ATOM 2612 C C . LYS B 1 39 ? -11.359 27.422 8.328 1 96.38 39 LYS B C 1
ATOM 2614 O O . LYS B 1 39 ? -10.445 27.047 9.062 1 96.38 39 LYS B O 1
ATOM 2619 N N . HIS B 1 40 ? -11.625 26.906 7.145 1 97.25 40 HIS B N 1
ATOM 2620 C CA . HIS B 1 40 ? -10.766 25.844 6.633 1 97.25 40 HIS B CA 1
ATOM 2621 C C . HIS B 1 40 ? -10.406 26.078 5.172 1 97.25 40 HIS B C 1
ATOM 2623 O O . HIS B 1 40 ? -11.07 26.844 4.48 1 97.25 40 HIS B O 1
ATOM 2629 N N . THR B 1 41 ? -9.297 25.516 4.828 1 97.12 41 THR B N 1
ATOM 2630 C CA . THR B 1 41 ? -8.82 25.562 3.449 1 97.12 41 THR B CA 1
ATOM 2631 C C . THR B 1 41 ? -8.75 24.156 2.852 1 97.12 41 THR B C 1
ATOM 2633 O O . THR B 1 41 ? -8.383 23.203 3.535 1 97.12 41 THR B O 1
ATOM 2636 N N . LEU B 1 42 ? -9.133 24.062 1.547 1 98.06 42 LEU B N 1
ATOM 2637 C CA . LEU B 1 42 ? -9.031 22.828 0.801 1 98.06 42 LEU B CA 1
ATOM 2638 C C . LEU B 1 42 ? -7.836 22.844 -0.149 1 98.06 42 LEU B C 1
ATOM 2640 O O . LEU B 1 42 ? -7.664 23.812 -0.907 1 98.06 42 LEU B O 1
ATOM 2644 N N . ILE B 1 43 ? -7.008 21.875 -0.029 1 98.06 43 ILE B N 1
ATOM 2645 C CA . ILE B 1 43 ? -5.812 21.766 -0.854 1 98.06 43 ILE B CA 1
ATOM 2646 C C . ILE B 1 43 ? -5.828 20.438 -1.617 1 98.06 43 ILE B C 1
ATOM 2648 O O . ILE B 1 43 ? -5.961 19.359 -1.017 1 98.06 43 ILE B O 1
ATOM 2652 N N . ASN B 1 44 ? -5.707 20.469 -2.947 1 97.69 44 ASN B N 1
ATOM 2653 C CA . ASN B 1 44 ? -5.641 19.266 -3.766 1 97.69 44 ASN B CA 1
ATOM 2654 C C . ASN B 1 44 ? -4.211 18.969 -4.207 1 97.69 44 ASN B C 1
ATOM 2656 O O . ASN B 1 44 ? -3.607 19.75 -4.941 1 97.69 44 ASN B O 1
ATOM 2660 N N . LEU B 1 45 ? -3.715 17.828 -3.785 1 97 45 LEU B N 1
ATOM 2661 C CA . LEU B 1 45 ? -2.373 17.406 -4.176 1 97 45 LEU B CA 1
ATOM 2662 C C . LEU B 1 45 ? -2.432 16.234 -5.145 1 97 45 LEU B C 1
ATOM 2664 O O . LEU B 1 45 ? -1.412 15.586 -5.406 1 97 45 LEU B O 1
ATOM 2668 N N . ASP B 1 46 ? -3.604 15.875 -5.66 1 94.06 46 ASP B N 1
ATOM 2669 C CA . ASP B 1 46 ? -3.754 14.836 -6.676 1 94.06 46 ASP B CA 1
ATOM 2670 C C . ASP B 1 46 ? -3.701 15.43 -8.086 1 94.06 46 ASP B C 1
ATOM 2672 O O . ASP B 1 46 ? -4.695 15.969 -8.57 1 94.06 46 ASP B O 1
ATOM 2676 N N . PRO B 1 47 ? -2.615 15.242 -8.75 1 94.06 47 PRO B N 1
ATOM 2677 C CA . PRO B 1 47 ? -2.496 15.852 -10.07 1 94.06 47 PRO B CA 1
ATOM 2678 C C . PRO B 1 47 ? -3.281 15.094 -11.141 1 94.06 47 PRO B C 1
ATOM 2680 O O . PRO B 1 47 ? -3.459 15.602 -12.258 1 94.06 47 PRO B O 1
ATOM 2683 N N . ALA B 1 48 ? -3.717 13.875 -10.812 1 89.31 48 ALA B N 1
ATOM 2684 C CA . ALA B 1 48 ? -4.305 13.008 -11.836 1 89.31 48 ALA B CA 1
ATOM 2685 C C . ALA B 1 48 ? -5.828 13.039 -11.766 1 89.31 48 ALA B C 1
ATOM 2687 O O . ALA B 1 48 ? -6.508 12.438 -12.602 1 89.31 48 ALA B O 1
ATOM 2688 N N . VAL B 1 49 ? -6.367 13.742 -10.805 1 86.94 49 VAL B N 1
ATOM 2689 C CA . VAL B 1 49 ? -7.816 13.766 -10.641 1 86.94 49 VAL B CA 1
ATOM 2690 C C . VAL B 1 49 ? -8.445 14.594 -11.766 1 86.94 49 VAL B C 1
ATOM 2692 O O . VAL B 1 49 ? -7.945 15.664 -12.117 1 86.94 49 VAL B O 1
ATOM 2695 N N . TYR B 1 50 ? -9.484 14.008 -12.367 1 80.94 50 TYR B N 1
ATOM 2696 C CA . TYR B 1 50 ? -10.117 14.641 -13.516 1 80.94 50 TYR B CA 1
ATOM 2697 C C . TYR B 1 50 ? -11.016 15.797 -13.07 1 80.94 50 TYR B C 1
ATOM 2699 O O . TYR B 1 50 ? -10.953 16.891 -13.633 1 80.94 50 TYR B O 1
ATOM 2707 N N . SER B 1 51 ? -11.852 15.5 -12.117 1 87.56 51 SER B N 1
ATOM 2708 C CA . SER B 1 51 ? -12.781 16.5 -11.602 1 87.56 51 SER B CA 1
ATOM 2709 C C . SER B 1 51 ? -12.914 16.391 -10.086 1 87.56 51 SER B C 1
ATOM 2711 O O . SER B 1 51 ? -12.805 15.305 -9.523 1 87.56 51 SER B O 1
ATOM 2713 N N . LEU B 1 52 ? -13.102 17.562 -9.477 1 92.56 52 LEU B N 1
ATOM 2714 C CA . LEU B 1 52 ? -13.266 17.641 -8.031 1 92.56 52 LEU B CA 1
ATOM 2715 C C . LEU B 1 52 ? -14.664 18.141 -7.668 1 92.56 52 LEU B C 1
ATOM 2717 O O . LEU B 1 52 ? -15.188 19.047 -8.312 1 92.56 52 LEU B O 1
ATOM 2721 N N . PRO B 1 53 ? -15.281 17.547 -6.707 1 94 53 PRO B N 1
ATOM 2722 C CA . PRO B 1 53 ? -16.594 18.016 -6.254 1 94 53 PRO B CA 1
ATOM 2723 C C . PRO B 1 53 ? -16.5 19.219 -5.301 1 94 53 PRO B C 1
ATOM 2725 O O . PRO B 1 53 ? -17.5 19.609 -4.707 1 94 53 PRO B O 1
ATOM 2728 N N . TYR B 1 54 ? -15.352 19.75 -5.082 1 95.56 54 TYR B N 1
ATOM 2729 C CA . TYR B 1 54 ? -15.078 20.922 -4.258 1 95.56 54 TYR B CA 1
ATOM 2730 C C . TYR B 1 54 ? -14.109 21.875 -4.957 1 95.56 54 TYR B C 1
ATOM 2732 O O . TYR B 1 54 ? -13.508 21.516 -5.973 1 95.56 54 TYR B O 1
ATOM 2740 N N . GLU B 1 55 ? -14.039 23.062 -4.434 1 95.12 55 GLU B N 1
ATOM 2741 C CA . GLU B 1 55 ? -13.117 24.047 -4.984 1 95.12 55 GLU B CA 1
ATOM 2742 C C . GLU B 1 55 ? -11.898 24.234 -4.086 1 95.12 55 GLU B C 1
ATOM 2744 O O . GLU B 1 55 ? -11.984 24.859 -3.031 1 95.12 55 GLU B O 1
ATOM 2749 N N . PRO B 1 56 ? -10.828 23.734 -4.555 1 97 56 PRO B N 1
ATOM 2750 C CA . PRO B 1 56 ? -9.633 23.875 -3.717 1 97 56 PRO B CA 1
ATOM 2751 C C . PRO B 1 56 ? -9.023 25.266 -3.793 1 97 56 PRO B C 1
ATOM 2753 O O . PRO B 1 56 ? -9.023 25.891 -4.859 1 97 56 PRO B O 1
ATOM 2756 N N . GLU B 1 57 ? -8.617 25.766 -2.701 1 95.69 57 GLU B N 1
ATOM 2757 C CA . GLU B 1 57 ? -7.879 27.031 -2.672 1 95.69 57 GLU B CA 1
ATOM 2758 C C . GLU B 1 57 ? -6.488 26.875 -3.277 1 95.69 57 GLU B C 1
ATOM 2760 O O . GLU B 1 57 ? -5.957 27.812 -3.877 1 95.69 57 GLU B O 1
ATOM 2765 N N . GLU B 1 58 ? -5.902 25.734 -3.025 1 96.12 58 GLU B N 1
ATOM 2766 C CA . GLU B 1 58 ? -4.641 25.328 -3.639 1 96.12 58 GLU B CA 1
ATOM 2767 C C . GLU B 1 58 ? -4.801 24.031 -4.426 1 96.12 58 GLU B C 1
ATOM 2769 O O . GLU B 1 58 ? -5.348 23.062 -3.91 1 96.12 58 GLU B O 1
ATOM 2774 N N . ASP B 1 59 ? -4.332 24.094 -5.672 1 96.62 59 ASP B N 1
ATOM 2775 C CA . ASP B 1 59 ? -4.527 22.969 -6.582 1 96.62 59 ASP B CA 1
ATOM 2776 C C . ASP B 1 59 ? -3.256 22.688 -7.375 1 96.62 59 ASP B C 1
ATOM 2778 O O . ASP B 1 59 ? -2.844 23.484 -8.211 1 96.62 59 ASP B O 1
ATOM 2782 N N . ILE B 1 60 ? -2.738 21.516 -7.113 1 96.88 60 ILE B N 1
ATOM 2783 C CA . ILE B 1 60 ? -1.498 21.141 -7.781 1 96.88 60 ILE B CA 1
ATOM 2784 C C . ILE B 1 60 ? -1.693 21.188 -9.297 1 96.88 60 ILE B C 1
ATOM 2786 O O . ILE B 1 60 ? -0.75 21.453 -10.047 1 96.88 60 ILE B O 1
ATOM 2790 N N . ARG B 1 61 ? -2.879 21.031 -9.844 1 94.94 61 ARG B N 1
ATOM 2791 C CA . ARG B 1 61 ? -3.176 20.969 -11.273 1 94.94 61 ARG B CA 1
ATOM 2792 C C . ARG B 1 61 ? -2.959 22.328 -11.938 1 94.94 61 ARG B C 1
ATOM 2794 O O . ARG B 1 61 ? -2.832 22.406 -13.164 1 94.94 61 ARG B O 1
ATOM 2801 N N . LYS B 1 62 ? -2.969 23.344 -11.156 1 93.62 62 LYS B N 1
ATOM 2802 C CA . LYS B 1 62 ? -2.764 24.688 -11.688 1 93.62 62 LYS B CA 1
ATOM 2803 C C . LYS B 1 62 ? -1.294 24.938 -12.016 1 93.62 62 LYS B C 1
ATOM 2805 O O . LYS B 1 62 ? -0.973 25.719 -12.906 1 93.62 62 LYS B O 1
ATOM 2810 N N . SER B 1 63 ? -0.401 24.266 -11.273 1 91.56 63 SER B N 1
ATOM 2811 C CA . SER B 1 63 ? 1.026 24.516 -11.445 1 91.56 63 SER B CA 1
ATOM 2812 C C . SER B 1 63 ? 1.681 23.406 -12.266 1 91.56 63 SER B C 1
ATOM 2814 O O . SER B 1 63 ? 2.736 23.609 -12.867 1 91.56 63 SER B O 1
ATOM 2816 N N . ILE B 1 64 ? 1.101 22.266 -12.219 1 92.38 64 ILE B N 1
ATOM 2817 C CA . ILE B 1 64 ? 1.728 21.109 -12.852 1 92.38 64 ILE B CA 1
ATOM 2818 C C . ILE B 1 64 ? 0.708 20.375 -13.727 1 92.38 64 ILE B C 1
ATOM 2820 O O . ILE B 1 64 ? -0.341 19.953 -13.242 1 92.38 64 ILE B O 1
ATOM 2824 N N . ASN B 1 65 ? 1.083 20.188 -14.945 1 90.62 65 ASN B N 1
ATOM 2825 C CA . ASN B 1 65 ? 0.243 19.438 -15.883 1 90.62 65 ASN B CA 1
ATOM 2826 C C . ASN B 1 65 ? 0.645 17.969 -15.953 1 90.62 65 ASN B C 1
ATOM 2828 O O . ASN B 1 65 ? 1.582 17.609 -16.672 1 90.62 65 ASN B O 1
ATOM 2832 N N . TYR B 1 66 ? -0.182 17.188 -15.359 1 87.25 66 TYR B N 1
ATOM 2833 C CA . TYR B 1 66 ? 0.045 15.75 -15.227 1 87.25 66 TYR B CA 1
ATOM 2834 C C . TYR B 1 66 ? 0.081 15.07 -16.594 1 87.25 66 TYR B C 1
ATOM 2836 O O . TYR B 1 66 ? 0.927 14.203 -16.844 1 87.25 66 TYR B O 1
ATOM 2844 N N . LYS B 1 67 ? -0.77 15.375 -17.469 1 83.88 67 LYS B N 1
ATOM 2845 C CA . LYS B 1 67 ? -0.868 14.758 -18.781 1 83.88 67 LYS B CA 1
ATOM 2846 C C . LYS B 1 67 ? 0.352 15.086 -19.641 1 83.88 67 LYS B C 1
ATOM 2848 O O . LYS B 1 67 ? 0.852 14.234 -20.375 1 83.88 67 LYS B O 1
ATOM 2853 N N . GLU B 1 68 ? 0.725 16.266 -19.516 1 88.88 68 GLU B N 1
ATOM 2854 C CA . GLU B 1 68 ? 1.908 16.703 -20.25 1 88.88 68 GLU B CA 1
ATOM 2855 C C . GLU B 1 68 ? 3.158 15.969 -19.766 1 88.88 68 GLU B C 1
ATOM 2857 O O . GLU B 1 68 ? 4.031 15.625 -20.578 1 88.88 68 GLU B O 1
ATOM 2862 N N . LEU B 1 69 ? 3.225 15.75 -18.438 1 87.5 69 LEU B N 1
ATOM 2863 C CA . LEU B 1 69 ? 4.363 15.031 -17.891 1 87.5 69 LEU B CA 1
ATOM 2864 C C . LEU B 1 69 ? 4.441 13.617 -18.453 1 87.5 69 LEU B C 1
ATOM 2866 O O . LEU B 1 69 ? 5.535 13.109 -18.719 1 87.5 69 LEU B O 1
ATOM 2870 N N . MET B 1 70 ? 3.309 12.992 -18.625 1 84.5 70 MET B N 1
ATOM 2871 C CA . MET B 1 70 ? 3.262 11.633 -19.141 1 84.5 70 MET B CA 1
ATOM 2872 C C . MET B 1 70 ? 3.736 11.594 -20.594 1 84.5 70 MET B C 1
ATOM 2874 O O . MET B 1 70 ? 4.496 10.695 -20.969 1 84.5 70 MET B O 1
ATOM 2878 N N . THR B 1 71 ? 3.322 12.539 -21.391 1 83.19 71 THR B N 1
ATOM 2879 C CA . THR B 1 71 ? 3.598 12.547 -22.812 1 83.19 71 THR B CA 1
ATOM 2880 C C . THR B 1 71 ? 5.039 12.977 -23.094 1 83.19 71 THR B C 1
ATOM 2882 O O . THR B 1 71 ? 5.758 12.312 -23.844 1 83.19 71 THR B O 1
ATOM 2885 N N . LYS B 1 72 ? 5.43 14.023 -22.469 1 85.69 72 LYS B N 1
ATOM 2886 C CA . LYS B 1 72 ? 6.742 14.609 -22.734 1 85.69 72 LYS B CA 1
ATOM 2887 C C . LYS B 1 72 ? 7.859 13.703 -22.219 1 85.69 72 LYS B C 1
ATOM 2889 O O . LYS B 1 72 ? 8.906 13.578 -22.859 1 85.69 72 LYS B O 1
ATOM 2894 N N . ASN B 1 73 ? 7.629 13.055 -21.125 1 80.81 73 ASN B N 1
ATOM 2895 C CA . ASN B 1 73 ? 8.688 12.273 -20.484 1 80.81 73 ASN B CA 1
ATOM 2896 C C . ASN B 1 73 ? 8.469 10.781 -20.672 1 80.81 73 ASN B C 1
ATOM 2898 O O . ASN B 1 73 ? 9.211 9.969 -20.109 1 80.81 73 ASN B O 1
ATOM 2902 N N . LYS B 1 74 ? 7.395 10.414 -21.375 1 80.56 74 LYS B N 1
ATOM 2903 C CA . LYS B 1 74 ? 7.066 9.016 -21.656 1 80.56 74 LYS B CA 1
ATOM 2904 C C . LYS B 1 74 ? 6.988 8.211 -20.359 1 80.56 74 LYS B C 1
ATOM 2906 O O . LYS B 1 74 ? 7.598 7.148 -20.25 1 80.56 74 LYS B O 1
ATOM 2911 N N . LEU B 1 75 ? 6.363 8.836 -19.438 1 80.19 75 LEU B N 1
ATOM 2912 C CA . LEU B 1 75 ? 6.219 8.219 -18.125 1 80.19 75 LEU B CA 1
ATOM 2913 C C . LEU B 1 75 ? 4.887 7.477 -18.016 1 80.19 75 LEU B C 1
ATOM 2915 O O . LEU B 1 75 ? 3.902 7.867 -18.656 1 80.19 75 LEU B O 1
ATOM 2919 N N . GLY B 1 76 ? 4.902 6.398 -17.219 1 80.75 76 GLY B N 1
ATOM 2920 C CA . GLY B 1 76 ? 3.641 5.828 -16.781 1 80.75 76 GLY B CA 1
ATOM 2921 C C . GLY B 1 76 ? 2.918 6.688 -15.766 1 80.75 76 GLY B C 1
ATOM 2922 O O . GLY B 1 76 ? 3.438 7.719 -15.328 1 80.75 76 GLY B O 1
ATOM 2923 N N . PRO B 1 77 ? 1.754 6.305 -15.438 1 84.25 77 PRO B N 1
ATOM 2924 C CA . PRO B 1 77 ? 0.961 7.102 -14.5 1 84.25 77 PRO B CA 1
ATOM 2925 C C . PRO B 1 77 ? 1.677 7.332 -13.172 1 84.25 77 PRO B C 1
ATOM 2927 O O . PRO B 1 77 ? 1.716 8.461 -12.672 1 84.25 77 PRO B O 1
ATOM 2930 N N . ASN B 1 78 ? 2.242 6.285 -12.57 1 84.25 78 ASN B N 1
ATOM 2931 C CA . ASN B 1 78 ? 2.93 6.438 -11.289 1 84.25 78 ASN B CA 1
ATOM 2932 C C . ASN B 1 78 ? 4.121 7.383 -11.406 1 84.25 78 ASN B C 1
ATOM 2934 O O . ASN B 1 78 ? 4.316 8.258 -10.562 1 84.25 78 ASN B O 1
ATOM 2938 N N . GLY B 1 79 ? 4.836 7.152 -12.453 1 84.12 79 GLY B N 1
ATOM 2939 C CA . GLY B 1 79 ? 5.969 8.039 -12.68 1 84.12 79 GLY B CA 1
ATOM 2940 C C . GLY B 1 79 ? 5.57 9.492 -12.828 1 84.12 79 GLY B C 1
ATOM 2941 O O . GLY B 1 79 ? 6.246 10.383 -12.305 1 84.12 79 GLY B O 1
ATOM 2942 N N . ALA B 1 80 ? 4.488 9.68 -13.508 1 88.81 80 ALA B N 1
ATOM 2943 C CA . ALA B 1 80 ? 4.016 11.039 -13.75 1 88.81 80 ALA B CA 1
ATOM 2944 C C . ALA B 1 80 ? 3.521 11.688 -12.461 1 88.81 80 ALA B C 1
ATOM 2946 O O . ALA B 1 80 ? 3.803 12.859 -12.203 1 88.81 80 ALA B O 1
ATOM 2947 N N . ILE B 1 81 ? 2.756 10.977 -11.641 1 90.56 81 ILE B N 1
ATOM 2948 C CA . ILE B 1 81 ? 2.236 11.516 -10.391 1 90.56 81 ILE B CA 1
ATOM 2949 C C . ILE B 1 81 ? 3.393 11.797 -9.43 1 90.56 81 ILE B C 1
ATOM 2951 O O . ILE B 1 81 ? 3.426 12.844 -8.781 1 90.56 81 ILE B O 1
ATOM 2955 N N . MET B 1 82 ? 4.328 10.906 -9.375 1 90.06 82 MET B N 1
ATOM 2956 C CA . MET B 1 82 ? 5.496 11.094 -8.516 1 90.06 82 MET B CA 1
ATOM 2957 C C . MET B 1 82 ? 6.289 12.32 -8.945 1 90.06 82 MET B C 1
ATOM 2959 O O . MET B 1 82 ? 6.719 13.117 -8.102 1 90.06 82 MET B O 1
ATOM 2963 N N . THR B 1 83 ? 6.453 12.453 -10.258 1 91.25 83 THR B N 1
ATOM 2964 C CA . THR B 1 83 ? 7.164 13.602 -10.789 1 91.25 83 THR B CA 1
ATOM 2965 C C . THR B 1 83 ? 6.418 14.898 -10.469 1 91.25 83 THR B C 1
ATOM 2967 O O . THR B 1 83 ? 7.027 15.898 -10.094 1 91.25 83 THR B O 1
ATOM 2970 N N . ALA B 1 84 ? 5.148 14.844 -10.633 1 94.5 84 ALA B N 1
ATOM 2971 C CA . ALA B 1 84 ? 4.328 16.016 -10.32 1 94.5 84 ALA B CA 1
ATOM 2972 C C . ALA B 1 84 ? 4.496 16.422 -8.859 1 94.5 84 ALA B C 1
ATOM 2974 O O . ALA B 1 84 ? 4.68 17.609 -8.562 1 94.5 84 ALA B O 1
ATOM 2975 N N . LEU B 1 85 ? 4.461 15.484 -7.953 1 94.44 85 LEU B N 1
ATOM 2976 C CA . LEU B 1 85 ? 4.617 15.766 -6.531 1 94.44 85 LEU B CA 1
ATOM 2977 C C . LEU B 1 85 ? 6.02 16.281 -6.23 1 94.44 85 LEU B C 1
ATOM 2979 O O . LEU B 1 85 ? 6.191 17.172 -5.391 1 94.44 85 LEU B O 1
ATOM 2983 N N . ASN B 1 86 ? 6.938 15.719 -6.898 1 91.94 86 ASN B N 1
ATOM 2984 C CA . ASN B 1 86 ? 8.312 16.188 -6.738 1 91.94 86 ASN B CA 1
ATOM 2985 C C . ASN B 1 86 ? 8.461 17.641 -7.16 1 91.94 86 ASN B C 1
ATOM 2987 O O . ASN B 1 86 ? 9.102 18.438 -6.465 1 91.94 86 ASN B O 1
ATOM 2991 N N . LEU B 1 87 ? 7.93 17.891 -8.32 1 94.25 87 LEU B N 1
ATOM 2992 C CA . LEU B 1 87 ? 7.98 19.266 -8.805 1 94.25 87 LEU B CA 1
ATOM 2993 C C . LEU B 1 87 ? 7.23 20.203 -7.863 1 94.25 87 LEU B C 1
ATOM 2995 O O . LEU B 1 87 ? 7.703 21.297 -7.57 1 94.25 87 LEU B O 1
ATOM 2999 N N . TYR B 1 88 ? 6.133 19.797 -7.395 1 94.69 88 TYR B N 1
ATOM 3000 C CA . TYR B 1 88 ? 5.34 20.609 -6.477 1 94.69 88 TYR B CA 1
ATOM 3001 C C . TYR B 1 88 ? 6.09 20.844 -5.172 1 94.69 88 TYR B C 1
ATOM 3003 O O . TYR B 1 88 ? 5.961 21.906 -4.562 1 94.69 88 TYR B O 1
ATOM 3011 N N . SER B 1 89 ? 6.82 19.875 -4.727 1 93.44 89 SER B N 1
ATOM 3012 C CA . SER B 1 89 ? 7.547 19.969 -3.463 1 93.44 89 SER B CA 1
ATOM 3013 C C . SER B 1 89 ? 8.555 21.109 -3.484 1 93.44 89 SER B C 1
ATOM 3015 O O . SER B 1 89 ? 8.945 21.609 -2.432 1 93.44 89 SER B O 1
ATOM 3017 N N . LEU B 1 90 ? 8.914 21.547 -4.641 1 92.25 90 LEU B N 1
ATOM 3018 C CA . LEU B 1 90 ? 9.852 22.656 -4.781 1 92.25 90 LEU B CA 1
ATOM 3019 C C . LEU B 1 90 ? 9.211 23.969 -4.352 1 92.25 90 LEU B C 1
ATOM 3021 O O . LEU B 1 90 ? 9.906 24.938 -4.047 1 92.25 90 LEU B O 1
ATOM 3025 N N . GLN B 1 91 ? 7.957 24 -4.309 1 92.38 91 GLN B N 1
ATOM 3026 C CA . GLN B 1 91 ? 7.277 25.234 -3.928 1 92.38 91 GLN B CA 1
ATOM 3027 C C . GLN B 1 91 ? 6.512 25.062 -2.619 1 92.38 91 GLN B C 1
ATOM 3029 O O . GLN B 1 91 ? 5.57 25.812 -2.338 1 92.38 91 GLN B O 1
ATOM 3034 N N . LEU B 1 92 ? 6.82 24.125 -1.883 1 93.62 92 LEU B N 1
ATOM 3035 C CA . LEU B 1 92 ? 6.117 23.812 -0.644 1 93.62 92 LEU B CA 1
ATOM 3036 C C . LEU B 1 92 ? 6.219 24.953 0.351 1 93.62 92 LEU B C 1
ATOM 3038 O O . LEU B 1 92 ? 5.289 25.203 1.124 1 93.62 92 LEU B O 1
ATOM 3042 N N . ASN B 1 93 ? 7.34 25.594 0.345 1 92.56 93 ASN B N 1
ATOM 3043 C CA . ASN B 1 93 ? 7.516 26.719 1.263 1 92.56 93 ASN B CA 1
ATOM 3044 C C . ASN B 1 93 ? 6.516 27.844 0.983 1 92.56 93 ASN B C 1
ATOM 3046 O O . ASN B 1 93 ? 6.043 28.5 1.908 1 92.56 93 ASN B O 1
ATOM 3050 N N . GLN B 1 94 ? 6.238 28.031 -0.255 1 94.5 94 GLN B N 1
ATOM 3051 C CA . GLN B 1 94 ? 5.234 29.031 -0.623 1 94.5 94 GLN B CA 1
ATOM 3052 C C . GLN B 1 94 ? 3.857 28.641 -0.096 1 94.5 94 GLN B C 1
ATOM 3054 O O . GLN B 1 94 ? 3.1 29.5 0.365 1 94.5 94 GLN B O 1
ATOM 3059 N N . LEU B 1 95 ? 3.564 27.406 -0.183 1 94.62 95 LEU B N 1
ATOM 3060 C CA . LEU B 1 95 ? 2.297 26.922 0.347 1 94.62 95 LEU B CA 1
ATOM 3061 C C . LEU B 1 95 ? 2.211 27.156 1.853 1 94.62 95 LEU B C 1
ATOM 3063 O O . LEU B 1 95 ? 1.191 27.625 2.355 1 94.62 95 LEU B O 1
ATOM 3067 N N . ILE B 1 96 ? 3.303 26.859 2.531 1 95.62 96 ILE B N 1
ATOM 3068 C CA . ILE B 1 96 ? 3.342 27 3.982 1 95.62 96 ILE B CA 1
ATOM 3069 C C . ILE B 1 96 ? 3.15 28.469 4.355 1 95.62 96 ILE B C 1
ATOM 3071 O O . ILE B 1 96 ? 2.389 28.797 5.273 1 95.62 96 ILE B O 1
ATOM 3075 N N . GLU B 1 97 ? 3.797 29.281 3.662 1 95.25 97 GLU B N 1
ATOM 3076 C CA . GLU B 1 97 ? 3.674 30.703 3.922 1 95.25 97 GLU B CA 1
ATOM 3077 C C . GLU B 1 97 ? 2.238 31.188 3.717 1 95.25 97 GLU B C 1
ATOM 3079 O O . GLU B 1 97 ? 1.72 31.969 4.512 1 95.25 97 GLU B O 1
ATOM 3084 N N . LYS B 1 98 ? 1.659 30.719 2.672 1 95.56 98 LYS B N 1
ATOM 3085 C CA . LYS B 1 98 ? 0.27 31.062 2.387 1 95.56 98 LYS B CA 1
ATOM 3086 C C . LYS B 1 98 ? -0.655 30.609 3.506 1 95.56 98 LYS B C 1
ATOM 3088 O O . LYS B 1 98 ? -1.555 31.328 3.922 1 95.56 98 LYS B O 1
ATOM 3093 N N . ILE B 1 99 ? -0.43 29.406 3.979 1 95.75 99 ILE B N 1
ATOM 3094 C CA . ILE B 1 99 ? -1.243 28.844 5.047 1 95.75 99 ILE B CA 1
ATOM 3095 C C . ILE B 1 99 ? -1.061 29.656 6.328 1 95.75 99 ILE B C 1
ATOM 3097 O O . ILE B 1 99 ? -2.037 29.969 7.008 1 95.75 99 ILE B O 1
ATOM 3101 N N . GLU B 1 100 ? 0.18 29.969 6.586 1 93.19 100 GLU B N 1
ATOM 3102 C CA . GLU B 1 100 ? 0.499 30.703 7.812 1 93.19 100 GLU B CA 1
ATOM 3103 C C . GLU B 1 100 ? -0.143 32.094 7.816 1 93.19 100 GLU B C 1
ATOM 3105 O O . GLU B 1 100 ? -0.55 32.594 8.867 1 93.19 100 GLU B O 1
ATOM 3110 N N . LYS B 1 101 ? -0.267 32.656 6.668 1 94.12 101 LYS B N 1
ATOM 3111 C CA . LYS B 1 101 ? -0.812 34 6.543 1 94.12 101 LYS B CA 1
ATOM 3112 C C . LYS B 1 101 ? -2.338 33.969 6.492 1 94.12 101 LYS B C 1
ATOM 3114 O O . LYS B 1 101 ? -2.99 34.969 6.773 1 94.12 101 LYS B O 1
ATOM 3119 N N . SER B 1 102 ? -2.842 32.844 6.172 1 95.12 102 SER B N 1
ATOM 3120 C CA . SER B 1 102 ? -4.289 32.75 6.043 1 95.12 102 SER B CA 1
ATOM 3121 C C . SER B 1 102 ? -4.965 32.688 7.41 1 95.12 102 SER B C 1
ATOM 3123 O O . SER B 1 102 ? -4.32 32.375 8.414 1 95.12 102 SER B O 1
ATOM 3125 N N . ASP B 1 103 ? -6.227 32.969 7.438 1 94.81 103 ASP B N 1
ATOM 3126 C CA . ASP B 1 103 ? -6.992 32.906 8.68 1 94.81 103 ASP B CA 1
ATOM 3127 C C . ASP B 1 103 ? -7.598 31.531 8.898 1 94.81 103 ASP B C 1
ATOM 3129 O O . ASP B 1 103 ? -8.266 31.297 9.898 1 94.81 103 ASP B O 1
ATOM 3133 N N . SER B 1 104 ? -7.277 30.656 8.047 1 96 104 SER B N 1
ATOM 3134 C CA . SER B 1 104 ? -7.824 29.297 8.156 1 96 104 SER B CA 1
ATOM 3135 C C . SER B 1 104 ? -7.125 28.5 9.25 1 96 104 SER B C 1
ATOM 3137 O O . SER B 1 104 ? -5.895 28.484 9.32 1 96 104 SER B O 1
ATOM 3139 N N . ASN B 1 105 ? -7.938 27.859 10.078 1 96.62 105 ASN B N 1
ATOM 3140 C CA . ASN B 1 105 ? -7.395 27.062 11.172 1 96.62 105 ASN B CA 1
ATOM 3141 C C . ASN B 1 105 ? -7.195 25.609 10.758 1 96.62 105 ASN B C 1
ATOM 3143 O O . ASN B 1 105 ? -6.391 24.891 11.359 1 96.62 105 ASN B O 1
ATOM 3147 N N . ILE B 1 106 ? -7.965 25.172 9.805 1 98.38 106 ILE B N 1
ATOM 3148 C CA . ILE B 1 106 ? -7.91 23.781 9.391 1 98.38 106 ILE B CA 1
ATOM 3149 C C . ILE B 1 106 ? -7.539 23.688 7.91 1 98.38 106 ILE B C 1
ATOM 3151 O O . ILE B 1 106 ? -8.164 24.344 7.066 1 98.38 106 ILE B O 1
ATOM 3155 N N . GLN B 1 107 ? -6.465 22.984 7.633 1 98.44 107 GLN B N 1
ATOM 3156 C CA . GLN B 1 107 ? -6.074 22.703 6.258 1 98.44 107 GLN B CA 1
ATOM 3157 C C . GLN B 1 107 ? -6.402 21.25 5.883 1 98.44 107 GLN B C 1
ATOM 3159 O O . GLN B 1 107 ? -5.855 20.312 6.457 1 98.44 107 GLN B O 1
ATOM 3164 N N . ILE B 1 108 ? -7.301 21.078 4.965 1 98.62 108 ILE B N 1
ATOM 3165 C CA . ILE B 1 108 ? -7.676 19.75 4.484 1 98.62 108 ILE B CA 1
ATOM 3166 C C . ILE B 1 108 ? -6.945 19.453 3.178 1 98.62 108 ILE B C 1
ATOM 3168 O O . ILE B 1 108 ? -7.168 20.125 2.166 1 98.62 108 ILE B O 1
ATOM 3172 N N . ILE B 1 109 ? -6.141 18.453 3.24 1 98.38 109 ILE B N 1
ATOM 3173 C CA . ILE B 1 109 ? -5.258 18.172 2.109 1 98.38 109 ILE B CA 1
ATOM 3174 C C . ILE B 1 109 ? -5.637 16.844 1.475 1 98.38 109 ILE B C 1
ATOM 3176 O O . ILE B 1 109 ? -5.473 15.781 2.092 1 98.38 109 ILE B O 1
ATOM 3180 N N . ASP B 1 110 ? -6.086 16.875 0.263 1 97.56 110 ASP B N 1
ATOM 3181 C CA . ASP B 1 110 ? -6.422 15.703 -0.54 1 97.56 110 ASP B CA 1
ATOM 3182 C C . ASP B 1 110 ? -5.184 15.141 -1.236 1 97.56 110 ASP B C 1
ATOM 3184 O O . ASP B 1 110 ? 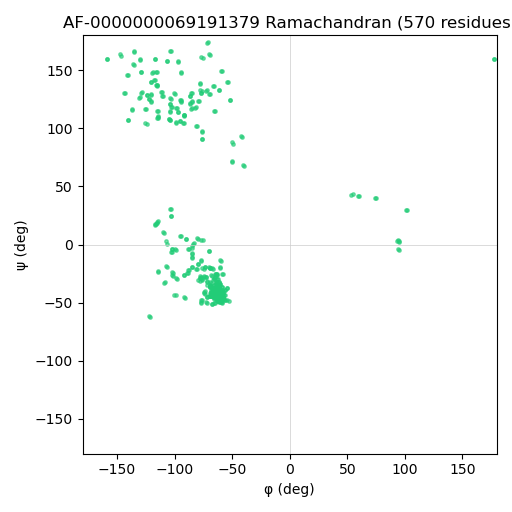-4.488 15.867 -1.952 1 97.56 110 ASP B O 1
ATOM 3188 N N . THR B 1 111 ? -4.883 13.906 -1.011 1 96.5 111 THR B N 1
ATOM 3189 C CA . THR B 1 111 ? -3.682 13.289 -1.563 1 96.5 111 THR B CA 1
ATOM 3190 C C . THR B 1 111 ? -4.031 12.391 -2.744 1 96.5 111 THR B C 1
ATOM 3192 O O . THR B 1 111 ? -5.199 12.07 -2.961 1 96.5 111 THR B O 1
ATOM 3195 N N . PRO B 1 112 ? -3.055 12 -3.49 1 92.5 112 PRO B N 1
ATOM 3196 C CA . PRO B 1 112 ? -3.309 11.18 -4.676 1 92.5 112 PRO B CA 1
ATOM 3197 C C . PRO B 1 112 ? -4.008 9.859 -4.344 1 92.5 112 PRO B C 1
ATOM 3199 O O . PRO B 1 112 ? -3.74 9.266 -3.299 1 92.5 112 PRO B O 1
ATOM 3202 N N . GLY B 1 113 ? -4.797 9.438 -5.332 1 86.38 113 GLY B N 1
ATOM 3203 C CA . GLY B 1 113 ? -5.457 8.148 -5.195 1 86.38 113 GLY B CA 1
ATOM 3204 C C . GLY B 1 113 ? -4.488 6.984 -5.188 1 86.38 113 GLY B C 1
ATOM 3205 O O . GLY B 1 113 ? -4.777 5.934 -4.605 1 86.38 113 GLY B O 1
ATOM 3206 N N . GLN B 1 114 ? -3.432 7.176 -5.859 1 86.56 114 GLN B N 1
ATOM 3207 C CA . GLN B 1 114 ? -2.363 6.188 -5.797 1 86.56 114 GLN B CA 1
ATOM 3208 C C . GLN B 1 114 ? -1.578 6.305 -4.492 1 86.56 114 GLN B C 1
ATOM 3210 O O . GLN B 1 114 ? -0.56 7 -4.438 1 86.56 114 GLN B O 1
ATOM 3215 N N . ILE B 1 115 ? -2.014 5.59 -3.557 1 88.44 115 ILE B N 1
ATOM 3216 C CA . ILE B 1 115 ? -1.595 5.758 -2.17 1 88.44 115 ILE B CA 1
ATOM 3217 C C . ILE B 1 115 ? -0.082 5.582 -2.062 1 88.44 115 ILE B C 1
ATOM 3219 O O . ILE B 1 115 ? 0.583 6.309 -1.319 1 88.44 115 ILE B O 1
ATOM 3223 N N . GLU B 1 116 ? 0.495 4.676 -2.834 1 86.25 116 GLU B N 1
ATOM 3224 C CA . GLU B 1 116 ? 1.913 4.344 -2.727 1 86.25 116 GLU B CA 1
ATOM 3225 C C . GLU B 1 116 ? 2.787 5.504 -3.201 1 86.25 116 GLU B C 1
ATOM 3227 O O . GLU B 1 116 ? 3.893 5.703 -2.693 1 86.25 116 GLU B O 1
ATOM 3232 N N . VAL B 1 117 ? 2.264 6.246 -4.188 1 87.25 117 VAL B N 1
ATOM 3233 C CA . VAL B 1 117 ? 3.047 7.344 -4.75 1 87.25 117 VAL B CA 1
ATOM 3234 C C . VAL B 1 117 ? 3.201 8.453 -3.713 1 87.25 117 VAL B C 1
ATOM 3236 O O . VAL B 1 117 ? 4.152 9.234 -3.77 1 87.25 117 VAL B O 1
ATOM 3239 N N . PHE B 1 118 ? 2.273 8.508 -2.83 1 91 118 PHE B N 1
ATOM 3240 C CA . PHE B 1 118 ? 2.375 9.5 -1.771 1 91 118 PHE B CA 1
ATOM 3241 C C . PHE B 1 118 ? 3.084 8.93 -0.552 1 91 118 PHE B C 1
ATOM 3243 O O . PHE B 1 118 ? 3.996 9.555 -0.005 1 91 118 PHE B O 1
ATOM 3250 N N . THR B 1 119 ? 2.736 7.738 -0.147 1 90.44 119 THR B N 1
ATOM 3251 C CA . THR B 1 119 ? 3.205 7.199 1.125 1 90.44 119 THR B CA 1
ATOM 3252 C C . THR B 1 119 ? 4.645 6.699 1.004 1 90.44 119 THR B C 1
ATOM 3254 O O . THR B 1 119 ? 5.402 6.734 1.975 1 90.44 119 THR B O 1
ATOM 3257 N N . TRP B 1 120 ? 5.055 6.312 -0.115 1 85.06 120 TRP B N 1
ATOM 3258 C CA . TRP B 1 120 ? 6.367 5.691 -0.237 1 85.06 120 TRP B CA 1
ATOM 3259 C C . TRP B 1 120 ? 7.285 6.527 -1.127 1 85.06 120 TRP B C 1
ATOM 3261 O O . TRP B 1 120 ? 8.328 6.051 -1.569 1 85.06 120 TRP B O 1
ATOM 3271 N N . SER B 1 121 ? 6.902 7.715 -1.311 1 85.88 121 SER B N 1
ATOM 3272 C CA . SER B 1 121 ? 7.746 8.578 -2.127 1 85.88 121 SER B CA 1
ATOM 3273 C C . SER B 1 121 ? 8.484 9.602 -1.269 1 85.88 121 SER B C 1
ATOM 3275 O O . SER B 1 121 ? 8.062 9.898 -0.15 1 85.88 121 SER B O 1
ATOM 3277 N N . ALA B 1 122 ? 9.578 10.109 -1.811 1 85.56 122 ALA B N 1
ATOM 3278 C CA . ALA B 1 122 ? 10.312 11.188 -1.159 1 85.56 122 ALA B CA 1
ATOM 3279 C C . ALA B 1 122 ? 9.453 12.438 -1.029 1 85.56 122 ALA B C 1
ATOM 3281 O O . ALA B 1 122 ? 9.516 13.141 -0.018 1 85.56 122 ALA B O 1
ATOM 3282 N N . SER B 1 123 ? 8.672 12.641 -2.037 1 90.75 123 SER B N 1
ATOM 3283 C CA . SER B 1 123 ? 7.836 13.844 -2.027 1 90.75 123 SER B CA 1
ATOM 3284 C C . SER B 1 123 ? 6.758 13.75 -0.954 1 90.75 123 SER B C 1
ATOM 3286 O O . SER B 1 123 ? 6.492 14.734 -0.252 1 90.75 123 SER B O 1
ATOM 3288 N N . GLY B 1 124 ? 6.16 12.57 -0.867 1 92.88 124 GLY B N 1
ATOM 3289 C CA . GLY B 1 124 ? 5.191 12.383 0.199 1 92.88 124 GLY B CA 1
ATOM 3290 C C . GLY B 1 124 ? 5.766 12.625 1.581 1 92.88 124 GLY B C 1
ATOM 3291 O O . GLY B 1 124 ? 5.137 13.273 2.42 1 92.88 124 GLY B O 1
ATOM 3292 N N . ASN B 1 125 ? 6.93 12.156 1.767 1 91.12 125 ASN B N 1
ATOM 3293 C CA . ASN B 1 125 ? 7.625 12.359 3.033 1 91.12 125 ASN B CA 1
ATOM 3294 C C . ASN B 1 125 ? 7.926 13.836 3.275 1 91.12 125 ASN B C 1
ATOM 3296 O O . ASN B 1 125 ? 7.723 14.344 4.383 1 91.12 125 ASN B O 1
ATOM 3300 N N . LEU B 1 126 ? 8.422 14.477 2.264 1 93.5 126 LEU B N 1
ATOM 3301 C CA . LEU B 1 126 ? 8.797 15.883 2.371 1 93.5 126 LEU B CA 1
ATOM 3302 C C . LEU B 1 126 ? 7.578 16.75 2.693 1 93.5 126 LEU B C 1
ATOM 3304 O O . LEU B 1 126 ? 7.645 17.625 3.559 1 93.5 126 LEU B O 1
ATOM 3308 N N . ILE B 1 127 ? 6.523 16.469 2.023 1 95.69 127 ILE B N 1
ATOM 3309 C CA . ILE B 1 127 ? 5.297 17.234 2.227 1 95.69 127 ILE B CA 1
ATOM 3310 C C . ILE B 1 127 ? 4.809 17.047 3.662 1 95.69 127 ILE B C 1
ATOM 3312 O O . ILE B 1 127 ? 4.539 18.031 4.363 1 95.69 127 ILE B O 1
ATOM 3316 N N . SER B 1 128 ? 4.75 15.852 4.117 1 95.75 128 SER B N 1
ATOM 3317 C CA . SER B 1 128 ? 4.262 15.539 5.457 1 95.75 128 SER B CA 1
ATOM 3318 C C . SER B 1 128 ? 5.16 16.141 6.527 1 95.75 128 SER B C 1
ATOM 3320 O O . SER B 1 128 ? 4.676 16.719 7.504 1 95.75 128 SER B O 1
ATOM 3322 N N . GLN B 1 129 ? 6.414 16.062 6.309 1 92.56 129 GLN B N 1
ATOM 3323 C CA . GLN B 1 129 ? 7.379 16.578 7.273 1 92.56 129 GLN B CA 1
ATOM 3324 C C . GLN B 1 129 ? 7.328 18.109 7.332 1 92.56 129 GLN B C 1
ATOM 3326 O O . GLN B 1 129 ? 7.398 18.688 8.414 1 92.56 129 GLN B O 1
ATOM 3331 N N . THR B 1 130 ? 7.266 18.688 6.145 1 94.56 130 THR B N 1
ATOM 3332 C CA . THR B 1 130 ? 7.215 20.156 6.098 1 94.56 130 THR B CA 1
ATOM 3333 C C . THR B 1 130 ? 5.969 20.672 6.805 1 94.56 130 THR B C 1
ATOM 3335 O O . THR B 1 130 ? 6.043 21.625 7.582 1 94.56 130 THR B O 1
ATOM 3338 N N . LEU B 1 131 ? 4.883 20.031 6.574 1 96.38 131 LEU B N 1
ATOM 3339 C CA . LEU B 1 131 ? 3.652 20.406 7.27 1 96.38 131 LEU B CA 1
ATOM 3340 C C . LEU B 1 131 ? 3.793 20.203 8.773 1 96.38 131 LEU B C 1
ATOM 3342 O O . LEU B 1 131 ? 3.465 21.094 9.562 1 96.38 131 LEU B O 1
ATOM 3346 N N . SER B 1 132 ? 4.332 19.047 9.117 1 95.38 132 SER B N 1
ATOM 3347 C CA . SER B 1 132 ? 4.438 18.672 10.523 1 95.38 132 SER B CA 1
ATOM 3348 C C . SER B 1 132 ? 5.379 19.594 11.281 1 95.38 132 SER B C 1
ATOM 3350 O O . SER B 1 132 ? 5.188 19.828 12.477 1 95.38 132 SER B O 1
ATOM 3352 N N . MET B 1 133 ? 6.297 20.109 10.555 1 93.44 133 MET B N 1
ATOM 3353 C CA . MET B 1 133 ? 7.254 21.016 11.188 1 93.44 133 MET B CA 1
ATOM 3354 C C . MET B 1 133 ? 6.707 22.438 11.234 1 93.44 133 MET B C 1
ATOM 3356 O O . MET B 1 133 ? 7.254 23.281 11.938 1 93.44 133 MET B O 1
ATOM 3360 N N . SER B 1 134 ? 5.598 22.703 10.617 1 95.25 134 SER B N 1
ATOM 3361 C CA . SER B 1 134 ? 5.043 24.047 10.57 1 95.25 134 SER B CA 1
ATOM 3362 C C . SER B 1 134 ? 3.793 24.156 11.43 1 95.25 134 SER B C 1
ATOM 3364 O O . SER B 1 134 ? 3.525 25.219 12.008 1 95.25 134 SER B O 1
ATOM 3366 N N . MET B 1 135 ? 3.047 23.094 11.516 1 97.31 135 MET B N 1
ATOM 3367 C CA . MET B 1 135 ? 1.788 23.078 12.258 1 97.31 135 MET B CA 1
ATOM 3368 C C . MET B 1 135 ? 1.396 21.656 12.641 1 97.31 135 MET B C 1
ATOM 3370 O O . MET B 1 135 ? 1.875 20.703 12.047 1 97.31 135 MET B O 1
ATOM 3374 N N . PRO B 1 136 ? 0.522 21.531 13.648 1 97.75 136 PRO B N 1
ATOM 3375 C CA . PRO B 1 136 ? 0.012 20.188 13.93 1 97.75 136 PRO B CA 1
ATOM 3376 C C . PRO B 1 136 ? -0.552 19.484 12.688 1 97.75 136 PRO B C 1
ATOM 3378 O O . PRO B 1 136 ? -1.371 20.078 11.969 1 97.75 136 PRO B O 1
ATOM 3381 N N . THR B 1 137 ? -0.028 18.344 12.43 1 98.06 137 THR B N 1
ATOM 3382 C CA . THR B 1 137 ? -0.397 17.594 11.242 1 98.06 137 THR B CA 1
ATOM 3383 C C . THR B 1 137 ? -0.894 16.203 11.617 1 98.06 137 THR B C 1
ATOM 3385 O O . THR B 1 137 ? -0.258 15.5 12.406 1 98.06 137 THR B O 1
ATOM 3388 N N . ILE B 1 138 ? -2.08 15.867 11.094 1 98 138 ILE B N 1
ATOM 3389 C CA . ILE B 1 138 ? -2.68 14.57 11.398 1 98 138 ILE B CA 1
ATOM 3390 C C . ILE B 1 138 ? -3.104 13.883 10.102 1 98 138 ILE B C 1
ATOM 3392 O O . ILE B 1 138 ? -3.215 14.523 9.055 1 98 138 ILE B O 1
ATOM 3396 N N . ILE B 1 139 ? -3.262 12.555 10.18 1 97.56 139 ILE B N 1
ATOM 3397 C CA . ILE B 1 139 ? -3.67 11.766 9.023 1 97.56 139 ILE B CA 1
ATOM 3398 C C . ILE B 1 139 ? -5.09 11.242 9.234 1 97.56 139 ILE B C 1
ATOM 3400 O O . ILE B 1 139 ? -5.418 10.727 10.305 1 97.56 139 ILE B O 1
ATOM 3404 N N . PHE B 1 140 ? -5.934 11.461 8.32 1 98.19 140 PHE B N 1
ATOM 3405 C CA . PHE B 1 140 ? -7.184 10.727 8.188 1 98.19 140 PHE B CA 1
ATOM 3406 C C . PHE B 1 140 ? -7.051 9.617 7.145 1 98.19 140 PHE B C 1
ATOM 3408 O O . PHE B 1 140 ? -6.965 9.898 5.945 1 98.19 140 PHE B O 1
ATOM 3415 N N . TYR B 1 141 ? -6.949 8.414 7.672 1 96.56 141 TYR B N 1
ATOM 3416 C CA . TYR B 1 141 ? -6.836 7.27 6.781 1 96.56 141 TYR B CA 1
ATOM 3417 C C . TYR B 1 141 ? -8.211 6.691 6.461 1 96.56 141 TYR B C 1
ATOM 3419 O O . TYR B 1 141 ? -8.828 6.043 7.305 1 96.56 141 TYR B O 1
ATOM 3427 N N . VAL B 1 142 ? -8.625 6.848 5.18 1 96.75 142 VAL B N 1
ATOM 3428 C CA . VAL B 1 142 ? -9.992 6.508 4.781 1 96.75 142 VAL B CA 1
ATOM 3429 C C . VAL B 1 142 ? -10.031 5.082 4.238 1 96.75 142 VAL B C 1
ATOM 3431 O O . VAL B 1 142 ? -9.289 4.742 3.314 1 96.75 142 VAL B O 1
ATOM 3434 N N . ILE B 1 143 ? -10.891 4.266 4.875 1 94 143 ILE B N 1
ATOM 3435 C CA . ILE B 1 143 ? -11.07 2.881 4.453 1 94 143 ILE B CA 1
ATOM 3436 C C . ILE B 1 143 ? -12.523 2.652 4.035 1 94 143 ILE B C 1
ATOM 3438 O O . ILE B 1 143 ? -13.43 3.301 4.555 1 94 143 ILE B O 1
ATOM 3442 N N . ASP B 1 144 ? -12.719 1.782 3.086 1 92.62 144 ASP B N 1
ATOM 3443 C CA . ASP B 1 144 ? -14.047 1.347 2.666 1 92.62 144 ASP B CA 1
ATOM 3444 C C . ASP B 1 144 ? -14.531 0.177 3.518 1 92.62 144 ASP B C 1
ATOM 3446 O O . ASP B 1 144 ? -13.945 -0.905 3.492 1 92.62 144 ASP B O 1
ATOM 3450 N N . ILE B 1 145 ? -15.648 0.35 4.16 1 93.44 145 ILE B N 1
ATOM 3451 C CA . ILE B 1 145 ? -16.172 -0.666 5.062 1 93.44 145 ILE B CA 1
ATOM 3452 C C . ILE B 1 145 ? -16.469 -1.946 4.285 1 93.44 145 ILE B C 1
ATOM 3454 O O . ILE B 1 145 ? -16.266 -3.051 4.797 1 93.44 145 ILE B O 1
ATOM 3458 N N . ALA B 1 146 ? -16.922 -1.836 3.094 1 88.62 146 ALA B N 1
ATOM 3459 C CA . ALA B 1 146 ? -17.281 -2.99 2.27 1 88.62 146 ALA B CA 1
ATOM 3460 C C . ALA B 1 146 ? -16.062 -3.867 2.008 1 88.62 146 ALA B C 1
ATOM 3462 O O . ALA B 1 146 ? -16.172 -5.09 1.901 1 88.62 146 ALA B O 1
ATOM 3463 N N . ARG B 1 147 ? -14.906 -3.301 1.976 1 83.88 147 ARG B N 1
ATOM 3464 C CA . ARG B 1 147 ? -13.672 -4.023 1.697 1 83.88 147 ARG B CA 1
ATOM 3465 C C . ARG B 1 147 ? -13.109 -4.648 2.967 1 83.88 147 ARG B C 1
ATOM 3467 O O . ARG B 1 147 ? -12.102 -5.355 2.92 1 83.88 147 ARG B O 1
ATOM 3474 N N . CYS B 1 148 ? -13.766 -4.434 4.086 1 87.81 148 CYS B N 1
ATOM 3475 C CA . CYS B 1 148 ? -13.266 -4.91 5.371 1 87.81 148 CYS B CA 1
ATOM 3476 C C . CYS B 1 148 ? -14.211 -5.938 5.98 1 87.81 148 CYS B C 1
ATOM 3478 O O . CYS B 1 148 ? -14.156 -6.191 7.188 1 87.81 148 CYS B O 1
ATOM 3480 N N . GLN B 1 149 ? -15.078 -6.48 5.148 1 87.75 149 GLN B N 1
ATOM 3481 C CA . GLN B 1 149 ? -16.047 -7.434 5.668 1 87.75 149 GLN B CA 1
ATOM 3482 C C . GLN B 1 149 ? -15.422 -8.805 5.898 1 87.75 149 GLN B C 1
ATOM 3484 O O . GLN B 1 149 ? -15.898 -9.578 6.727 1 87.75 149 GLN B O 1
ATOM 3489 N N . ASN B 1 150 ? -14.414 -9.156 5.152 1 86.06 150 ASN B N 1
ATOM 3490 C CA . ASN B 1 150 ? -13.641 -10.383 5.309 1 86.06 150 ASN B CA 1
ATOM 3491 C C . ASN B 1 150 ? -12.508 -10.203 6.316 1 86.06 150 ASN B C 1
ATOM 3493 O O . ASN B 1 150 ? -11.734 -9.242 6.23 1 86.06 150 ASN B O 1
ATOM 3497 N N . PRO B 1 151 ? -12.422 -11.086 7.309 1 85.69 151 PRO B N 1
ATOM 3498 C CA . PRO B 1 151 ? -11.398 -10.914 8.344 1 85.69 151 PRO B CA 1
ATOM 3499 C C . PRO B 1 151 ? -9.992 -10.789 7.762 1 85.69 151 PRO B C 1
ATOM 3501 O O . PRO B 1 151 ? -9.164 -10.039 8.297 1 85.69 151 PRO B O 1
ATOM 3504 N N . ASN B 1 152 ? -9.688 -11.531 6.703 1 83.25 152 ASN B N 1
ATOM 3505 C CA . ASN B 1 152 ? -8.375 -11.43 6.074 1 83.25 152 ASN B CA 1
ATOM 3506 C C . ASN B 1 152 ? -8.164 -10.055 5.445 1 83.25 152 ASN B C 1
ATOM 3508 O O . ASN B 1 152 ? -7.082 -9.477 5.551 1 83.25 152 ASN B O 1
ATOM 3512 N N . SER B 1 153 ? -9.195 -9.617 4.82 1 84.31 153 SER B N 1
ATOM 3513 C CA . SER B 1 153 ? -9.125 -8.281 4.23 1 84.31 153 SER B CA 1
ATOM 3514 C C . SER B 1 153 ? -9.023 -7.207 5.309 1 84.31 153 SER B C 1
ATOM 3516 O O . SER B 1 153 ? -8.281 -6.23 5.148 1 84.31 153 SER B O 1
ATOM 3518 N N . PHE B 1 154 ? -9.758 -7.465 6.391 1 88.88 154 PHE B N 1
ATOM 3519 C CA . PHE B 1 154 ? -9.688 -6.543 7.52 1 88.88 154 PHE B CA 1
ATOM 3520 C C . PHE B 1 154 ? -8.273 -6.5 8.094 1 88.88 154 PHE B C 1
ATOM 3522 O O . PHE B 1 154 ? -7.73 -5.418 8.328 1 88.88 154 PHE B O 1
ATOM 3529 N N . MET B 1 155 ? -7.688 -7.637 8.32 1 85.62 155 MET B N 1
ATOM 3530 C CA . MET B 1 155 ? -6.32 -7.738 8.82 1 85.62 155 MET B CA 1
ATOM 3531 C C . MET B 1 155 ? -5.34 -7.039 7.883 1 85.62 155 MET B C 1
ATOM 3533 O O . MET B 1 155 ? -4.469 -6.289 8.328 1 85.62 155 MET B O 1
ATOM 3537 N N . SER B 1 156 ? -5.477 -7.312 6.633 1 86.25 156 SER B N 1
ATOM 3538 C CA . SER B 1 156 ? -4.602 -6.703 5.637 1 86.25 156 SER B CA 1
ATOM 3539 C C . SER B 1 156 ? -4.691 -5.18 5.68 1 86.25 156 SER B C 1
ATOM 3541 O O . SER B 1 156 ? -3.67 -4.492 5.621 1 86.25 156 SER B O 1
ATOM 3543 N N . ASN B 1 157 ? -5.828 -4.656 5.863 1 86.69 157 ASN B N 1
ATOM 3544 C CA . ASN B 1 157 ? -6.02 -3.213 5.93 1 86.69 157 ASN B CA 1
ATOM 3545 C C . ASN B 1 157 ? -5.395 -2.623 7.191 1 86.69 157 ASN B C 1
ATOM 3547 O O . ASN B 1 157 ? -4.836 -1.524 7.16 1 86.69 157 ASN B O 1
ATOM 3551 N N . LEU B 1 158 ? -5.586 -3.332 8.25 1 86.44 158 LEU B N 1
ATOM 3552 C CA . LEU B 1 158 ? -4.996 -2.873 9.508 1 86.44 158 LEU B CA 1
ATOM 3553 C C . LEU B 1 158 ? -3.477 -2.818 9.398 1 86.44 158 LEU B C 1
ATOM 3555 O O . LEU B 1 158 ? -2.855 -1.84 9.828 1 86.44 158 LEU B O 1
ATOM 3559 N N . LEU B 1 159 ? -2.922 -3.838 8.844 1 86.69 159 LEU B N 1
ATOM 3560 C CA . LEU B 1 159 ? -1.472 -3.887 8.68 1 86.69 159 LEU B CA 1
ATOM 3561 C C . LEU B 1 159 ? -0.99 -2.775 7.754 1 86.69 159 LEU B C 1
ATOM 3563 O O . LEU B 1 159 ? 0.049 -2.16 8 1 86.69 159 LEU B O 1
ATOM 3567 N N . PHE B 1 160 ? -1.782 -2.576 6.84 1 87.75 160 PHE B N 1
ATOM 3568 C CA . PHE B 1 160 ? -1.438 -1.509 5.906 1 87.75 160 PHE B CA 1
ATOM 3569 C C . PHE B 1 160 ? -1.494 -0.15 6.594 1 87.75 160 PHE B C 1
ATOM 3571 O O . PHE B 1 160 ? -0.62 0.693 6.387 1 87.75 160 PHE B O 1
ATOM 3578 N N . SER B 1 161 ? -2.436 0.084 7.371 1 89.81 161 SER B N 1
ATOM 3579 C CA . SER B 1 161 ? -2.541 1.334 8.117 1 89.81 161 SER B CA 1
ATOM 3580 C C . SER B 1 161 ? -1.354 1.518 9.055 1 89.81 161 SER B C 1
ATOM 3582 O O . SER B 1 161 ? -0.858 2.633 9.227 1 89.81 161 SER B O 1
ATOM 3584 N N . CYS B 1 162 ? -0.886 0.464 9.594 1 87.12 162 CYS B N 1
ATOM 3585 C CA . CYS B 1 162 ? 0.292 0.525 10.453 1 87.12 162 CYS B CA 1
ATOM 3586 C C . CYS B 1 162 ? 1.531 0.906 9.648 1 87.12 162 CYS B C 1
ATOM 3588 O O . CYS B 1 162 ? 2.402 1.621 10.148 1 87.12 162 CYS B O 1
ATOM 3590 N N . SER B 1 163 ? 1.573 0.345 8.469 1 88.38 163 SER B N 1
ATOM 3591 C CA . SER B 1 163 ? 2.701 0.699 7.613 1 88.38 163 SER B CA 1
ATOM 3592 C C . SER B 1 163 ? 2.736 2.197 7.336 1 88.38 163 SER B C 1
ATOM 3594 O O . SER B 1 163 ? 3.805 2.812 7.355 1 88.38 163 SER B O 1
ATOM 3596 N N . ILE B 1 164 ? 1.589 2.758 7.105 1 90.69 164 ILE B N 1
ATOM 3597 C CA . ILE B 1 164 ? 1.488 4.191 6.859 1 90.69 164 ILE B CA 1
ATOM 3598 C C . ILE B 1 164 ? 1.874 4.961 8.125 1 90.69 164 ILE B C 1
ATOM 3600 O O . ILE B 1 164 ? 2.611 5.949 8.055 1 90.69 164 ILE B O 1
ATOM 3604 N N . PHE B 1 165 ? 1.384 4.543 9.211 1 87.75 165 PHE B N 1
ATOM 3605 C CA . PHE B 1 165 ? 1.675 5.18 10.492 1 87.75 165 PHE B CA 1
ATOM 3606 C C . PHE B 1 165 ? 3.176 5.215 10.75 1 87.75 165 PHE B C 1
ATOM 3608 O O . PHE B 1 165 ? 3.721 6.25 11.141 1 87.75 165 PHE B O 1
ATOM 3615 N N . TYR B 1 166 ? 3.885 4.176 10.5 1 83.06 166 TYR B N 1
ATOM 3616 C CA . TYR B 1 166 ? 5.316 4.094 10.766 1 83.06 166 TYR B CA 1
ATOM 3617 C C . TYR B 1 166 ? 6.105 4.938 9.773 1 83.06 166 TYR B C 1
ATOM 3619 O O . TYR B 1 166 ? 7.191 5.43 10.086 1 83.06 166 TYR B O 1
ATOM 3627 N N . LYS B 1 167 ? 5.535 5.066 8.672 1 87.25 167 LYS B N 1
ATOM 3628 C CA . LYS B 1 167 ? 6.215 5.859 7.652 1 87.25 167 LYS B CA 1
ATOM 3629 C C . LYS B 1 167 ? 6.188 7.344 8 1 87.25 167 LYS B C 1
ATOM 3631 O O . LYS B 1 167 ? 7.211 8.023 7.93 1 87.25 167 LYS B O 1
ATOM 3636 N N . PHE B 1 168 ? 5.027 7.777 8.406 1 90.62 168 PHE B N 1
ATOM 3637 C CA . PHE B 1 168 ? 4.855 9.219 8.562 1 90.62 168 PHE B CA 1
ATOM 3638 C C . PHE B 1 168 ? 5.023 9.625 10.023 1 90.62 168 PHE B C 1
ATOM 3640 O O . PHE B 1 168 ? 5.344 10.781 10.312 1 90.62 168 PHE B O 1
ATOM 3647 N N . LYS B 1 169 ? 4.723 8.773 10.914 1 86.5 169 LYS B N 1
ATOM 3648 C CA . LYS B 1 169 ? 4.812 9.023 12.352 1 86.5 169 LYS B CA 1
ATOM 3649 C C . LYS B 1 169 ? 3.939 10.203 12.766 1 86.5 169 LYS B C 1
ATOM 3651 O O . LYS B 1 169 ? 4.395 11.102 13.477 1 86.5 169 LYS B O 1
ATOM 3656 N N . LEU B 1 170 ? 2.797 10.227 12.211 1 92.56 170 LEU B N 1
ATOM 3657 C CA . LEU B 1 170 ? 1.791 11.234 12.531 1 92.56 170 LEU B CA 1
ATOM 3658 C C . LEU B 1 170 ? 0.562 10.594 13.172 1 92.56 170 LEU B C 1
ATOM 3660 O O . LEU B 1 170 ? 0.235 9.438 12.875 1 92.56 170 LEU B O 1
ATOM 3664 N N . PRO B 1 171 ? -0.067 11.391 14.07 1 93.25 171 PRO B N 1
ATOM 3665 C CA . PRO B 1 171 ? -1.338 10.859 14.562 1 93.25 171 PRO B CA 1
ATOM 3666 C C . PRO B 1 171 ? -2.303 10.5 13.438 1 93.25 171 PRO B C 1
ATOM 3668 O O . PRO B 1 171 ? -2.391 11.227 12.438 1 93.25 171 PRO B O 1
ATOM 3671 N N . MET B 1 172 ? -2.955 9.375 13.664 1 94.19 172 MET B N 1
ATOM 3672 C CA . MET B 1 172 ? -3.795 8.867 12.586 1 94.19 172 MET B CA 1
ATOM 3673 C C . MET B 1 172 ? -5.203 8.57 13.086 1 94.19 172 MET B C 1
ATOM 3675 O O . MET B 1 172 ? -5.375 7.984 14.156 1 94.19 172 MET B O 1
ATOM 3679 N N . VAL B 1 173 ? -6.141 9.055 12.375 1 96.25 173 VAL B N 1
ATOM 3680 C CA . VAL B 1 173 ? -7.543 8.711 12.57 1 96.25 173 VAL B CA 1
ATOM 3681 C C . VAL B 1 173 ? -7.988 7.738 11.477 1 96.25 173 VAL B C 1
ATOM 3683 O O . VAL B 1 173 ? -7.859 8.031 10.289 1 96.25 173 VAL B O 1
ATOM 3686 N N . ILE B 1 174 ? -8.445 6.578 11.898 1 94.25 174 ILE B N 1
ATOM 3687 C CA . ILE B 1 174 ? -8.984 5.625 10.938 1 94.25 174 ILE B CA 1
ATOM 3688 C C . ILE B 1 174 ? -10.43 5.98 10.609 1 94.25 174 ILE B C 1
ATOM 3690 O O . ILE B 1 174 ? -11.297 5.969 11.484 1 94.25 174 ILE B O 1
ATOM 3694 N N . VAL B 1 175 ? -10.695 6.293 9.367 1 96.56 175 VAL B N 1
ATOM 3695 C CA . VAL B 1 175 ? -12.031 6.684 8.93 1 96.56 175 VAL B CA 1
ATOM 3696 C C . VAL B 1 175 ? -12.688 5.523 8.188 1 96.56 175 VAL B C 1
ATOM 3698 O O . VAL B 1 175 ? -12.32 5.211 7.055 1 96.56 175 VAL B O 1
ATOM 3701 N N . PHE B 1 176 ? -13.68 4.891 8.852 1 95.38 176 PHE B N 1
ATOM 3702 C CA . PHE B 1 176 ? -14.516 3.893 8.195 1 95.38 176 PHE B CA 1
ATOM 3703 C C . PHE B 1 176 ? -15.617 4.559 7.387 1 95.38 176 PHE B C 1
ATOM 3705 O O . PHE B 1 176 ? -16.656 4.961 7.934 1 95.38 176 PHE B O 1
ATOM 3712 N N . ASN B 1 177 ? -15.391 4.594 6.09 1 96.88 177 ASN B N 1
ATOM 3713 C CA . ASN B 1 177 ? -16.297 5.324 5.215 1 96.88 177 ASN B CA 1
ATOM 3714 C C . ASN B 1 177 ? -17.328 4.395 4.578 1 96.88 177 ASN B C 1
ATOM 3716 O O . ASN B 1 177 ? -17.172 3.172 4.605 1 96.88 177 ASN B O 1
ATOM 3720 N N . LYS B 1 178 ? -18.5 4.855 4.105 1 96.31 178 LYS B N 1
ATOM 3721 C CA . LYS B 1 178 ? -19.594 4.203 3.389 1 96.31 178 LYS B CA 1
ATOM 3722 C C . LYS B 1 178 ? -20.422 3.322 4.324 1 96.31 178 LYS B C 1
ATOM 3724 O O . LYS B 1 178 ? -20.812 2.215 3.955 1 96.31 178 LYS B O 1
ATOM 3729 N N . CYS B 1 179 ? -20.625 3.826 5.496 1 95.12 179 CYS B N 1
ATOM 3730 C CA . CYS B 1 179 ? -21.422 3.074 6.469 1 95.12 179 CYS B CA 1
ATOM 3731 C C . CYS B 1 179 ? -22.891 3.025 6.059 1 95.12 179 CYS B C 1
ATOM 3733 O O . CYS B 1 179 ? -23.672 2.266 6.633 1 95.12 179 CYS B O 1
ATOM 3735 N N . ASP B 1 180 ? -23.266 3.74 4.988 1 94.38 180 ASP B N 1
ATOM 3736 C CA . ASP B 1 180 ? -24.625 3.709 4.453 1 94.38 180 ASP B CA 1
ATOM 3737 C C . ASP B 1 180 ? -24.828 2.48 3.574 1 94.38 180 ASP B C 1
ATOM 3739 O O . ASP B 1 180 ? -25.969 2.057 3.354 1 94.38 180 ASP B O 1
ATOM 3743 N N . VAL B 1 181 ? -23.812 1.886 3.068 1 91.12 181 VAL B N 1
ATOM 3744 C CA . VAL B 1 181 ? -23.969 0.802 2.105 1 91.12 181 VAL B CA 1
ATOM 3745 C C . VAL B 1 181 ? -23.453 -0.505 2.707 1 91.12 181 VAL B C 1
ATOM 3747 O O . VAL B 1 181 ? -23.828 -1.591 2.256 1 91.12 181 VAL B O 1
ATOM 3750 N N . ALA B 1 182 ? -22.594 -0.445 3.66 1 90.75 182 ALA B N 1
ATOM 3751 C CA . ALA B 1 182 ? -22.031 -1.658 4.25 1 90.75 182 ALA B CA 1
ATOM 3752 C C . ALA B 1 182 ? -22.141 -1.635 5.77 1 90.75 182 ALA B C 1
ATOM 3754 O O . ALA B 1 182 ? -22.016 -0.576 6.391 1 90.75 182 ALA B O 1
ATOM 3755 N N . ASP B 1 183 ? -22.281 -2.807 6.281 1 90.62 183 ASP B N 1
ATOM 3756 C CA . ASP B 1 183 ? -22.406 -2.943 7.727 1 90.62 183 ASP B CA 1
ATOM 3757 C C . ASP B 1 183 ? -21.062 -2.791 8.414 1 90.62 183 ASP B C 1
ATOM 3759 O O . ASP B 1 183 ? -20.078 -3.449 8.031 1 90.62 183 ASP B O 1
ATOM 3763 N N . SER B 1 184 ? -21.031 -1.921 9.453 1 90.06 184 SER B N 1
ATOM 3764 C CA . SER B 1 184 ? -19.766 -1.638 10.125 1 90.06 184 SER B CA 1
ATOM 3765 C C . SER B 1 184 ? -19.656 -2.393 11.445 1 90.06 184 SER B C 1
ATOM 3767 O O . SER B 1 184 ? -18.609 -2.377 12.086 1 90.06 184 SER B O 1
ATOM 3769 N N . LYS B 1 185 ? -20.609 -3.061 11.836 1 90.75 185 LYS B N 1
ATOM 3770 C CA . LYS B 1 185 ? -20.641 -3.674 13.156 1 90.75 185 LYS B CA 1
ATOM 3771 C C . LYS B 1 185 ? -19.5 -4.672 13.336 1 90.75 185 LYS B C 1
ATOM 3773 O O . LYS B 1 185 ? -18.75 -4.602 14.312 1 90.75 185 LYS B O 1
ATOM 3778 N N . GLN B 1 186 ? -19.375 -5.516 12.406 1 91.31 186 GLN B N 1
ATOM 3779 C CA . GLN B 1 186 ? -18.375 -6.57 12.516 1 91.31 186 GLN B CA 1
ATOM 3780 C C . GLN B 1 186 ? -16.953 -5.992 12.453 1 91.31 186 GLN B C 1
ATOM 3782 O O . GLN B 1 186 ? -16.125 -6.277 13.32 1 91.31 186 GLN B O 1
ATOM 3787 N N . PRO B 1 187 ? -16.641 -5.172 11.445 1 90.12 187 PRO B N 1
ATOM 3788 C CA . PRO B 1 187 ? -15.305 -4.574 11.422 1 90.12 187 PRO B CA 1
ATOM 3789 C C . PRO B 1 187 ? -14.9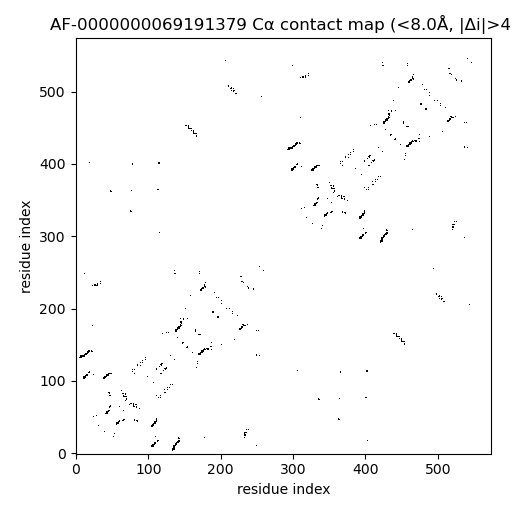77 -3.797 12.695 1 90.12 187 PRO B C 1
ATOM 3791 O O . PRO B 1 187 ? -13.852 -3.85 13.188 1 90.12 187 PRO B O 1
ATOM 3794 N N . LEU B 1 188 ? -15.945 -3.094 13.219 1 88.06 188 LEU B N 1
ATOM 3795 C CA . LEU B 1 188 ? -15.719 -2.326 14.438 1 88.06 188 LEU B CA 1
ATOM 3796 C C . LEU B 1 188 ? -15.516 -3.25 15.633 1 88.06 188 LEU B C 1
ATOM 3798 O O . LEU B 1 188 ? -14.719 -2.955 16.531 1 88.06 188 LEU B O 1
ATOM 3802 N N . GLU B 1 189 ? -16.234 -4.324 15.625 1 89.25 189 GLU B N 1
ATOM 3803 C CA . GLU B 1 189 ? -16.031 -5.328 16.672 1 89.25 189 GLU B CA 1
ATOM 3804 C C . GLU B 1 189 ? -14.633 -5.934 16.578 1 89.25 189 GLU B C 1
ATOM 3806 O O . GLU B 1 189 ? -13.984 -6.148 17.609 1 89.25 189 GLU B O 1
ATOM 3811 N N . TRP B 1 190 ? -14.195 -6.234 15.359 1 87.69 190 TRP B N 1
ATOM 3812 C CA . TRP B 1 190 ? -12.867 -6.797 15.148 1 87.69 190 TRP B CA 1
ATOM 3813 C C . TRP B 1 190 ? -11.789 -5.832 15.633 1 87.69 190 TRP B C 1
ATOM 3815 O O . TRP B 1 190 ? -10.75 -6.258 16.141 1 87.69 190 TRP B O 1
ATOM 3825 N N . LEU B 1 191 ? -12.039 -4.594 15.523 1 85.31 191 LEU B N 1
ATOM 3826 C CA . LEU B 1 191 ? -11.07 -3.57 15.906 1 85.31 191 LEU B CA 1
ATOM 3827 C C . LEU B 1 191 ? -10.93 -3.5 17.422 1 85.31 191 LEU B C 1
ATOM 3829 O O . LEU B 1 191 ? -9.852 -3.207 17.938 1 85.31 191 LEU B O 1
ATOM 3833 N N . ARG B 1 192 ? -12 -3.787 18.172 1 84 192 ARG B N 1
ATOM 3834 C CA . ARG B 1 192 ? -12.031 -3.527 19.609 1 84 192 ARG B CA 1
ATOM 3835 C C . ARG B 1 192 ? -11.938 -4.824 20.406 1 84 192 ARG B C 1
ATOM 3837 O O . ARG B 1 192 ? -11.625 -4.805 21.594 1 84 192 ARG B O 1
ATOM 3844 N N . ASN B 1 193 ? -12.227 -5.906 19.734 1 84.5 193 ASN B N 1
ATOM 3845 C CA . ASN B 1 193 ? -12.242 -7.191 20.422 1 84.5 193 ASN B CA 1
ATOM 3846 C C . ASN B 1 193 ? -11.336 -8.203 19.734 1 84.5 193 ASN B C 1
ATOM 3848 O O . ASN B 1 193 ? -11.75 -8.906 18.812 1 84.5 193 ASN B O 1
ATOM 3852 N N . TYR B 1 194 ? -10.25 -8.422 20.328 1 79.44 194 TYR B N 1
ATOM 3853 C CA . TYR B 1 194 ? -9.211 -9.289 19.781 1 79.44 194 TYR B CA 1
ATOM 3854 C C . TYR B 1 194 ? -9.711 -10.727 19.656 1 79.44 194 TYR B C 1
ATOM 3856 O O . TYR B 1 194 ? -9.391 -11.414 18.672 1 79.44 194 TYR B O 1
ATOM 3864 N N . ASP B 1 195 ? -10.406 -11.148 20.594 1 83.25 195 ASP B N 1
ATOM 3865 C CA . ASP B 1 195 ? -10.891 -12.523 20.578 1 83.25 195 ASP B CA 1
ATOM 3866 C C . ASP B 1 195 ? -11.844 -12.75 19.406 1 83.25 195 ASP B C 1
ATOM 3868 O O . ASP B 1 195 ? -11.773 -13.781 18.719 1 83.25 195 ASP B O 1
ATOM 3872 N N . SER B 1 196 ? -12.672 -11.82 19.312 1 86.62 196 SER B N 1
ATOM 3873 C CA . SER B 1 196 ? -13.617 -11.922 18.219 1 86.62 196 SER B CA 1
ATOM 3874 C C . SER B 1 196 ? -12.898 -11.961 16.875 1 86.62 196 SER B C 1
ATOM 3876 O O . SER B 1 196 ? -13.281 -12.719 15.977 1 86.62 196 SER B O 1
ATOM 3878 N N . PHE B 1 197 ? -11.922 -11.148 16.75 1 86.31 197 PHE B N 1
ATOM 3879 C CA . PHE B 1 197 ? -11.172 -11.078 15.5 1 86.31 197 PHE B CA 1
ATOM 3880 C C . PHE B 1 197 ? -10.398 -12.367 15.266 1 86.31 197 PHE B C 1
ATOM 3882 O O . PHE B 1 197 ? -10.406 -12.914 14.164 1 86.31 197 PHE B O 1
ATOM 3889 N N . THR B 1 198 ? -9.781 -12.859 16.312 1 83.12 198 THR B N 1
ATOM 3890 C CA . THR B 1 198 ? -9.008 -14.086 16.203 1 83.12 198 THR B CA 1
ATOM 3891 C C . THR B 1 198 ? -9.898 -15.266 15.836 1 83.12 198 THR B C 1
ATOM 3893 O O . THR B 1 198 ? -9.508 -16.109 15.031 1 83.12 198 THR B O 1
ATOM 3896 N N . GLU B 1 199 ? -11.047 -15.289 16.344 1 84.56 199 GLU B N 1
ATOM 3897 C CA . GLU B 1 199 ? -12 -16.344 16.016 1 84.56 199 GLU B CA 1
ATOM 3898 C C . GLU B 1 199 ? -12.438 -16.266 14.555 1 84.56 199 GLU B C 1
ATOM 3900 O O . GLU B 1 199 ? -12.578 -17.297 13.891 1 84.56 199 GLU B O 1
ATOM 3905 N N . ALA B 1 200 ? -12.664 -15.102 14.133 1 84.62 200 ALA B N 1
ATOM 3906 C CA . ALA B 1 200 ? -13.062 -14.922 12.742 1 84.62 200 ALA B CA 1
ATOM 3907 C C . ALA B 1 200 ? -11.969 -15.375 11.789 1 84.62 200 ALA B C 1
ATOM 3909 O O . ALA B 1 200 ? -12.258 -15.945 10.727 1 84.62 200 ALA B O 1
ATOM 3910 N N . LEU B 1 201 ? -10.75 -15.125 12.117 1 81.5 201 LEU B N 1
ATOM 3911 C CA . LEU B 1 201 ? -9.609 -15.516 11.297 1 81.5 201 LEU B CA 1
ATOM 3912 C C . LEU B 1 201 ? -9.445 -17.031 11.273 1 81.5 201 LEU B C 1
ATOM 3914 O O . LEU B 1 201 ? -9.141 -17.609 10.227 1 81.5 201 LEU B O 1
ATOM 3918 N N . LYS B 1 202 ? -9.594 -17.672 12.414 1 75.62 202 LYS B N 1
ATOM 3919 C CA . LYS B 1 202 ? -9.445 -19.125 12.539 1 75.62 202 LYS B CA 1
ATOM 3920 C C . LYS B 1 202 ? -10.5 -19.844 11.719 1 75.62 202 LYS B C 1
ATOM 3922 O O . LYS B 1 202 ? -10.227 -20.906 11.141 1 75.62 202 LYS B O 1
ATOM 3927 N N . ASN B 1 203 ? -11.609 -19.344 11.773 1 71.81 203 ASN B N 1
ATOM 3928 C CA . ASN B 1 203 ? -12.719 -19.969 11.055 1 71.81 203 ASN B CA 1
ATOM 3929 C C . ASN B 1 203 ? -12.523 -19.891 9.539 1 71.81 203 ASN B C 1
ATOM 3931 O O . ASN B 1 203 ? -13.078 -20.688 8.797 1 71.81 203 ASN B O 1
ATOM 3935 N N . LYS B 1 204 ? -11.719 -18.984 9.164 1 64.69 204 LYS B N 1
ATOM 3936 C CA . LYS B 1 204 ? -11.531 -18.797 7.73 1 64.69 204 LYS B CA 1
ATOM 3937 C C . LYS B 1 204 ? -10.266 -19.484 7.238 1 64.69 204 LYS B C 1
ATOM 3939 O O . LYS B 1 204 ? -10.227 -20 6.121 1 64.69 204 LYS B O 1
ATOM 3944 N N . ASP B 1 205 ? -9.203 -19.344 7.996 1 61.56 205 ASP B N 1
ATOM 3945 C CA . ASP B 1 205 ? -7.918 -19.828 7.5 1 61.56 205 ASP B CA 1
ATOM 3946 C C . ASP B 1 205 ? -7.109 -20.484 8.617 1 61.56 205 ASP B C 1
ATOM 3948 O O . ASP B 1 205 ? -6.707 -19.812 9.57 1 61.56 205 ASP B O 1
ATOM 3952 N N . THR B 1 206 ? -6.973 -21.781 8.625 1 56.34 206 THR B N 1
ATOM 3953 C CA . THR B 1 206 ? -6.18 -22.484 9.625 1 56.34 206 THR B CA 1
ATOM 3954 C C . THR B 1 206 ? -4.715 -22.078 9.547 1 56.34 206 THR B C 1
ATOM 3956 O O . THR B 1 206 ? -4.027 -22.016 10.57 1 56.34 206 THR B O 1
ATOM 3959 N N . TYR B 1 207 ? -4.199 -22.031 8.367 1 53.53 207 TYR B N 1
ATOM 3960 C CA . TYR B 1 207 ? -2.783 -21.766 8.141 1 53.53 207 TYR B CA 1
ATOM 3961 C C . TYR B 1 207 ? -2.334 -20.5 8.852 1 53.53 207 TYR B C 1
ATOM 3963 O O . TYR B 1 207 ? -1.313 -20.5 9.547 1 53.53 207 TYR B O 1
ATOM 3971 N N . LEU B 1 208 ? -3.074 -19.469 8.672 1 58 208 LEU B N 1
ATOM 3972 C CA . LEU B 1 208 ? -2.695 -18.172 9.219 1 58 208 LEU B CA 1
ATOM 3973 C C . LEU B 1 208 ? -2.951 -18.125 10.727 1 58 208 LEU B C 1
ATOM 3975 O O . LEU B 1 208 ? -2.566 -17.156 11.391 1 58 208 LEU B O 1
ATOM 3979 N N . SER B 1 209 ? -3.381 -19.312 11.211 1 57.66 209 SER B N 1
ATOM 3980 C CA . SER B 1 209 ? -3.949 -19.203 12.555 1 57.66 209 SER B CA 1
ATOM 3981 C C . SER B 1 209 ? -2.896 -18.781 13.57 1 57.66 209 SER B C 1
ATOM 3983 O O . SER B 1 209 ? -3.139 -17.875 14.383 1 57.66 209 SER B O 1
ATOM 3985 N N . THR B 1 210 ? -1.698 -19.516 13.57 1 56.97 210 THR B N 1
ATOM 3986 C CA . THR B 1 210 ? -0.775 -19.141 14.641 1 56.97 210 THR B CA 1
ATOM 3987 C C . THR B 1 210 ? -0.192 -17.75 14.391 1 56.97 210 THR B C 1
ATOM 3989 O O . THR B 1 210 ? -0.143 -16.922 15.297 1 56.97 210 THR B O 1
ATOM 3992 N N . LEU B 1 211 ? 0.176 -17.562 13.203 1 59.06 211 LEU B N 1
ATOM 3993 C CA . LEU B 1 211 ? 0.743 -16.266 12.828 1 59.06 211 LEU B CA 1
ATOM 3994 C C . LEU B 1 211 ? -0.284 -15.156 13.008 1 59.06 211 LEU B C 1
ATOM 3996 O O . LEU B 1 211 ? 0.045 -14.078 13.492 1 59.06 211 LEU B O 1
ATOM 4000 N N . SER B 1 212 ? -1.393 -15.648 12.922 1 66.75 212 SER B N 1
ATOM 4001 C CA . SER B 1 212 ? -2.49 -14.688 12.945 1 66.75 212 SER B CA 1
ATOM 4002 C C . SER B 1 212 ? -2.793 -14.234 14.367 1 66.75 212 SER B C 1
ATOM 4004 O O . SER B 1 212 ? -3.029 -13.047 14.609 1 66.75 212 SER B O 1
ATOM 4006 N N . LYS B 1 213 ? -2.518 -15.188 15.281 1 71.25 213 LYS B N 1
ATOM 4007 C CA . LYS B 1 213 ? -2.9 -14.828 16.641 1 71.25 213 LYS B CA 1
ATOM 4008 C C . LYS B 1 213 ? -1.952 -13.773 17.219 1 71.25 213 LYS B C 1
ATOM 4010 O O . LYS B 1 213 ? -2.396 -12.773 17.781 1 71.25 213 LYS B O 1
ATOM 4015 N N . GLN B 1 214 ? -0.69 -14.016 17.109 1 68.56 214 GLN B N 1
ATOM 4016 C CA . GLN B 1 214 ? 0.291 -13.078 17.641 1 68.56 214 GLN B CA 1
ATOM 4017 C C . GLN B 1 214 ? 0.201 -11.727 16.922 1 68.56 214 GLN B C 1
ATOM 4019 O O . GLN B 1 214 ? 0.321 -10.68 17.562 1 68.56 214 GLN B O 1
ATOM 4024 N N . MET B 1 215 ? -0.018 -11.797 15.719 1 74.88 215 MET B N 1
ATOM 4025 C CA . MET B 1 215 ? -0.124 -10.555 14.953 1 74.88 215 MET B CA 1
ATOM 4026 C C . MET B 1 215 ? -1.358 -9.766 15.367 1 74.88 215 MET B C 1
ATOM 4028 O O . MET B 1 215 ? -1.29 -8.547 15.539 1 74.88 215 MET B O 1
ATOM 4032 N N . VAL B 1 216 ? -2.375 -10.516 15.625 1 75.06 216 VAL B N 1
ATOM 4033 C CA . VAL B 1 216 ? -3.627 -9.875 16.016 1 75.06 216 VAL B CA 1
ATOM 4034 C C . VAL B 1 216 ? -3.467 -9.195 17.375 1 75.06 216 VAL B C 1
ATOM 4036 O O . VAL B 1 216 ? -3.922 -8.07 17.562 1 75.06 216 VAL B O 1
ATOM 4039 N N . LEU B 1 217 ? -2.805 -9.898 18.25 1 73.56 217 LEU B N 1
ATOM 4040 C CA . LEU B 1 217 ? -2.602 -9.359 19.594 1 73.56 217 LEU B CA 1
ATOM 4041 C C . LEU B 1 217 ? -1.77 -8.086 19.547 1 73.56 217 LEU B C 1
ATOM 4043 O O . LEU B 1 217 ? -2.078 -7.109 20.234 1 73.56 217 LEU B O 1
ATOM 4047 N N . THR B 1 218 ? -0.805 -8.109 18.797 1 72.62 218 THR B N 1
ATOM 4048 C CA . THR B 1 218 ? 0.06 -6.941 18.641 1 72.62 218 THR B CA 1
ATOM 4049 C C . THR B 1 218 ? -0.695 -5.781 18 1 72.62 218 THR B C 1
ATOM 4051 O O . THR B 1 218 ? -0.555 -4.633 18.438 1 72.62 218 THR B O 1
ATOM 4054 N N . LEU B 1 219 ? -1.44 -6.082 17.016 1 75.5 219 LEU B N 1
ATOM 4055 C CA . LEU B 1 219 ? -2.217 -5.047 16.344 1 75.5 219 LEU B CA 1
ATOM 4056 C C . LEU B 1 219 ? -3.252 -4.441 17.297 1 75.5 219 LEU B C 1
ATOM 4058 O O . LEU B 1 219 ? -3.535 -3.244 17.234 1 75.5 219 LEU B O 1
ATOM 4062 N N . GLU B 1 220 ? -3.74 -5.266 18.141 1 75.19 220 GLU B N 1
ATOM 4063 C CA . GLU B 1 220 ? -4.711 -4.781 19.109 1 75.19 220 GLU B CA 1
ATOM 4064 C C . GLU B 1 220 ? -4.121 -3.672 19.984 1 75.19 220 GLU B C 1
ATOM 4066 O O . GLU B 1 220 ? -4.781 -2.668 20.25 1 75.19 220 GLU B O 1
ATOM 4071 N N . GLU B 1 221 ? -3.01 -3.863 20.422 1 69.75 221 GLU B N 1
ATOM 4072 C CA . GLU B 1 221 ? -2.346 -2.859 21.234 1 69.75 221 GLU B CA 1
ATOM 4073 C C . GLU B 1 221 ? -2.156 -1.553 20.469 1 69.75 221 GLU B C 1
ATOM 4075 O O . GLU B 1 221 ? -2.27 -0.468 21.047 1 69.75 221 GLU B O 1
ATOM 4080 N N . PHE B 1 222 ? -1.944 -1.772 19.234 1 69.19 222 PHE B N 1
ATOM 4081 C CA . PHE B 1 222 ? -1.727 -0.631 18.344 1 69.19 222 PHE B CA 1
ATOM 4082 C C . PHE B 1 222 ? -3.033 0.107 18.078 1 69.19 222 PHE B C 1
ATOM 4084 O O . PHE B 1 222 ? -3.09 1.335 18.172 1 69.19 222 PHE B O 1
ATOM 4091 N N . TYR B 1 223 ? -4.02 -0.618 17.922 1 72.12 223 TYR B N 1
ATOM 4092 C CA . TYR B 1 223 ? -5.25 -0.022 17.406 1 72.12 223 TYR B CA 1
ATOM 4093 C C . TYR B 1 223 ? -6.109 0.51 18.547 1 72.12 223 TYR B C 1
ATOM 4095 O O . TYR B 1 223 ? -6.996 1.339 18.344 1 72.12 223 TYR B O 1
ATOM 4103 N N . ASN B 1 224 ? -5.836 -0.055 19.703 1 71.44 224 ASN B N 1
ATOM 4104 C CA . ASN B 1 224 ? -6.57 0.475 20.844 1 71.44 224 ASN B CA 1
ATOM 4105 C C . ASN B 1 224 ? -6.293 1.96 21.047 1 71.44 224 ASN B C 1
ATOM 4107 O O . ASN B 1 224 ? -7.074 2.66 21.688 1 71.44 224 ASN B O 1
ATOM 4111 N N . ASN B 1 225 ? -5.281 2.42 20.391 1 70.44 225 ASN B N 1
ATOM 4112 C CA . ASN B 1 225 ? -4.875 3.812 20.547 1 70.44 225 ASN B CA 1
ATOM 4113 C C . ASN B 1 225 ? -5.328 4.664 19.359 1 70.44 225 ASN B C 1
ATOM 4115 O O . ASN B 1 225 ? -5.152 5.887 19.375 1 70.44 225 ASN B O 1
ATOM 4119 N N . PHE B 1 226 ? -5.895 3.963 18.328 1 77.25 226 PHE B N 1
ATOM 4120 C CA . PHE B 1 226 ? -6.297 4.734 17.156 1 77.25 226 PHE B CA 1
ATOM 4121 C C . PHE B 1 226 ? -7.699 5.305 17.344 1 77.25 226 PHE B C 1
ATOM 4123 O O . PHE B 1 226 ? -8.586 4.625 17.875 1 77.25 226 PHE B O 1
ATOM 4130 N N . THR B 1 227 ? -7.816 6.586 17.094 1 88.38 227 THR B N 1
ATOM 4131 C CA . THR B 1 227 ? -9.141 7.176 16.969 1 88.38 227 THR B CA 1
ATOM 4132 C C . THR B 1 227 ? -9.844 6.691 15.703 1 88.38 227 THR B C 1
ATOM 4134 O O . THR B 1 227 ? -9.219 6.613 14.641 1 88.38 227 THR B O 1
ATOM 4137 N N . VAL B 1 228 ? -11.055 6.23 15.906 1 91.12 228 VAL B N 1
ATOM 4138 C CA . VAL B 1 228 ? -11.805 5.699 14.773 1 91.12 228 VAL B CA 1
ATOM 4139 C C . VAL B 1 228 ? -13.039 6.562 14.516 1 91.12 228 VAL B C 1
ATOM 4141 O O . VAL B 1 228 ? -13.688 7.016 15.461 1 91.12 228 VAL B O 1
ATOM 4144 N N . LEU B 1 229 ? -13.281 6.828 13.297 1 94.62 229 LEU B N 1
ATOM 4145 C CA . LEU B 1 229 ? -14.469 7.57 12.867 1 94.62 229 LEU B CA 1
ATOM 4146 C C . LEU B 1 229 ? -15.258 6.781 11.828 1 94.62 229 LEU B C 1
ATOM 4148 O O . LEU B 1 229 ? -14.711 6.41 10.781 1 94.62 229 LEU B O 1
ATOM 4152 N N . GLU B 1 230 ? -16.469 6.414 12.164 1 95.31 230 GLU B N 1
ATOM 4153 C CA . GLU B 1 230 ? -17.375 5.777 11.211 1 95.31 230 GLU B CA 1
ATOM 4154 C C . GLU B 1 230 ? -18.281 6.801 10.539 1 95.31 230 GLU B C 1
ATOM 4156 O O . GLU B 1 230 ? -19.031 7.508 11.211 1 95.31 230 GLU B O 1
ATOM 4161 N N . VAL B 1 231 ? -18.234 6.812 9.125 1 97.69 231 VAL B N 1
ATOM 4162 C CA . VAL B 1 231 ? -18.984 7.891 8.484 1 97.69 231 VAL B CA 1
ATOM 4163 C C . VAL B 1 231 ? -19.547 7.406 7.152 1 97.69 231 VAL B C 1
ATOM 4165 O O . VAL B 1 231 ? -19.172 6.344 6.652 1 97.69 231 VAL B O 1
ATOM 4168 N N . SER B 1 232 ? -20.484 8.094 6.664 1 97.81 232 SER B N 1
ATOM 4169 C CA . SER B 1 232 ? -20.875 8.086 5.254 1 97.81 232 SER B CA 1
ATOM 4170 C C . SER B 1 232 ? -20.609 9.438 4.605 1 97.81 232 SER B C 1
ATOM 4172 O O . SER B 1 232 ? -21.297 10.414 4.883 1 97.81 232 SER B O 1
ATOM 4174 N N . SER B 1 233 ? -19.641 9.469 3.773 1 97 233 SER B N 1
ATOM 4175 C CA . SER B 1 233 ? -19.312 10.711 3.088 1 97 233 SER B CA 1
ATOM 4176 C C . SER B 1 233 ? -20.438 11.164 2.178 1 97 233 SER B C 1
ATOM 4178 O O . SER B 1 233 ? -20.578 12.352 1.896 1 97 233 SER B O 1
ATOM 4180 N N . LEU B 1 234 ? -21.234 10.227 1.744 1 95.94 234 LEU B N 1
ATOM 4181 C CA . LEU B 1 234 ? -22.344 10.547 0.846 1 95.94 234 LEU B CA 1
ATOM 4182 C C . LEU B 1 234 ? -23.484 11.227 1.601 1 95.94 234 LEU B C 1
ATOM 4184 O O . LEU B 1 234 ? -23.984 12.258 1.163 1 95.94 234 LEU B O 1
ATOM 4188 N N . THR B 1 235 ? -23.812 10.734 2.83 1 96.69 235 THR B N 1
ATOM 4189 C CA . THR B 1 235 ? -25.016 11.188 3.535 1 96.69 235 THR B CA 1
ATOM 4190 C C . THR B 1 235 ? -24.641 12.188 4.629 1 96.69 235 THR B C 1
ATOM 4192 O O . THR B 1 235 ? -25.5 12.953 5.09 1 96.69 235 THR B O 1
ATOM 4195 N N . GLY B 1 236 ? -23.453 12.133 5.078 1 96.94 236 GLY B N 1
ATOM 4196 C CA . GLY B 1 236 ? -23.047 12.977 6.191 1 96.94 236 GLY B CA 1
ATOM 4197 C C . GLY B 1 236 ? -23.188 12.305 7.543 1 96.94 236 GLY B C 1
ATOM 4198 O O . GLY B 1 236 ? -22.828 12.883 8.57 1 96.94 236 GLY B O 1
ATOM 4199 N N . GLN B 1 237 ? -23.578 11.086 7.488 1 96.88 237 GLN B N 1
ATOM 4200 C CA . GLN B 1 237 ? -23.734 10.336 8.734 1 96.88 237 GLN B CA 1
ATOM 4201 C C . GLN B 1 237 ? -22.375 10.125 9.422 1 96.88 237 GLN B C 1
ATOM 4203 O O . GLN B 1 237 ? -21.375 9.836 8.758 1 96.88 237 GLN B O 1
ATOM 4208 N N . GLY B 1 238 ? -22.344 10.328 10.773 1 96.44 238 GLY B N 1
ATOM 4209 C CA . GLY B 1 238 ? -21.188 9.938 11.562 1 96.44 238 GLY B CA 1
ATOM 4210 C C . GLY B 1 238 ? -20.203 11.078 11.781 1 96.44 238 GLY B C 1
ATOM 4211 O O . GLY B 1 238 ? -19.188 10.898 12.453 1 96.44 238 GLY B O 1
ATOM 4212 N N . PHE B 1 239 ? -20.5 12.312 11.305 1 97.38 239 PHE B N 1
ATOM 4213 C CA . PHE B 1 239 ? -19.562 13.422 11.375 1 97.38 239 PHE B CA 1
ATOM 4214 C C . PHE B 1 239 ? -19.812 14.273 12.617 1 97.38 239 PHE B C 1
ATOM 4216 O O . PHE B 1 239 ? -19.156 15.297 12.812 1 97.38 239 PHE B O 1
ATOM 4223 N N . GLU B 1 240 ? -20.641 13.867 13.461 1 95.06 240 GLU B N 1
ATOM 4224 C CA . GLU B 1 240 ? -21.062 14.664 14.602 1 95.06 240 GLU B CA 1
ATOM 4225 C C . GLU B 1 240 ? -19.875 14.984 15.516 1 95.06 240 GLU B C 1
ATOM 4227 O O . GLU B 1 240 ? -19.797 16.078 16.078 1 95.06 240 GLU B O 1
ATOM 4232 N N . LYS B 1 241 ? -18.984 14.07 15.633 1 94.19 241 LYS B N 1
ATOM 4233 C CA . LYS B 1 241 ? -17.891 14.234 16.578 1 94.19 241 LYS B CA 1
ATOM 4234 C C . LYS B 1 241 ? -16.609 14.617 15.867 1 94.19 241 LYS B C 1
ATOM 4236 O O . LYS B 1 241 ? -15.508 14.461 16.422 1 94.19 241 LYS B O 1
ATOM 4241 N N . ILE B 1 242 ? -16.734 15.211 14.695 1 97.06 242 ILE B N 1
ATOM 4242 C CA . ILE B 1 242 ? -15.578 15.445 13.844 1 97.06 242 ILE B CA 1
ATOM 4243 C C . ILE B 1 242 ? -14.625 16.422 14.531 1 97.06 242 ILE B C 1
ATOM 4245 O O . ILE B 1 242 ? -13.406 16.234 14.516 1 97.06 242 ILE B O 1
ATOM 4249 N N . ASN B 1 243 ? -15.18 17.484 15.18 1 96.44 243 ASN B N 1
ATOM 4250 C CA . ASN B 1 243 ? -14.344 18.469 15.859 1 96.44 243 ASN B CA 1
ATOM 4251 C C . ASN B 1 243 ? -13.586 17.844 17.031 1 96.44 243 ASN B C 1
ATOM 4253 O O . ASN B 1 243 ? -12.414 18.172 17.25 1 96.44 243 ASN B O 1
ATOM 4257 N N . GLU B 1 244 ? -14.273 16.969 17.688 1 96.69 244 GLU B N 1
ATOM 4258 C CA . GLU B 1 244 ? -13.648 16.297 18.812 1 96.69 244 GLU B CA 1
ATOM 4259 C C . GLU B 1 244 ? -12.531 15.359 18.344 1 96.69 244 GLU B C 1
ATOM 4261 O O . GLU B 1 244 ? -11.484 15.266 18.984 1 96.69 244 GLU B O 1
ATOM 4266 N N . VAL B 1 245 ? -12.766 14.703 17.281 1 96.94 245 VAL B N 1
ATOM 4267 C CA . VAL B 1 245 ? -11.789 13.773 16.719 1 96.94 245 VAL B CA 1
ATOM 4268 C C . VAL B 1 245 ? -10.539 14.531 16.281 1 96.94 245 VAL B C 1
ATOM 4270 O O . VAL B 1 245 ? -9.422 14.109 16.578 1 96.94 245 VAL B O 1
ATOM 4273 N N . ILE B 1 246 ? -10.734 15.664 15.625 1 97.56 246 ILE B N 1
ATOM 4274 C CA . ILE B 1 246 ? -9.625 16.484 15.172 1 97.56 246 ILE B CA 1
ATOM 4275 C C . ILE B 1 246 ? -8.844 17.016 16.375 1 97.56 246 ILE B C 1
ATOM 4277 O O . ILE B 1 246 ? -7.609 16.969 16.391 1 97.56 246 ILE B O 1
ATOM 4281 N N . ALA B 1 247 ? -9.539 17.469 17.359 1 96.56 247 ALA B N 1
ATOM 4282 C CA . ALA B 1 247 ? -8.898 18 18.562 1 96.56 247 ALA B CA 1
ATOM 4283 C C . ALA B 1 247 ? -8.062 16.922 19.266 1 96.56 247 ALA B C 1
ATOM 4285 O O . ALA B 1 247 ? -6.953 17.188 19.719 1 96.56 247 ALA B O 1
ATOM 4286 N N . THR B 1 248 ? -8.625 15.719 19.328 1 95.69 248 THR B N 1
ATOM 4287 C CA . THR B 1 248 ? -7.926 14.609 19.969 1 95.69 248 THR B CA 1
ATOM 4288 C C . THR B 1 248 ? -6.648 14.266 19.203 1 95.69 248 THR B C 1
ATOM 4290 O O . THR B 1 248 ? -5.594 14.078 19.812 1 95.69 248 THR B O 1
ATOM 4293 N N . ALA B 1 249 ? -6.742 14.164 17.922 1 95.75 249 ALA B N 1
ATOM 4294 C CA . ALA B 1 249 ? -5.578 13.852 17.094 1 95.75 249 ALA B CA 1
ATOM 4295 C C . ALA B 1 249 ? -4.531 14.961 17.172 1 95.75 249 ALA B C 1
ATOM 4297 O O . ALA B 1 249 ? -3.33 14.688 17.203 1 95.75 249 ALA B O 1
ATOM 4298 N N . LYS B 1 250 ? -5.023 16.188 17.188 1 96.69 250 LYS B N 1
ATOM 4299 C CA . LYS B 1 250 ? -4.125 17.328 17.344 1 96.69 250 LYS B CA 1
ATOM 4300 C C . LYS B 1 250 ? -3.371 17.266 18.672 1 96.69 250 LYS B C 1
ATOM 4302 O O . LYS B 1 250 ? -2.172 17.547 18.719 1 96.69 250 LYS B O 1
ATOM 4307 N N . GLN B 1 251 ? -4.062 16.938 19.672 1 95.25 251 GLN B N 1
ATOM 4308 C CA . GLN B 1 251 ? -3.428 16.812 20.984 1 95.25 251 GLN B CA 1
ATOM 4309 C C . GLN B 1 251 ? -2.371 15.719 20.984 1 95.25 251 GLN B C 1
ATOM 4311 O O . GLN B 1 251 ? -1.325 15.852 21.609 1 95.25 251 GLN B O 1
ATOM 4316 N N . GLU B 1 252 ? -2.67 14.688 20.312 1 92 252 GLU B N 1
ATOM 4317 C CA . GLU B 1 252 ? -1.681 13.625 20.172 1 92 252 GLU B CA 1
ATOM 4318 C C . GLU B 1 252 ? -0.425 14.125 19.469 1 92 252 GLU B C 1
ATOM 4320 O O . GLU B 1 252 ? 0.692 13.773 19.859 1 92 252 GLU B O 1
ATOM 4325 N N . TYR B 1 253 ? -0.643 14.883 18.469 1 94.38 253 TYR B N 1
ATOM 4326 C CA . TYR B 1 253 ? 0.498 15.492 17.797 1 94.38 253 TYR B CA 1
ATOM 4327 C C . TYR B 1 253 ? 1.327 16.328 18.766 1 94.38 253 TYR B C 1
ATOM 4329 O O . TYR B 1 253 ? 2.553 16.203 18.812 1 94.38 253 TYR B O 1
ATOM 4337 N N . MET B 1 254 ? 0.657 17.094 19.547 1 94.06 254 MET B N 1
ATOM 4338 C CA . MET B 1 254 ? 1.335 18 20.469 1 94.06 254 MET B CA 1
ATOM 4339 C C . MET B 1 254 ? 2.109 17.234 21.531 1 94.06 254 MET B C 1
ATOM 4341 O O . MET B 1 254 ? 3.207 17.641 21.922 1 94.06 254 MET B O 1
ATOM 4345 N N . ASN B 1 255 ? 1.56 16.125 21.922 1 90.94 255 ASN B N 1
ATOM 4346 C CA . ASN B 1 255 ? 2.119 15.406 23.047 1 90.94 255 ASN B CA 1
ATOM 4347 C C . ASN B 1 255 ? 3.197 14.422 22.609 1 90.94 255 ASN B C 1
ATOM 4349 O O . ASN B 1 255 ? 4.113 14.109 23.375 1 90.94 255 ASN B O 1
ATOM 4353 N N . ILE B 1 256 ? 3.055 14.07 21.391 1 87.44 256 ILE B N 1
ATOM 4354 C CA . ILE B 1 256 ? 3.93 12.961 21.016 1 87.44 256 ILE B CA 1
ATOM 4355 C C . ILE B 1 256 ? 4.82 13.383 19.844 1 87.44 256 ILE B C 1
ATOM 4357 O O . ILE B 1 256 ? 6.043 13.469 19.984 1 87.44 256 ILE B O 1
ATOM 4361 N N . THR B 1 257 ? 4.238 13.695 18.766 1 88.44 257 THR B N 1
ATOM 4362 C CA . THR B 1 257 ? 4.984 13.977 17.531 1 88.44 257 THR B CA 1
ATOM 4363 C C . THR B 1 257 ? 5.883 15.195 17.719 1 88.44 257 THR B C 1
ATOM 4365 O O . THR B 1 257 ? 7.055 15.172 17.344 1 88.44 257 THR B O 1
ATOM 4368 N N . LEU B 1 258 ? 5.316 16.188 18.297 1 90.81 258 LEU B N 1
ATOM 4369 C CA . LEU B 1 258 ? 6.07 17.422 18.5 1 90.81 258 LEU B CA 1
ATOM 4370 C C . LEU B 1 258 ? 7.262 17.188 19.422 1 90.81 258 LEU B C 1
ATOM 4372 O O . LEU B 1 258 ? 8.352 17.703 19.172 1 90.81 258 LEU B O 1
ATOM 4376 N N . VAL B 1 259 ? 7.051 16.453 20.406 1 86.62 259 VAL B N 1
ATOM 4377 C CA . VAL B 1 259 ? 8.109 16.156 21.359 1 86.62 259 VAL B CA 1
ATOM 4378 C C . VAL B 1 259 ? 9.242 15.406 20.672 1 86.62 259 VAL B C 1
ATOM 4380 O O . VAL B 1 259 ? 10.414 15.688 20.891 1 86.62 259 VAL B O 1
ATOM 4383 N N . ASP B 1 260 ? 8.891 14.531 19.844 1 83.69 260 ASP B N 1
ATOM 4384 C CA . ASP B 1 260 ? 9.875 13.766 19.094 1 83.69 260 ASP B CA 1
ATOM 4385 C C . ASP B 1 260 ? 10.656 14.664 18.141 1 83.69 260 ASP B C 1
ATOM 4387 O O . ASP B 1 260 ? 11.867 14.5 17.984 1 83.69 260 ASP B O 1
ATOM 4391 N N . ILE B 1 261 ? 9.953 15.5 17.469 1 84.56 261 ILE B N 1
ATOM 4392 C CA . ILE B 1 261 ? 10.578 16.422 16.531 1 84.56 261 ILE B CA 1
ATOM 4393 C C . ILE B 1 261 ? 11.586 17.312 17.266 1 84.56 261 ILE B C 1
ATOM 4395 O O . ILE B 1 261 ? 12.703 17.5 16.797 1 84.56 261 ILE B O 1
ATOM 4399 N N . GLN B 1 262 ? 11.18 17.781 18.359 1 85.88 262 GLN B N 1
ATOM 4400 C CA . GLN B 1 262 ? 12.031 18.672 19.141 1 85.88 262 GLN B CA 1
ATOM 4401 C C . GLN B 1 262 ? 13.273 17.938 19.656 1 85.88 262 GLN B C 1
ATOM 4403 O O . GLN B 1 262 ? 14.367 18.5 19.656 1 85.88 262 GLN B O 1
ATOM 4408 N N . LYS B 1 263 ? 13.055 16.766 20.031 1 83 263 LYS B N 1
ATOM 4409 C CA . LYS B 1 263 ? 14.188 15.961 20.484 1 83 263 LYS B CA 1
ATOM 4410 C C . LYS B 1 263 ? 15.188 15.727 19.359 1 83 263 LYS B C 1
ATOM 4412 O O . LYS B 1 263 ? 16.391 15.805 19.562 1 83 263 LYS B O 1
ATOM 4417 N N . ARG B 1 264 ? 14.758 15.461 18.203 1 79.31 264 ARG B N 1
ATOM 4418 C CA . ARG B 1 264 ? 15.617 15.211 17.047 1 79.31 264 ARG B CA 1
ATOM 4419 C C . ARG B 1 264 ? 16.391 16.453 16.656 1 79.31 264 ARG B C 1
ATOM 4421 O O . ARG B 1 264 ? 17.547 16.375 16.219 1 79.31 264 ARG B O 1
ATOM 4428 N N . MET B 1 265 ? 15.711 17.469 16.75 1 80.81 265 MET B N 1
ATOM 4429 C CA . MET B 1 265 ? 16.344 18.75 16.406 1 80.81 265 MET B CA 1
ATOM 4430 C C . MET B 1 265 ? 17.453 19.078 17.406 1 80.81 265 MET B C 1
ATOM 4432 O O . MET B 1 265 ? 18.516 19.578 17.016 1 80.81 265 MET B O 1
ATOM 4436 N N . ASN B 1 266 ? 17.156 18.828 18.625 1 83.69 266 ASN B N 1
ATOM 4437 C CA . ASN B 1 266 ? 18.156 19.078 19.656 1 83.69 266 ASN B CA 1
ATOM 4438 C C . ASN B 1 266 ? 19.375 18.156 19.5 1 83.69 266 ASN B C 1
ATOM 4440 O O . ASN B 1 266 ? 20.516 18.578 19.672 1 83.69 266 ASN B O 1
ATOM 4444 N N . ASP B 1 267 ? 19.094 16.938 19.172 1 81.44 267 ASP B N 1
ATOM 4445 C CA . ASP B 1 267 ? 20.172 15.984 18.953 1 81.44 267 ASP B CA 1
ATOM 4446 C C . ASP B 1 267 ? 21.031 16.391 17.766 1 81.44 267 ASP B C 1
ATOM 4448 O O . ASP B 1 267 ? 22.266 16.266 17.797 1 81.44 267 ASP B O 1
ATOM 4452 N N . GLN B 1 268 ? 20.422 16.781 16.766 1 79.75 268 GLN B N 1
ATOM 4453 C CA . GLN B 1 268 ? 21.141 17.203 15.57 1 79.75 268 GLN B CA 1
ATOM 4454 C C . GLN B 1 268 ? 21.984 18.438 15.852 1 79.75 268 GLN B C 1
ATOM 4456 O O . GLN B 1 268 ? 23.109 18.547 15.359 1 79.75 268 GLN B O 1
ATOM 4461 N N . LYS B 1 269 ? 21.469 19.359 16.547 1 81.94 269 LYS B N 1
ATOM 4462 C CA . LYS B 1 269 ? 22.219 20.547 16.953 1 81.94 269 LYS B CA 1
ATOM 4463 C C . LYS B 1 269 ? 23.453 20.172 17.75 1 81.94 269 LYS B C 1
ATOM 4465 O O . LYS B 1 269 ? 24.547 20.719 17.547 1 81.94 269 LYS B O 1
ATOM 4470 N N . GLN B 1 270 ? 23.203 19.281 18.641 1 82.25 270 GLN B N 1
ATOM 4471 C CA . GLN B 1 270 ? 24.328 18.828 19.469 1 82.25 270 GLN B CA 1
ATOM 4472 C C . GLN B 1 270 ? 25.391 18.125 18.625 1 82.25 270 GLN B C 1
ATOM 4474 O O . GLN B 1 270 ? 26.594 18.344 18.828 1 82.25 270 GLN B O 1
ATOM 4479 N N . LYS B 1 271 ? 24.953 17.359 17.719 1 81.5 271 LYS B N 1
ATOM 4480 C CA . LYS B 1 271 ? 25.906 16.656 16.844 1 81.5 271 LYS B CA 1
ATOM 4481 C C . LYS B 1 271 ? 26.688 17.656 15.992 1 81.5 271 LYS B C 1
ATOM 4483 O O . LYS B 1 271 ? 27.891 17.469 15.766 1 81.5 271 LYS B O 1
ATOM 4488 N N . ASN B 1 272 ? 26 18.594 15.516 1 81.19 272 ASN B N 1
ATOM 4489 C CA . ASN B 1 272 ? 26.656 19.641 14.734 1 81.19 272 ASN B CA 1
ATOM 4490 C C . ASN B 1 272 ? 27.641 20.438 15.578 1 81.19 272 ASN B C 1
ATOM 4492 O O . ASN B 1 272 ? 28.734 20.781 15.109 1 81.19 272 ASN B O 1
ATOM 4496 N N . TYR B 1 273 ? 27.25 20.625 16.719 1 81.75 273 TYR B N 1
ATOM 4497 C CA . TYR B 1 273 ? 28.125 21.312 17.656 1 81.75 273 TYR B CA 1
ATOM 4498 C C . TYR B 1 273 ? 29.359 20.484 17.953 1 81.75 273 TYR B C 1
ATOM 4500 O O . TYR B 1 273 ? 30.484 21 17.953 1 81.75 273 TYR B O 1
ATOM 4508 N N . ASP B 1 274 ? 29.141 19.234 18.219 1 81.88 274 ASP B N 1
ATOM 4509 C CA . ASP B 1 274 ? 30.234 18.328 18.5 1 81.88 274 ASP B CA 1
ATOM 4510 C C . ASP B 1 274 ? 31.188 18.219 17.312 1 81.88 274 ASP B C 1
ATOM 4512 O O . ASP B 1 274 ? 32.406 18.172 17.484 1 81.88 274 ASP B O 1
ATOM 4516 N N . LYS B 1 275 ? 30.703 18.094 16.141 1 84 275 LYS B N 1
ATOM 4517 C CA . LYS B 1 275 ? 31.516 18.047 14.93 1 84 275 LYS B CA 1
ATOM 4518 C C . LYS B 1 275 ? 32.375 19.297 14.781 1 84 275 LYS B C 1
ATOM 4520 O O . LYS B 1 275 ? 33.531 19.219 14.414 1 84 275 LYS B O 1
ATOM 4525 N N . GLN B 1 276 ? 31.75 20.406 15.008 1 81.25 276 GLN B N 1
ATOM 4526 C CA . GLN B 1 276 ? 32.469 21.688 14.93 1 81.25 276 GLN B CA 1
ATOM 4527 C C . GLN B 1 276 ? 33.594 21.75 15.953 1 81.25 276 GLN B C 1
ATOM 4529 O O . GLN B 1 276 ? 34.688 22.188 15.633 1 81.25 276 GLN B O 1
ATOM 4534 N N . ILE B 1 277 ? 33.344 21.281 17.031 1 85.88 277 ILE B N 1
ATOM 4535 C CA . ILE B 1 277 ? 34.344 21.266 18.094 1 85.88 277 ILE B CA 1
ATOM 4536 C C . ILE B 1 277 ? 35.5 20.344 17.719 1 85.88 277 ILE B C 1
ATOM 4538 O O . ILE B 1 277 ? 36.656 20.672 17.922 1 85.88 277 ILE B O 1
ATOM 4542 N N . ASN B 1 278 ? 35.125 19.203 17.172 1 85.31 278 ASN B N 1
ATOM 4543 C CA . ASN B 1 278 ? 36.156 18.25 16.766 1 85.31 278 ASN B CA 1
ATOM 4544 C C . ASN B 1 278 ? 37.031 18.828 15.656 1 85.31 278 ASN B C 1
ATOM 4546 O O . ASN B 1 278 ? 38.25 18.625 15.656 1 85.31 278 ASN B O 1
ATOM 4550 N N . GLN B 1 279 ? 36.375 19.469 14.727 1 86.19 279 GLN B N 1
ATOM 4551 C CA . GLN B 1 279 ? 37.125 20.094 13.648 1 86.19 279 GLN B CA 1
ATOM 4552 C C . GLN B 1 279 ? 38.094 21.156 14.188 1 86.19 279 GLN B C 1
ATOM 4554 O O . GLN B 1 279 ? 39.219 21.266 13.75 1 86.19 279 GLN B O 1
ATOM 4559 N N . ILE B 1 280 ? 37.562 21.891 15.016 1 83.5 280 ILE B N 1
ATOM 4560 C CA . ILE B 1 280 ? 38.344 22.953 15.633 1 83.5 280 ILE B CA 1
ATOM 4561 C C . ILE B 1 280 ? 39.5 22.344 16.438 1 83.5 280 ILE B C 1
ATOM 4563 O O . ILE B 1 280 ? 40.625 22.812 16.344 1 83.5 280 ILE B O 1
ATOM 4567 N N . THR B 1 281 ? 39.25 21.328 17.156 1 84.75 281 THR B N 1
ATOM 4568 C CA . THR B 1 281 ? 40.25 20.656 17.969 1 84.75 281 THR B CA 1
ATOM 4569 C C . THR B 1 281 ? 41.344 20.062 17.078 1 84.75 281 THR B C 1
ATOM 4571 O O . THR B 1 281 ? 42.531 20.156 17.391 1 84.75 281 THR B O 1
ATOM 4574 N N . GLN B 1 282 ? 40.938 19.484 16.031 1 84.69 282 GLN B N 1
ATOM 4575 C CA . GLN B 1 282 ? 41.906 18.906 15.094 1 84.69 282 GLN B CA 1
ATOM 4576 C C . GLN B 1 282 ? 42.781 19.984 14.477 1 84.69 282 GLN B C 1
ATOM 4578 O O . GLN B 1 282 ? 44 19.797 14.297 1 84.69 282 GLN B O 1
ATOM 4583 N N . LYS B 1 283 ? 42.219 21.125 14.133 1 81.44 283 LYS B N 1
ATOM 4584 C CA . LYS B 1 283 ? 43 22.25 13.57 1 81.44 283 LYS B CA 1
ATOM 4585 C C . LYS B 1 283 ? 44 22.781 14.578 1 81.44 283 LYS B C 1
ATOM 4587 O O . LYS B 1 283 ? 45.125 23.141 14.211 1 81.44 283 LYS B O 1
ATOM 4592 N N . ILE B 1 284 ? 43.562 22.766 15.75 1 79.25 284 ILE B N 1
ATOM 4593 C CA . ILE B 1 284 ? 44.406 23.25 16.828 1 79.25 284 ILE B CA 1
ATOM 4594 C C . ILE B 1 284 ? 45.562 22.281 17.047 1 79.25 284 ILE B C 1
ATOM 4596 O O . ILE B 1 284 ? 46.719 22.703 17.219 1 79.25 284 ILE B O 1
ATOM 4600 N N . GLN B 1 285 ? 45.312 21.031 16.875 1 81.06 285 GLN B N 1
ATOM 4601 C CA . GLN B 1 285 ? 46.344 20.031 17.094 1 81.06 285 GLN B CA 1
ATOM 4602 C C . GLN B 1 285 ? 47.375 20.016 15.945 1 81.06 285 GLN B C 1
ATOM 4604 O O . GLN B 1 285 ? 48.531 19.719 16.141 1 81.06 285 GLN B O 1
ATOM 4609 N N . ASN B 1 286 ? 46.875 20.406 14.859 1 79.56 286 ASN B N 1
ATOM 4610 C CA . ASN B 1 286 ? 47.75 20.453 13.695 1 79.56 286 ASN B CA 1
ATOM 4611 C C . ASN B 1 286 ? 48.531 21.75 13.633 1 79.56 286 ASN B C 1
ATOM 4613 O O . ASN B 1 286 ? 49.406 21.922 12.773 1 79.56 286 ASN B O 1
ATOM 4617 N N . LEU B 1 287 ? 48.312 22.703 14.32 1 66.75 287 LEU B N 1
ATOM 4618 C CA . LEU B 1 287 ? 49.125 23.906 14.461 1 66.75 287 LEU B CA 1
ATOM 4619 C C . LEU B 1 287 ? 50.219 23.688 15.492 1 66.75 287 LEU B C 1
ATOM 4621 O O . LEU B 1 287 ? 51.344 24.188 15.328 1 66.75 287 LEU B O 1
#